Protein AF-A0A2S8NV97-F1 (afdb_monomer)

Sequence (499 aa):
MKPSKNKCFIYYLISIIFILFLIIIFLWLIYRINNMPIIWQPQILEDGSLVEFKEVNNQIIKTICSADGQQIKEYDLDTNQLIKIIDFQDEITEYVKNNGQLNCILTSFLKTYQENLIIQEIWPNKKIIYSYDNQEPLITNLLGNIILRYEPKNNPSQTLLTISIQNNTHIEYDYTTGNISRIFWPNGIISQYHPQNSLLTQEILPNQTKREYHYDAQKIDNLRNRQKVISSPFLTEITPDGITKKYQLYLNQELLPNGIIRTYHSNFFTDISPIDNILKEYDINTKKLMQVVFPNGLIKKYSLFNGHLKQEIFPNRMIKEYNPFQDTLLEEIMPDGTKKKYDEETHILSQIIQSNGVKTEIKKENDVVNSHIVKIFLPDKTIIEFDQEKKVIQKEITPQGIVKNTIFEYEPKTQKLVRIRLPNDHIKEFHPSTGKLIKEIFADGLIKEYDENTTLLIKEILPNGMYICYEYLPKTDLLLRSVYSDGFTIEHDLNEVNN

Foldseek 3Di:
DPPPPVVVVVVVVVVVVVVVVVVVVVVVVVVVVVPDPDQDDWDQDPQRWIWDWDADPNWIWIWIQGNQNQWIWIAGPVVRDTPDIDGDPDGFDDWDDDPSDTDTADDDDDDDDDDDDFPFDDGSPDTDTDDPDPDWDFDDDDPVWWTQGFDPDPDPPDQWGWTATPLRKIWIARVVQRETAWIQHNQRKIWGADSNPRHTAWIQHPQRKIKGWADDPVVVVCCVPPDPPPQRTWIWIAGPQGWIFTDRPHTAWIQHNQRWIWGDDPFWIWTARPPFRWIWIAGPPQRATAWIAGPQRWIWGADPVANATAWIQHPQRWIWGADRVPRATAWIQHSQRKIFGADRPLSHTQWIQGNVRDIDGWDFDADPPPRHTQWTQDPQRKIFGADPVVRHTQWIQGPVRDIQGWDWDADPPQRATAWIQYSQRWIWGADNPQRATAWIAGPLGWIWGADNPPRHTQKIQHSVRKMKGWDADPPPRHTQWIAIPVRDIDGDDPVPPPD

Nearest PDB structures (foldseek):
  8qjd-assembly2_B  TM=2.204E-01  e=2.297E-14  Salmonella bongori N268-08
  8qjc-assembly1_A  TM=2.204E-01  e=1.429E-13  Salmonella bongori N268-08
  8qjd-assembly1_A  TM=2.163E-01  e=8.944E-14  Salmonella bongori N268-08
  6rte-assembly2_B  TM=1.607E-01  e=2.065E-04  Pseudomonas aeruginosa
  6zvj-assembly1_I  TM=1.619E-01  e=2.579E-02  Homo sapiens

Solvent-accessible surface area (backbone atoms only — not comparable to full-atom values): 28063 Å² total; per-residue (Å²): 132,82,80,63,73,68,60,59,52,53,55,52,52,53,51,52,55,53,53,53,52,52,51,53,53,51,54,52,49,52,54,49,63,76,65,54,78,86,80,64,77,69,46,74,46,97,78,54,24,41,37,41,62,48,77,56,95,93,38,52,33,38,36,40,31,42,58,66,41,32,37,38,39,32,23,37,60,91,78,67,43,80,74,46,79,48,80,48,98,59,64,49,79,45,78,49,79,56,95,93,41,86,39,67,45,69,84,85,80,90,82,92,75,88,84,78,94,69,73,71,62,73,54,87,86,50,86,54,83,75,76,96,60,102,60,83,68,78,52,77,79,89,53,94,65,52,50,46,47,77,68,84,65,99,47,98,85,64,59,62,46,50,38,40,38,64,75,67,28,38,35,34,30,26,71,84,68,72,26,50,37,36,37,37,42,66,82,50,34,36,41,30,28,38,60,89,76,57,44,70,35,34,37,34,40,70,80,57,31,34,36,38,42,46,73,64,70,81,59,54,66,48,55,78,63,87,50,89,72,78,72,65,46,37,35,36,37,37,40,76,79,54,34,37,34,34,29,54,92,53,76,40,35,38,35,42,72,88,56,34,39,35,39,49,55,97,66,29,34,35,42,33,38,77,86,65,57,36,38,34,34,24,34,62,86,79,64,42,56,38,35,39,38,41,73,80,50,36,32,44,31,30,32,79,88,76,62,27,57,30,35,40,36,39,66,79,54,32,34,40,34,32,39,52,89,71,71,38,60,38,36,37,35,41,67,80,51,32,33,39,32,30,34,82,89,77,64,41,76,44,34,41,31,41,62,91,65,55,71,44,74,45,49,70,42,54,40,91,87,77,66,45,69,36,33,37,43,44,95,78,55,32,35,40,32,34,34,81,87,76,76,38,69,38,35,32,31,41,69,87,67,52,73,35,58,41,45,78,42,56,40,88,88,77,67,29,55,30,36,39,38,38,60,74,58,35,32,42,33,27,39,68,86,79,59,35,55,32,35,39,37,41,69,78,50,37,34,40,32,28,36,78,85,77,59,45,70,35,33,40,32,43,64,87,71,52,36,37,37,44,41,57,41,89,93,73,73,44,68,40,32,40,35,35,75,87,69,50,71,47,75,47,84,71,81,72,81,83,118

pLDDT: mean 78.65, std 18.9, range [26.44, 97.19]

Structure (mmCIF, N/CA/C/O backbone):
data_AF-A0A2S8NV97-F1
#
_entry.id   AF-A0A2S8NV97-F1
#
loop_
_atom_site.group_PDB
_atom_site.id
_atom_site.type_symbol
_atom_site.label_atom_id
_atom_site.label_alt_id
_atom_site.label_comp_id
_atom_site.label_asym_id
_atom_site.label_entity_id
_atom_site.label_seq_id
_atom_site.pdbx_PDB_ins_code
_atom_site.Cartn_x
_atom_site.Cartn_y
_atom_site.Cartn_z
_atom_site.occupancy
_atom_site.B_iso_or_equiv
_atom_site.auth_seq_id
_atom_site.auth_comp_id
_atom_site.auth_asym_id
_atom_site.auth_atom_id
_atom_site.pdbx_PDB_model_num
ATOM 1 N N . MET A 1 1 ? 56.167 25.832 21.464 1.00 50.59 1 MET A N 1
ATOM 2 C CA . MET A 1 1 ? 56.527 24.580 20.759 1.00 50.59 1 MET A CA 1
ATOM 3 C C . MET A 1 1 ? 57.323 24.932 19.509 1.00 50.59 1 MET A C 1
ATOM 5 O O . MET A 1 1 ? 56.785 25.611 18.646 1.00 50.59 1 MET A O 1
ATOM 9 N N . LYS A 1 2 ? 58.605 24.547 19.426 1.00 47.75 2 LYS A N 1
ATOM 10 C CA . LYS A 1 2 ? 59.396 24.719 18.195 1.00 47.75 2 LYS A CA 1
ATOM 11 C C . LYS A 1 2 ? 58.840 23.757 17.131 1.00 47.75 2 LYS A C 1
ATOM 13 O O . LYS A 1 2 ? 58.712 22.574 17.449 1.00 47.75 2 LYS A O 1
ATOM 18 N N . PRO A 1 3 ? 58.480 24.216 15.919 1.00 53.47 3 PRO A N 1
ATOM 19 C CA . PRO A 1 3 ? 58.016 23.317 14.869 1.00 53.47 3 PRO A CA 1
ATOM 20 C C . PRO A 1 3 ? 59.120 22.304 14.555 1.00 53.47 3 PRO A C 1
ATOM 22 O O . PRO A 1 3 ? 60.289 22.667 14.401 1.00 53.47 3 PRO A O 1
ATOM 25 N N . SER A 1 4 ? 58.763 21.017 14.538 1.00 56.09 4 SER A N 1
ATOM 26 C CA . SER A 1 4 ? 59.718 19.944 14.283 1.00 56.09 4 SER A CA 1
ATOM 27 C C . SER A 1 4 ? 60.313 20.114 12.884 1.00 56.09 4 SER A C 1
ATOM 29 O O . SER A 1 4 ? 59.591 20.307 11.903 1.00 56.09 4 SER A O 1
ATOM 31 N N . LYS A 1 5 ? 61.649 20.045 12.792 1.00 65.31 5 LYS A N 1
ATOM 32 C CA . LYS A 1 5 ? 62.421 20.210 11.545 1.00 65.31 5 LYS A CA 1
ATOM 33 C C . LYS A 1 5 ? 61.918 19.322 10.393 1.00 65.31 5 LYS A C 1
ATOM 35 O O . LYS A 1 5 ? 62.098 19.670 9.232 1.00 65.31 5 LYS A O 1
ATOM 40 N N . ASN A 1 6 ? 61.213 18.236 10.709 1.00 66.94 6 ASN A N 1
ATOM 41 C CA . ASN A 1 6 ? 60.666 17.296 9.736 1.00 66.94 6 ASN A CA 1
ATOM 42 C C . ASN A 1 6 ? 59.532 17.883 8.882 1.00 66.94 6 ASN A C 1
ATOM 44 O O . ASN A 1 6 ? 59.385 17.480 7.732 1.00 66.94 6 ASN A O 1
ATOM 48 N N . LYS A 1 7 ? 58.760 18.864 9.378 1.00 68.81 7 LYS A N 1
ATOM 49 C CA . LYS A 1 7 ? 57.694 19.477 8.565 1.00 68.81 7 LYS A CA 1
ATOM 50 C C . LYS A 1 7 ? 58.256 20.357 7.444 1.00 68.81 7 LYS A C 1
ATOM 52 O O . LYS A 1 7 ? 57.740 20.299 6.336 1.00 68.81 7 LYS A O 1
ATOM 57 N N . CYS A 1 8 ? 59.346 21.093 7.682 1.00 73.44 8 CYS A N 1
ATOM 58 C CA . CYS A 1 8 ? 59.982 21.904 6.633 1.00 73.44 8 CYS A CA 1
ATOM 59 C C . CYS A 1 8 ? 60.548 21.056 5.488 1.00 73.44 8 CYS A C 1
ATOM 61 O O . CYS A 1 8 ? 60.468 21.467 4.335 1.00 73.44 8 CYS A O 1
ATOM 63 N N . PHE A 1 9 ? 61.085 19.870 5.788 1.00 81.31 9 PHE A N 1
ATOM 64 C CA . PHE A 1 9 ? 61.660 19.000 4.762 1.00 81.31 9 PHE A CA 1
ATOM 65 C C . PHE A 1 9 ? 60.597 18.463 3.792 1.00 81.31 9 PHE A C 1
ATOM 67 O O . PHE A 1 9 ? 60.815 18.449 2.584 1.00 81.31 9 PHE A O 1
ATOM 74 N N . ILE A 1 10 ? 59.416 18.101 4.304 1.00 83.81 10 ILE A N 1
ATOM 75 C CA . ILE A 1 10 ? 58.308 17.599 3.477 1.00 83.81 10 ILE A CA 1
ATOM 76 C C . ILE A 1 10 ? 57.791 18.689 2.529 1.00 83.81 10 ILE A C 1
ATOM 78 O O . ILE A 1 10 ? 57.611 18.426 1.343 1.00 83.81 10 ILE A O 1
ATOM 82 N N . TYR A 1 11 ? 57.618 19.925 3.008 1.00 84.00 11 TYR A N 1
ATOM 83 C CA . TYR A 1 11 ? 57.198 21.034 2.140 1.00 84.00 11 TYR A CA 1
ATOM 84 C C . TYR A 1 11 ? 58.232 21.359 1.059 1.00 84.00 11 TYR A C 1
ATOM 86 O O . TYR A 1 11 ? 57.862 21.653 -0.077 1.00 84.00 11 TYR A O 1
ATOM 94 N N . TYR A 1 12 ? 59.522 21.260 1.386 1.00 89.19 12 TYR A N 1
ATOM 95 C CA . TYR A 1 12 ? 60.590 21.470 0.414 1.00 89.19 12 TYR A CA 1
ATOM 96 C C . TYR A 1 12 ? 60.586 20.390 -0.679 1.00 89.19 12 TYR A C 1
ATOM 98 O O . TYR A 1 12 ? 60.684 20.709 -1.864 1.00 89.19 12 TYR A O 1
ATOM 106 N N . LEU A 1 13 ? 60.378 19.126 -0.298 1.00 90.75 13 LEU A N 1
ATOM 107 C CA . LEU A 1 13 ? 60.289 18.009 -1.239 1.00 90.75 13 LEU A CA 1
ATOM 108 C C . LEU A 1 13 ? 59.075 18.137 -2.175 1.00 90.75 13 LEU A C 1
ATOM 110 O O . LEU A 1 13 ? 59.210 17.953 -3.383 1.00 90.75 13 LEU A O 1
ATOM 114 N N . ILE A 1 14 ? 57.908 18.511 -1.637 1.00 89.56 14 ILE A N 1
ATOM 115 C CA . ILE A 1 14 ? 56.686 18.727 -2.431 1.00 89.56 14 ILE A CA 1
ATOM 116 C C . ILE A 1 14 ? 56.884 19.870 -3.438 1.00 89.56 14 ILE A C 1
ATOM 118 O O . ILE A 1 14 ? 56.483 19.745 -4.594 1.00 89.56 14 ILE A O 1
ATOM 122 N N . SER A 1 15 ? 57.551 20.955 -3.031 1.00 91.81 15 SER A N 1
ATOM 123 C CA . SER A 1 15 ? 57.839 22.091 -3.914 1.00 91.81 15 SER A CA 1
ATOM 124 C C . SER A 1 15 ? 58.738 21.698 -5.096 1.00 91.81 15 SER A C 1
ATOM 126 O O . SER A 1 15 ? 58.460 22.063 -6.238 1.00 91.81 15 SER A O 1
ATOM 128 N N . ILE A 1 16 ? 59.768 20.876 -4.860 1.00 93.94 16 ILE A N 1
ATOM 129 C CA . ILE A 1 16 ? 60.662 20.384 -5.924 1.00 93.94 16 ILE A CA 1
ATOM 130 C C . ILE A 1 16 ? 59.910 19.496 -6.923 1.00 93.94 16 ILE A C 1
ATOM 132 O O . ILE A 1 16 ? 60.076 19.657 -8.133 1.00 93.94 16 ILE A O 1
ATOM 136 N N . ILE A 1 17 ? 59.064 18.584 -6.433 1.00 92.88 17 ILE A N 1
ATOM 137 C CA . ILE A 1 17 ? 58.264 17.697 -7.292 1.00 92.88 17 ILE A CA 1
ATOM 138 C C . ILE A 1 17 ? 57.324 18.521 -8.181 1.00 92.88 17 ILE A C 1
ATOM 140 O O . ILE A 1 17 ? 57.200 18.245 -9.375 1.00 92.88 17 ILE A O 1
ATOM 144 N N . PHE A 1 18 ? 56.709 19.567 -7.627 1.00 92.19 18 PHE A N 1
ATOM 145 C CA . PHE A 1 18 ? 55.816 20.443 -8.378 1.00 92.19 18 PHE A CA 1
ATOM 146 C C . PHE A 1 18 ? 56.544 21.226 -9.485 1.00 92.19 18 PHE A C 1
ATOM 148 O O . PHE A 1 18 ? 56.046 21.317 -10.607 1.00 92.19 18 PHE A O 1
ATOM 155 N N . ILE A 1 19 ? 57.753 21.731 -9.214 1.00 93.94 19 ILE A N 1
ATOM 156 C CA . ILE A 1 19 ? 58.568 22.435 -10.219 1.00 93.94 19 ILE A CA 1
ATOM 157 C C . ILE A 1 19 ? 58.983 21.489 -11.356 1.00 93.94 19 ILE A C 1
ATOM 159 O O . ILE A 1 19 ? 58.877 21.855 -12.527 1.00 93.94 19 ILE A O 1
ATOM 163 N N . LEU A 1 20 ? 59.404 20.262 -11.037 1.00 92.81 20 LEU A N 1
ATOM 164 C CA . LEU A 1 20 ? 59.756 19.258 -12.049 1.00 92.81 20 LEU A CA 1
ATOM 165 C C . LEU A 1 20 ? 58.566 18.911 -12.951 1.00 92.81 20 LEU A C 1
ATOM 167 O O . LEU A 1 20 ? 58.724 18.808 -14.167 1.00 92.81 20 LEU A O 1
ATOM 171 N N . PHE A 1 21 ? 57.369 18.793 -12.375 1.00 92.25 21 PHE A N 1
ATOM 172 C CA . PHE A 1 21 ? 56.146 18.546 -13.136 1.00 92.25 21 PHE A CA 1
ATOM 173 C C . PHE A 1 21 ? 55.837 19.679 -14.130 1.00 92.25 21 PHE A C 1
ATOM 175 O O . PHE A 1 21 ? 55.525 19.414 -15.292 1.00 92.25 21 PHE A O 1
ATOM 182 N N . LEU A 1 22 ? 56.002 20.941 -13.717 1.00 91.75 22 LEU A N 1
ATOM 183 C CA . LEU A 1 22 ? 55.811 22.095 -14.604 1.00 91.75 22 LEU A CA 1
ATOM 184 C C . LEU A 1 22 ? 56.829 22.135 -15.754 1.00 91.75 22 LEU A C 1
ATOM 186 O O . LEU A 1 22 ? 56.455 22.450 -16.884 1.00 91.75 22 LEU A O 1
ATOM 190 N N . ILE A 1 23 ? 58.089 21.770 -15.500 1.00 92.75 23 ILE A N 1
ATOM 191 C CA . ILE A 1 23 ? 59.126 21.694 -16.544 1.00 92.75 23 ILE A CA 1
ATOM 192 C C . ILE A 1 23 ? 58.773 20.625 -17.586 1.00 92.75 23 ILE A C 1
ATOM 194 O O . ILE A 1 23 ? 58.909 20.871 -18.784 1.00 92.75 23 ILE A O 1
ATOM 198 N N . ILE A 1 24 ? 58.270 19.463 -17.155 1.00 90.38 24 ILE A N 1
ATOM 199 C CA . ILE A 1 24 ? 57.846 18.387 -18.063 1.00 90.38 24 ILE A CA 1
ATOM 200 C C . ILE A 1 24 ? 56.690 18.850 -18.957 1.00 90.38 24 ILE A C 1
ATOM 202 O O . ILE A 1 24 ? 56.736 18.635 -20.169 1.00 90.38 24 ILE A O 1
ATOM 206 N N . ILE A 1 25 ? 55.687 19.532 -18.391 1.00 87.44 25 ILE A N 1
ATOM 207 C CA . ILE A 1 25 ? 54.576 20.099 -19.173 1.00 87.44 25 ILE A CA 1
ATOM 208 C C . ILE A 1 25 ? 55.096 21.109 -20.197 1.00 87.44 25 ILE A C 1
ATOM 210 O O . ILE A 1 25 ? 54.685 21.073 -21.356 1.00 87.44 25 ILE A O 1
ATOM 214 N N . PHE A 1 26 ? 56.010 21.992 -19.794 1.00 90.00 26 PHE A N 1
ATOM 215 C CA . PHE A 1 26 ? 56.554 23.019 -20.678 1.00 90.00 26 PHE A CA 1
ATOM 216 C C . PHE A 1 26 ? 57.356 22.420 -21.843 1.00 90.00 26 PHE A C 1
ATOM 218 O O . PHE A 1 26 ? 57.158 22.808 -22.995 1.00 90.00 26 PHE A O 1
ATOM 225 N N . LEU A 1 27 ? 58.197 21.418 -21.571 1.00 87.62 27 LEU A N 1
ATOM 226 C CA . LEU A 1 27 ? 58.944 20.692 -22.604 1.00 87.62 27 LEU A CA 1
ATOM 227 C C . LEU A 1 27 ? 58.015 19.928 -23.557 1.00 87.62 27 LEU A C 1
ATOM 229 O O . LEU A 1 27 ? 58.235 19.944 -24.768 1.00 87.62 27 LEU A O 1
ATOM 233 N N . TRP A 1 28 ? 56.949 19.314 -23.036 1.00 88.50 28 TRP A N 1
ATOM 234 C CA . TRP A 1 28 ? 55.927 18.666 -23.860 1.00 88.50 28 TRP A CA 1
ATOM 235 C C . TRP A 1 28 ? 55.206 19.668 -24.774 1.00 88.50 28 TRP A C 1
ATOM 237 O O . TRP A 1 28 ? 54.952 19.371 -25.942 1.00 88.50 28 TRP A O 1
ATOM 247 N N . LEU A 1 29 ? 54.934 20.880 -24.282 1.00 78.38 29 LEU A N 1
ATOM 248 C CA . LEU A 1 29 ? 54.293 21.940 -25.060 1.00 78.38 29 LEU A CA 1
ATOM 249 C C . LEU A 1 29 ? 55.192 22.444 -26.199 1.00 78.38 29 LEU A C 1
ATOM 251 O O . LEU A 1 29 ? 54.718 22.573 -27.326 1.00 78.38 29 LEU A O 1
ATOM 255 N N . ILE A 1 30 ? 56.487 22.659 -25.935 1.00 82.31 30 ILE A N 1
ATOM 256 C CA . ILE A 1 30 ? 57.477 23.020 -26.967 1.00 82.31 30 ILE A CA 1
ATOM 257 C C . ILE A 1 30 ? 57.575 21.919 -28.023 1.00 82.31 30 ILE A C 1
ATOM 259 O O . ILE A 1 30 ? 57.532 22.205 -29.219 1.00 82.31 30 ILE A O 1
ATOM 263 N N . TYR A 1 31 ? 57.656 20.657 -27.594 1.00 82.38 31 TYR A N 1
ATOM 264 C CA . TYR A 1 31 ? 57.675 19.519 -28.509 1.00 82.38 31 TYR A CA 1
ATOM 265 C C . TYR A 1 31 ? 56.422 19.487 -29.393 1.00 82.38 31 TYR A C 1
ATOM 267 O O . TYR A 1 31 ? 56.522 19.240 -30.592 1.00 82.38 31 TYR A O 1
ATOM 275 N N . ARG A 1 32 ? 55.241 19.775 -28.835 1.00 70.56 32 ARG A N 1
ATOM 276 C CA . ARG A 1 32 ? 53.995 19.792 -29.608 1.00 70.56 32 ARG A CA 1
ATOM 277 C C . ARG A 1 32 ? 53.930 20.959 -30.594 1.00 70.56 32 ARG A C 1
ATOM 279 O O . ARG A 1 32 ? 53.465 20.755 -31.707 1.00 70.56 32 ARG A O 1
ATOM 286 N N . ILE A 1 33 ? 54.388 22.150 -30.201 1.00 70.25 33 ILE A N 1
ATOM 287 C CA . ILE A 1 33 ? 54.418 23.339 -31.070 1.00 70.25 33 ILE A CA 1
ATOM 288 C C . ILE A 1 33 ? 55.364 23.113 -32.252 1.00 70.25 33 ILE A C 1
ATOM 290 O O . ILE A 1 33 ? 54.987 23.380 -33.388 1.00 70.25 33 ILE A O 1
ATOM 294 N N . ASN A 1 34 ? 56.548 22.548 -32.005 1.00 68.19 34 ASN A N 1
ATOM 295 C CA . ASN A 1 34 ? 57.531 22.280 -33.057 1.00 68.19 34 ASN A CA 1
ATOM 296 C C . ASN A 1 34 ? 57.119 21.144 -34.010 1.00 68.19 34 ASN A C 1
ATOM 298 O O . ASN A 1 34 ? 57.684 21.038 -35.091 1.00 68.19 34 ASN A O 1
ATOM 302 N N . ASN A 1 35 ? 56.147 20.311 -33.622 1.00 60.00 35 ASN A N 1
ATOM 303 C CA . ASN A 1 35 ? 55.628 19.208 -34.435 1.00 60.00 35 ASN A CA 1
ATOM 304 C C . ASN A 1 35 ? 54.194 19.452 -34.939 1.00 60.00 35 ASN A C 1
ATOM 306 O O . ASN A 1 35 ? 53.530 18.506 -35.370 1.00 60.00 35 ASN A O 1
ATOM 310 N N . MET A 1 36 ? 53.674 20.685 -34.870 1.00 48.41 36 MET A N 1
ATOM 311 C CA . MET A 1 36 ? 52.405 20.990 -35.531 1.00 48.41 36 MET A CA 1
ATOM 312 C C . MET A 1 36 ? 52.617 21.021 -37.052 1.00 48.41 36 MET A C 1
ATOM 314 O O . MET A 1 36 ? 53.498 21.745 -37.516 1.00 48.41 36 MET A O 1
ATOM 318 N N . PRO A 1 37 ? 51.823 20.274 -37.843 1.00 52.81 37 PRO A N 1
ATOM 319 C CA . PRO A 1 37 ? 51.898 20.347 -39.296 1.00 52.81 37 PRO A CA 1
ATOM 320 C C . PRO A 1 37 ? 51.571 21.773 -39.749 1.00 52.81 37 PRO A C 1
ATOM 322 O O . PRO A 1 37 ? 50.597 22.368 -39.282 1.00 52.81 37 PRO A O 1
ATOM 325 N N . ILE A 1 38 ? 52.382 22.329 -40.651 1.00 59.03 38 ILE A N 1
ATOM 326 C CA . ILE A 1 38 ? 52.114 23.635 -41.257 1.00 59.03 38 ILE A CA 1
ATOM 327 C C . ILE A 1 38 ? 50.863 23.481 -42.126 1.00 59.03 38 ILE A C 1
ATOM 329 O O . ILE A 1 38 ? 50.893 22.858 -43.185 1.00 59.03 38 ILE A O 1
ATOM 333 N N . ILE A 1 39 ? 49.735 24.016 -41.658 1.00 53.12 39 ILE A N 1
ATOM 334 C CA . ILE A 1 39 ? 48.484 24.016 -42.417 1.00 53.12 39 ILE A CA 1
ATOM 335 C C . ILE A 1 39 ? 48.532 25.199 -43.383 1.00 53.12 39 ILE A C 1
ATOM 337 O O . ILE A 1 39 ? 48.294 26.342 -42.993 1.00 53.12 39 ILE A O 1
ATOM 341 N N . TRP A 1 40 ? 48.828 24.927 -44.651 1.00 67.50 40 TRP A N 1
ATOM 342 C CA . TRP A 1 40 ? 48.721 25.921 -45.714 1.00 67.50 40 TRP A CA 1
ATOM 343 C C . TRP A 1 40 ? 47.240 26.190 -46.010 1.00 67.50 40 TRP A C 1
ATOM 345 O O . TRP A 1 40 ? 46.467 25.267 -46.281 1.00 67.50 40 TRP A O 1
ATOM 355 N N . GLN A 1 41 ? 46.814 27.452 -45.921 1.00 69.75 41 GLN A N 1
ATOM 356 C CA . GLN A 1 41 ? 45.471 27.829 -46.357 1.00 69.75 41 GLN A CA 1
ATOM 357 C C . GLN A 1 41 ? 45.445 27.969 -47.883 1.00 69.75 41 GLN A C 1
ATOM 359 O O . GLN A 1 41 ? 46.372 28.558 -48.443 1.00 69.75 41 GLN A O 1
ATOM 364 N N . PRO A 1 42 ? 44.413 27.436 -48.562 1.00 77.88 42 PRO A N 1
ATOM 365 C CA . PRO A 1 42 ? 44.288 27.591 -50.002 1.00 77.88 42 PRO A CA 1
ATOM 366 C C . PRO A 1 42 ? 44.104 29.069 -50.369 1.00 77.88 42 PRO A C 1
ATOM 368 O O . PRO A 1 42 ? 43.451 29.821 -49.643 1.00 77.88 42 PRO A O 1
ATOM 371 N N . GLN A 1 43 ? 44.690 29.478 -51.491 1.00 82.00 43 GLN A N 1
ATOM 372 C CA . GLN A 1 43 ? 44.616 30.842 -52.019 1.00 82.00 43 GLN A CA 1
ATOM 373 C C . GLN A 1 43 ? 43.864 30.847 -53.349 1.00 82.00 43 GLN A C 1
ATOM 375 O O . GLN A 1 43 ? 44.042 29.944 -54.161 1.00 82.00 43 GLN A O 1
ATOM 380 N N . ILE A 1 44 ? 43.040 31.869 -53.574 1.00 80.50 44 ILE A N 1
ATOM 381 C CA . ILE A 1 44 ? 42.382 32.114 -54.862 1.00 80.50 44 ILE A CA 1
ATOM 382 C C . ILE A 1 44 ? 43.210 33.173 -55.597 1.00 80.50 44 ILE A C 1
ATOM 384 O O . ILE A 1 44 ? 43.488 34.232 -55.030 1.00 80.50 44 ILE A O 1
ATOM 388 N N . LEU A 1 45 ? 43.648 32.868 -56.818 1.00 86.00 45 LEU A N 1
ATOM 389 C CA . LEU A 1 45 ? 44.386 33.790 -57.684 1.00 86.00 45 LEU A CA 1
ATOM 390 C C . LEU A 1 45 ? 43.434 34.782 -58.371 1.00 86.00 45 LEU A C 1
ATOM 392 O O . LEU A 1 45 ? 42.224 34.576 -58.413 1.00 86.00 45 LEU A O 1
ATOM 396 N N . GLU A 1 46 ? 43.981 35.860 -58.936 1.00 75.69 46 GLU A N 1
ATOM 397 C CA . GLU A 1 46 ? 43.190 36.898 -59.624 1.00 75.69 46 GLU A CA 1
ATOM 398 C C . GLU A 1 46 ? 42.410 36.372 -60.839 1.00 75.69 46 GLU A C 1
ATOM 400 O O . GLU A 1 46 ? 41.378 36.936 -61.195 1.00 75.69 46 GLU A O 1
ATOM 405 N N . ASP A 1 47 ? 42.871 35.281 -61.453 1.00 78.62 47 ASP A N 1
ATOM 406 C CA . ASP A 1 47 ? 42.193 34.616 -62.569 1.00 78.62 47 ASP A CA 1
ATOM 407 C C . ASP A 1 47 ? 41.058 33.675 -62.121 1.00 78.62 47 ASP A C 1
ATOM 409 O O . ASP A 1 47 ? 40.386 33.096 -62.969 1.00 78.62 47 ASP A O 1
ATOM 413 N N . GLY A 1 48 ? 40.830 33.530 -60.809 1.00 79.44 48 GLY A N 1
ATOM 414 C CA . GLY A 1 48 ? 39.837 32.632 -60.217 1.00 79.44 48 GLY A CA 1
ATOM 415 C C . GLY A 1 48 ? 40.347 31.216 -59.933 1.00 79.44 48 GLY A C 1
ATOM 416 O O . GLY A 1 48 ? 39.604 30.412 -59.369 1.00 79.44 48 GLY A O 1
ATOM 417 N N . SER A 1 49 ? 41.599 30.900 -60.273 1.00 85.19 49 SER A N 1
ATOM 418 C CA . SER A 1 49 ? 42.195 29.586 -60.019 1.00 85.19 49 SER A CA 1
ATOM 419 C C . SER A 1 49 ? 42.463 29.368 -58.524 1.00 85.19 49 SER A C 1
ATOM 421 O O . SER A 1 49 ? 42.912 30.275 -57.816 1.00 85.19 49 SER A O 1
ATOM 423 N N . LEU A 1 50 ? 42.242 28.147 -58.034 1.00 84.81 50 LEU A N 1
ATOM 424 C CA . LEU A 1 50 ? 42.511 27.768 -56.643 1.00 84.81 50 LEU A CA 1
ATOM 425 C C . LEU A 1 50 ? 43.897 27.131 -56.515 1.00 84.81 50 LEU A C 1
ATOM 427 O O . LEU A 1 50 ? 44.225 26.196 -57.245 1.00 84.81 50 LEU A O 1
ATOM 431 N N . VAL A 1 51 ? 44.690 27.590 -55.548 1.00 87.56 51 VAL A N 1
ATOM 432 C CA . VAL A 1 51 ? 46.014 27.043 -55.237 1.00 87.56 51 VAL A CA 1
ATOM 433 C C . VAL A 1 51 ? 46.014 26.426 -53.844 1.00 87.56 51 VAL A C 1
ATOM 435 O O . VAL A 1 51 ? 45.713 27.100 -52.859 1.00 87.56 51 VAL A O 1
ATOM 438 N N . GLU A 1 52 ? 46.407 25.157 -53.750 1.00 89.31 52 GLU A N 1
ATOM 439 C CA . GLU A 1 52 ? 46.624 24.450 -52.484 1.00 89.31 52 GLU A CA 1
ATOM 440 C C . GLU A 1 52 ? 48.039 23.863 -52.430 1.00 89.31 52 GLU A C 1
ATOM 442 O O . GLU A 1 52 ? 48.575 23.385 -53.433 1.00 89.31 52 GLU A O 1
ATOM 447 N N . PHE A 1 53 ? 48.644 23.894 -51.243 1.00 85.38 53 PHE A N 1
ATOM 448 C CA . PHE A 1 53 ? 49.953 23.304 -50.982 1.00 85.38 53 PHE A CA 1
ATOM 449 C C . PHE A 1 53 ? 49.787 22.092 -50.076 1.00 85.38 53 PHE A C 1
ATOM 451 O O . PHE A 1 53 ? 49.139 22.174 -49.030 1.00 85.38 53 PHE A O 1
ATOM 458 N N . LYS A 1 54 ? 50.393 20.973 -50.467 1.00 84.12 54 LYS A N 1
ATOM 459 C CA . LYS A 1 54 ? 50.427 19.746 -49.668 1.00 84.12 54 LYS A CA 1
ATOM 460 C C . LYS A 1 54 ? 51.844 19.200 -49.613 1.00 84.12 54 LYS A C 1
ATOM 462 O O . LYS A 1 54 ? 52.570 19.271 -50.598 1.00 84.12 54 LYS A O 1
ATOM 467 N N . GLU A 1 55 ? 52.225 18.637 -48.477 1.00 81.38 55 GLU A N 1
ATOM 468 C CA . GLU A 1 55 ? 53.494 17.929 -48.336 1.00 81.38 55 GLU A CA 1
ATOM 469 C C . GLU A 1 55 ? 53.273 16.437 -48.610 1.00 81.38 55 GLU A C 1
ATOM 471 O O . GLU A 1 55 ? 52.411 15.804 -47.996 1.00 81.38 55 GLU A O 1
ATOM 476 N N . VAL A 1 56 ? 54.024 15.874 -49.555 1.00 78.56 56 VAL A N 1
ATOM 477 C CA . VAL A 1 56 ? 53.991 14.449 -49.908 1.00 78.56 56 VAL A CA 1
ATOM 478 C C . VAL A 1 56 ? 55.429 13.946 -49.934 1.00 78.56 56 VAL A C 1
ATOM 480 O O . VAL A 1 56 ? 56.229 14.416 -50.732 1.00 78.56 56 VAL A O 1
ATOM 483 N N . ASN A 1 57 ? 55.771 12.993 -49.062 1.00 80.12 57 ASN A N 1
ATOM 484 C CA . ASN A 1 57 ? 57.119 12.410 -48.964 1.00 80.12 57 ASN A CA 1
ATOM 485 C C . ASN A 1 57 ? 58.251 13.457 -48.824 1.00 80.12 57 ASN A C 1
ATOM 487 O O . ASN A 1 57 ? 59.271 13.351 -49.501 1.00 80.12 57 ASN A O 1
ATOM 491 N N . ASN A 1 58 ? 58.072 14.458 -47.953 1.00 80.19 58 ASN A N 1
ATOM 492 C CA . ASN A 1 58 ? 58.982 15.599 -47.747 1.00 80.19 58 ASN A CA 1
ATOM 493 C C . ASN A 1 58 ? 59.176 16.518 -48.972 1.00 80.19 58 ASN A C 1
ATOM 495 O O . ASN A 1 58 ? 60.115 17.310 -48.994 1.00 80.19 58 ASN A O 1
ATOM 499 N N . GLN A 1 59 ? 58.308 16.435 -49.983 1.00 79.56 59 GLN A N 1
ATOM 500 C CA . GLN A 1 59 ? 58.251 17.394 -51.088 1.00 79.56 59 GLN A CA 1
ATOM 501 C C . GLN A 1 59 ? 56.978 18.231 -50.982 1.00 79.56 59 GLN A C 1
ATOM 503 O O . GLN A 1 59 ? 55.892 17.699 -50.733 1.00 79.56 59 GLN A O 1
ATOM 508 N N . ILE A 1 60 ? 57.094 19.543 -51.191 1.00 84.88 60 ILE A N 1
ATOM 509 C CA . ILE A 1 60 ? 55.930 20.431 -51.230 1.00 84.88 60 ILE A CA 1
ATOM 510 C C . ILE A 1 60 ? 55.373 20.432 -52.653 1.00 84.88 60 ILE A C 1
ATOM 512 O O . ILE A 1 60 ? 56.033 20.858 -53.598 1.00 84.88 60 ILE A O 1
ATOM 516 N N . ILE A 1 61 ? 54.133 19.975 -52.802 1.00 86.50 61 ILE A N 1
ATOM 517 C CA . ILE A 1 61 ? 53.406 19.964 -54.069 1.00 86.50 61 ILE A CA 1
ATOM 518 C C . ILE A 1 61 ? 52.436 21.142 -54.093 1.00 86.50 61 ILE A C 1
ATOM 520 O O . ILE A 1 61 ? 51.551 21.255 -53.238 1.00 86.50 61 ILE A O 1
ATOM 524 N N . LYS A 1 62 ? 52.570 21.992 -55.112 1.00 91.06 62 LYS A N 1
ATOM 525 C CA . LYS A 1 62 ? 51.625 23.061 -55.440 1.00 91.06 62 LYS A CA 1
ATOM 526 C C . LYS A 1 62 ? 50.583 22.527 -56.416 1.00 91.06 62 LYS A C 1
ATOM 528 O O . LYS A 1 62 ? 50.904 22.211 -57.557 1.00 91.06 62 LYS A O 1
ATOM 533 N N . THR A 1 63 ? 49.333 22.457 -55.981 1.00 87.31 63 THR A N 1
ATOM 534 C CA . THR A 1 63 ? 48.196 22.063 -56.821 1.00 87.31 63 THR A CA 1
ATOM 535 C C . THR A 1 63 ? 47.463 23.318 -57.270 1.00 87.31 63 THR A C 1
ATOM 537 O O . THR A 1 63 ? 47.063 24.117 -56.427 1.00 87.31 63 THR A O 1
ATOM 540 N N . ILE A 1 64 ? 47.305 23.507 -58.578 1.00 87.94 64 ILE A N 1
ATOM 541 C CA . ILE A 1 64 ? 46.550 24.608 -59.180 1.00 87.94 64 ILE A CA 1
ATOM 542 C C . ILE A 1 64 ? 45.337 24.012 -59.882 1.00 87.94 64 ILE A C 1
ATOM 544 O O . ILE A 1 64 ? 45.493 23.188 -60.784 1.00 87.94 64 ILE A O 1
ATOM 548 N N . CYS A 1 65 ? 44.147 24.435 -59.481 1.00 84.44 65 CYS A N 1
ATOM 549 C CA . CYS A 1 65 ? 42.909 24.131 -60.178 1.00 84.44 65 CYS A CA 1
ATOM 550 C C . CYS A 1 65 ? 42.483 25.355 -60.986 1.00 84.44 65 CYS A C 1
ATOM 552 O O . CYS A 1 65 ? 42.417 26.452 -60.428 1.00 84.44 65 CYS A O 1
ATOM 554 N N . SER A 1 66 ? 42.255 25.179 -62.288 1.00 85.56 66 SER A N 1
ATOM 555 C CA . SER A 1 66 ? 41.825 26.263 -63.171 1.00 85.56 66 SER A CA 1
ATOM 556 C C . SER A 1 66 ? 40.465 26.822 -62.749 1.00 85.56 66 SER A C 1
ATOM 558 O O . SER A 1 66 ? 39.640 26.120 -62.167 1.00 85.56 66 SER A O 1
ATOM 560 N N . ALA A 1 67 ? 40.224 28.095 -63.058 1.00 79.06 67 ALA A N 1
ATOM 561 C CA . ALA A 1 67 ? 38.987 28.789 -62.695 1.00 79.06 67 ALA A CA 1
ATOM 562 C C . ALA A 1 67 ? 37.711 28.159 -63.290 1.00 79.06 67 ALA A C 1
ATOM 564 O O . ALA A 1 67 ? 36.644 28.259 -62.693 1.00 79.06 67 ALA A O 1
ATOM 565 N N . ASP A 1 68 ? 37.823 27.489 -64.440 1.00 76.50 68 ASP A N 1
ATOM 566 C CA . ASP A 1 68 ? 36.740 26.729 -65.085 1.00 76.50 68 ASP A CA 1
ATOM 567 C C . ASP A 1 68 ? 36.553 25.312 -64.501 1.00 76.50 68 ASP A C 1
ATOM 569 O O . ASP A 1 68 ? 35.650 24.578 -64.903 1.00 76.50 68 ASP A O 1
ATOM 573 N N . GLY A 1 69 ? 37.416 24.900 -63.567 1.00 75.44 69 GLY A N 1
ATOM 574 C CA . GLY A 1 69 ? 37.420 23.565 -62.976 1.00 75.44 69 GLY A CA 1
ATOM 575 C C . GLY A 1 69 ? 37.776 22.436 -63.947 1.00 75.44 69 GLY A C 1
ATOM 576 O O . GLY A 1 69 ? 37.659 21.271 -63.580 1.00 75.44 69 GLY A O 1
ATOM 577 N N . GLN A 1 70 ? 38.215 22.738 -65.171 1.00 79.00 70 GLN A N 1
ATOM 578 C CA . GLN A 1 70 ? 38.484 21.717 -66.188 1.00 79.00 70 GLN A CA 1
ATOM 579 C C . GLN A 1 70 ? 39.896 21.138 -66.105 1.00 79.00 70 GLN A C 1
ATOM 581 O O . GLN A 1 70 ? 40.144 20.069 -66.660 1.00 79.00 70 GLN A O 1
ATOM 586 N N . GLN A 1 71 ? 40.826 21.792 -65.402 1.00 80.44 71 GLN A N 1
ATOM 587 C CA . GLN A 1 71 ? 42.201 21.318 -65.261 1.00 80.44 71 GLN A CA 1
ATOM 588 C C . GLN A 1 71 ? 42.705 21.391 -63.822 1.00 80.44 71 GLN A C 1
ATOM 590 O O . GLN A 1 71 ? 42.587 22.410 -63.139 1.00 80.44 71 GLN A O 1
ATOM 595 N N . ILE A 1 72 ? 43.376 20.325 -63.387 1.00 86.06 72 ILE A N 1
ATOM 596 C CA . ILE A 1 72 ? 44.210 20.325 -62.181 1.00 86.06 72 ILE A CA 1
ATOM 597 C C . ILE A 1 72 ? 45.656 20.060 -62.586 1.00 86.06 72 ILE A C 1
ATOM 599 O O . ILE A 1 72 ? 45.955 19.056 -63.237 1.00 86.06 72 ILE A O 1
ATOM 603 N N . LYS A 1 73 ? 46.559 20.951 -62.173 1.00 89.31 73 LYS A N 1
ATOM 604 C CA . LYS A 1 73 ? 48.004 20.846 -62.402 1.00 89.31 73 LYS A CA 1
ATOM 605 C C . LYS A 1 73 ? 48.732 20.758 -61.071 1.00 89.31 73 LYS A C 1
ATOM 607 O O . LYS A 1 73 ? 48.547 21.610 -60.207 1.00 89.31 73 LYS A O 1
ATOM 612 N N . GLU A 1 74 ? 49.571 19.746 -60.908 1.00 90.94 74 GLU A N 1
ATOM 613 C CA . GLU A 1 74 ? 50.434 19.595 -59.735 1.00 90.94 74 GLU A CA 1
ATOM 614 C C . GLU A 1 74 ? 51.876 19.915 -60.120 1.00 90.94 74 GLU A C 1
ATOM 616 O O . GLU A 1 74 ? 52.390 19.384 -61.105 1.00 90.94 74 GLU A O 1
ATOM 621 N N . TYR A 1 75 ? 52.524 20.770 -59.336 1.00 90.62 75 TYR A N 1
ATOM 622 C CA . TYR A 1 75 ? 53.912 21.183 -59.506 1.00 90.62 75 TYR A CA 1
ATOM 623 C C . TYR A 1 75 ? 54.719 20.811 -58.269 1.00 90.62 75 TYR A C 1
ATOM 625 O O . TYR A 1 75 ? 54.249 20.983 -57.143 1.00 90.62 75 TYR A O 1
ATOM 633 N N . ASP A 1 76 ? 55.945 20.355 -58.477 1.00 88.12 76 ASP A N 1
ATOM 634 C CA . ASP A 1 76 ? 56.956 20.287 -57.427 1.00 88.12 76 ASP A CA 1
ATOM 635 C C . ASP A 1 76 ? 57.387 21.727 -57.121 1.00 88.12 76 ASP A C 1
ATOM 637 O O . ASP A 1 76 ? 57.803 22.448 -58.030 1.00 88.12 76 ASP A O 1
ATOM 641 N N . LEU A 1 77 ? 57.213 22.192 -55.881 1.00 86.56 77 LEU A N 1
ATOM 642 C CA . LEU A 1 77 ? 57.438 23.599 -55.544 1.00 86.56 77 LEU A CA 1
ATOM 643 C C . LEU A 1 77 ? 58.923 23.985 -55.607 1.00 86.56 77 LEU A C 1
ATOM 645 O O . LEU A 1 77 ? 59.231 25.120 -55.969 1.00 86.56 77 LEU A O 1
ATOM 649 N N . ASP A 1 78 ? 59.824 23.056 -55.286 1.00 82.44 78 ASP A N 1
ATOM 650 C CA . ASP A 1 78 ? 61.264 23.316 -55.198 1.00 82.44 78 ASP A CA 1
ATOM 651 C C . ASP A 1 78 ? 61.898 23.417 -56.589 1.00 82.44 78 ASP A C 1
ATOM 653 O O . ASP A 1 78 ? 62.764 24.257 -56.841 1.00 82.44 78 ASP A O 1
ATOM 657 N N . THR A 1 79 ? 61.447 22.574 -57.517 1.00 87.56 79 THR A N 1
ATOM 658 C CA . THR A 1 79 ? 61.962 22.525 -58.896 1.00 87.56 79 THR A CA 1
ATOM 659 C C . THR A 1 79 ? 61.093 23.286 -59.896 1.00 87.56 79 THR A C 1
ATOM 661 O O . THR A 1 79 ? 61.519 23.525 -61.029 1.00 87.56 79 THR A O 1
ATOM 664 N N . ASN A 1 80 ? 59.875 23.661 -59.493 1.00 85.31 80 ASN A N 1
ATOM 665 C CA . ASN A 1 80 ? 58.819 24.228 -60.332 1.00 85.31 80 ASN A CA 1
ATOM 666 C C . ASN A 1 80 ? 58.485 23.362 -61.567 1.00 85.31 80 ASN A C 1
ATOM 668 O O . ASN A 1 80 ? 58.016 23.871 -62.589 1.00 85.31 80 ASN A O 1
ATOM 672 N N . GLN A 1 81 ? 58.745 22.051 -61.495 1.00 85.56 81 GLN A N 1
ATOM 673 C CA . GLN A 1 81 ? 58.422 21.105 -62.561 1.00 85.56 81 GLN A CA 1
ATOM 674 C C . GLN A 1 81 ? 56.985 20.609 -62.430 1.00 85.56 81 GLN A C 1
ATOM 676 O O . GLN A 1 81 ? 56.505 20.298 -61.341 1.00 85.56 81 GLN A O 1
ATOM 681 N N . LEU A 1 82 ? 56.297 20.519 -63.566 1.00 87.75 82 LEU A N 1
ATOM 682 C CA . LEU A 1 82 ? 54.962 19.944 -63.653 1.00 87.75 82 LEU A CA 1
ATOM 683 C C . LEU A 1 82 ? 55.040 18.427 -63.422 1.00 87.75 82 LEU A C 1
ATOM 685 O O . LEU A 1 82 ? 55.638 17.705 -64.216 1.00 87.75 82 LEU A O 1
ATOM 689 N N . ILE A 1 83 ? 54.399 17.958 -62.356 1.00 87.62 83 ILE A N 1
ATOM 690 C CA . ILE A 1 83 ? 54.329 16.544 -61.978 1.00 87.62 83 ILE A CA 1
ATOM 691 C C . ILE A 1 83 ? 53.171 15.858 -62.708 1.00 87.62 83 ILE A C 1
ATOM 693 O O . ILE A 1 83 ? 53.310 14.733 -63.190 1.00 87.62 83 ILE A O 1
ATOM 697 N N . LYS A 1 84 ? 52.003 16.512 -62.764 1.00 85.00 84 LYS A N 1
ATOM 698 C CA . LYS A 1 84 ? 50.753 15.883 -63.211 1.00 85.00 84 LYS A CA 1
ATOM 699 C C . LYS A 1 84 ? 49.767 16.901 -63.780 1.00 85.00 84 LYS A C 1
ATOM 701 O O . LYS A 1 84 ? 49.634 17.993 -63.233 1.00 85.00 84 LYS A O 1
ATOM 706 N N . ILE A 1 85 ? 49.046 16.508 -64.832 1.00 82.00 85 ILE A N 1
ATOM 707 C CA . ILE A 1 85 ? 47.857 17.203 -65.350 1.00 82.00 85 ILE A CA 1
ATOM 708 C C . ILE A 1 85 ? 46.679 16.229 -65.325 1.00 82.00 85 ILE A C 1
ATOM 710 O O . ILE A 1 85 ? 46.837 15.058 -65.677 1.00 82.00 85 ILE A O 1
ATOM 714 N N . ILE A 1 86 ? 45.517 16.711 -64.896 1.00 79.81 86 ILE A N 1
ATOM 715 C CA . ILE A 1 86 ? 44.234 16.012 -64.989 1.00 79.81 86 ILE A CA 1
ATOM 716 C C . ILE A 1 86 ? 43.264 16.941 -65.715 1.00 79.81 86 ILE A C 1
ATOM 718 O O . ILE A 1 86 ? 43.018 18.042 -65.226 1.00 79.81 86 ILE A O 1
ATOM 722 N N . ASP A 1 87 ? 42.734 16.484 -66.848 1.00 74.81 87 ASP A N 1
ATOM 723 C CA . ASP A 1 87 ? 41.726 17.195 -67.636 1.00 74.81 87 ASP A CA 1
ATOM 724 C C . ASP A 1 87 ? 40.336 16.581 -67.394 1.00 74.81 87 ASP A C 1
ATOM 726 O O . ASP A 1 87 ? 40.180 15.354 -67.414 1.00 74.81 87 ASP A O 1
ATOM 730 N N . PHE A 1 88 ? 39.324 17.424 -67.196 1.00 71.00 88 PHE A N 1
ATOM 731 C CA . PHE A 1 88 ? 37.917 17.042 -67.064 1.00 71.00 88 PHE A CA 1
ATOM 732 C C . PHE A 1 88 ? 37.133 17.507 -68.298 1.00 71.00 88 PHE A C 1
ATOM 734 O O . PHE A 1 88 ? 37.360 18.601 -68.804 1.00 71.00 88 PHE A O 1
ATOM 741 N N . GLN A 1 89 ? 36.220 16.668 -68.802 1.00 58.31 89 GLN A N 1
ATOM 742 C CA . GLN A 1 89 ? 35.390 17.012 -69.969 1.00 58.31 89 GLN A CA 1
ATOM 743 C C . GLN A 1 89 ? 34.158 17.865 -69.622 1.00 58.31 89 GLN A C 1
ATOM 745 O O . GLN A 1 89 ? 33.586 18.465 -70.525 1.00 58.31 89 GLN A O 1
ATOM 750 N N . ASP A 1 90 ? 33.789 17.953 -68.341 1.00 56.16 90 ASP A N 1
ATOM 751 C CA . ASP A 1 90 ? 32.622 18.688 -67.842 1.00 56.16 90 ASP A CA 1
ATOM 752 C C . ASP A 1 90 ? 33.026 19.620 -66.678 1.00 56.16 90 ASP A C 1
ATOM 754 O O . ASP A 1 90 ? 33.989 19.335 -65.962 1.00 56.16 90 ASP A O 1
ATOM 758 N N . GLU A 1 91 ? 32.297 20.729 -66.484 1.00 47.81 91 GLU A N 1
ATOM 759 C CA . GLU A 1 91 ? 32.574 21.735 -65.440 1.00 47.81 91 GLU A CA 1
ATOM 760 C C . GLU A 1 91 ? 32.415 21.175 -64.013 1.00 47.81 91 GLU A C 1
ATOM 762 O O . GLU A 1 91 ? 31.412 20.541 -63.670 1.00 47.81 91 GLU A O 1
ATOM 767 N N . ILE A 1 92 ? 33.387 21.473 -63.142 1.00 54.19 92 ILE A N 1
ATOM 768 C CA . ILE A 1 92 ? 33.296 21.211 -61.700 1.00 54.19 92 ILE A CA 1
ATOM 769 C C . ILE A 1 92 ? 32.551 22.371 -61.039 1.00 54.19 92 ILE A C 1
ATOM 771 O O . ILE A 1 92 ? 33.034 23.500 -61.015 1.00 54.19 92 ILE A O 1
ATOM 775 N N . THR A 1 93 ? 31.383 22.089 -60.463 1.00 43.69 93 THR A N 1
ATOM 776 C CA . THR A 1 93 ? 30.493 23.128 -59.919 1.00 43.69 93 THR A CA 1
ATOM 777 C C . THR A 1 93 ? 30.673 23.407 -58.426 1.00 43.69 93 THR A C 1
ATOM 779 O O . THR A 1 93 ? 30.244 24.460 -57.961 1.00 43.69 93 THR A O 1
ATOM 782 N N . GLU A 1 94 ? 31.294 22.509 -57.649 1.00 43.41 94 GLU A N 1
ATOM 783 C CA . GLU A 1 94 ? 31.496 22.730 -56.209 1.00 43.41 94 GLU A CA 1
ATOM 784 C C . GLU A 1 94 ? 32.738 22.006 -55.659 1.00 43.41 94 GLU A C 1
ATOM 786 O O . GLU A 1 94 ? 33.002 20.844 -55.986 1.00 43.41 94 GLU A O 1
ATOM 791 N N . TYR A 1 95 ? 33.475 22.688 -54.774 1.00 49.50 95 TYR A N 1
ATOM 792 C CA . TYR A 1 95 ? 34.616 22.141 -54.036 1.00 49.50 95 TYR A CA 1
ATOM 793 C C . TYR A 1 95 ? 34.277 22.030 -52.546 1.00 49.50 95 TYR A C 1
ATOM 795 O O . TYR A 1 95 ? 33.955 23.027 -51.900 1.00 49.50 95 TYR A O 1
ATOM 803 N N . VAL A 1 96 ? 34.408 20.833 -51.969 1.00 44.72 96 VAL A N 1
ATOM 804 C CA . VAL A 1 96 ? 34.187 20.582 -50.537 1.00 44.72 96 VAL A CA 1
ATOM 805 C C . VAL A 1 96 ? 35.481 20.092 -49.894 1.00 44.72 96 VAL A C 1
ATOM 807 O O . VAL A 1 96 ? 36.016 19.035 -50.237 1.00 44.72 96 VAL A O 1
ATOM 810 N N . LYS A 1 97 ? 35.988 20.847 -48.915 1.00 36.31 97 LYS A N 1
ATOM 811 C CA . LYS A 1 97 ? 37.167 20.454 -48.135 1.00 36.31 97 LYS A CA 1
ATOM 812 C C . LYS A 1 97 ? 36.762 19.447 -47.061 1.00 36.31 97 LYS A C 1
ATOM 814 O O . LYS A 1 97 ? 35.974 19.777 -46.178 1.00 36.31 97 LYS A O 1
ATOM 819 N N . ASN A 1 98 ? 37.326 18.241 -47.103 1.00 38.03 98 ASN A N 1
ATOM 820 C CA . ASN A 1 98 ? 37.120 17.232 -46.061 1.00 38.03 98 ASN A CA 1
ATOM 821 C C . ASN A 1 98 ? 38.479 16.658 -45.633 1.00 38.03 98 ASN A C 1
ATOM 823 O O . ASN A 1 98 ? 39.248 16.200 -46.473 1.00 38.03 98 ASN A O 1
ATOM 827 N N . ASN A 1 99 ? 38.807 16.738 -44.340 1.00 35.75 99 ASN A N 1
ATOM 828 C CA . ASN A 1 99 ? 40.077 16.267 -43.761 1.00 35.75 99 ASN A CA 1
ATOM 829 C C . ASN A 1 99 ? 41.362 16.770 -44.456 1.00 35.75 99 ASN A C 1
ATOM 831 O O . ASN A 1 99 ? 42.329 16.030 -44.599 1.00 35.75 99 ASN A O 1
ATOM 835 N N . GLY A 1 100 ? 41.388 18.036 -44.887 1.00 40.22 100 GLY A N 1
ATOM 836 C CA . GLY A 1 100 ? 42.580 18.628 -45.508 1.00 40.22 100 GLY A CA 1
ATOM 837 C C . GLY A 1 100 ? 42.810 18.231 -46.970 1.00 40.22 100 GLY A C 1
ATOM 838 O O . GLY A 1 100 ? 43.843 18.590 -47.518 1.00 40.22 100 GLY A O 1
ATOM 839 N N . GLN A 1 101 ? 41.858 17.534 -47.598 1.00 40.59 101 GLN A N 1
ATOM 840 C CA . GLN A 1 101 ? 41.857 17.237 -49.030 1.00 40.59 101 GLN A CA 1
ATOM 841 C C . GLN A 1 101 ? 40.705 17.971 -49.727 1.00 40.59 101 GLN A C 1
ATOM 843 O O . GLN A 1 101 ? 39.581 18.031 -49.208 1.00 40.59 101 GLN A O 1
ATOM 848 N N . LEU A 1 102 ? 40.994 18.538 -50.898 1.00 40.69 102 LEU A N 1
ATOM 849 C CA . LEU A 1 102 ? 40.007 19.142 -51.787 1.00 40.69 102 LEU A CA 1
ATOM 850 C C . LEU A 1 102 ? 39.222 18.036 -52.514 1.00 40.69 102 LEU A C 1
ATOM 852 O O . LEU A 1 102 ? 39.812 17.250 -53.253 1.00 40.69 102 LEU A O 1
ATOM 856 N N . ASN A 1 103 ? 37.902 17.962 -52.316 1.00 45.22 103 ASN A N 1
ATOM 857 C CA . ASN A 1 103 ? 37.029 17.055 -53.066 1.00 45.22 103 ASN A CA 1
ATOM 858 C C . ASN A 1 103 ? 36.156 17.855 -54.037 1.00 45.22 103 ASN A C 1
ATOM 860 O O . ASN A 1 103 ? 35.612 18.890 -53.660 1.00 45.22 103 ASN A O 1
ATOM 864 N N . CYS A 1 104 ? 36.005 17.358 -55.263 1.00 41.53 104 CYS A N 1
ATOM 865 C CA . CYS A 1 104 ? 35.202 17.985 -56.313 1.00 41.53 104 CYS A CA 1
ATOM 866 C C . CYS A 1 104 ? 33.861 17.250 -56.459 1.00 41.53 104 CYS A C 1
ATOM 868 O O . CYS A 1 104 ? 33.836 16.017 -56.421 1.00 41.53 104 CYS A O 1
ATOM 870 N N . ILE A 1 105 ? 32.760 17.982 -56.638 1.00 41.28 105 ILE A N 1
ATOM 871 C CA . ILE A 1 105 ? 31.433 17.419 -56.930 1.00 41.28 105 ILE A CA 1
ATOM 872 C C . ILE A 1 105 ? 31.073 17.753 -58.385 1.00 41.28 105 ILE A C 1
ATOM 874 O O . ILE A 1 105 ? 30.997 18.923 -58.756 1.00 41.28 105 ILE A O 1
ATOM 878 N N . LEU A 1 106 ? 30.860 16.715 -59.202 1.00 36.50 106 LEU A N 1
ATOM 879 C CA . LEU A 1 106 ? 30.350 16.814 -60.575 1.00 36.50 106 LEU A CA 1
ATOM 880 C C . LEU A 1 106 ? 28.822 16.677 -60.585 1.00 36.50 106 LEU A C 1
ATOM 882 O O . LEU A 1 106 ? 28.282 15.779 -59.936 1.00 36.50 106 LEU A O 1
ATOM 886 N N . THR A 1 107 ? 28.141 17.520 -61.366 1.00 36.66 107 THR A N 1
ATOM 887 C CA . THR A 1 107 ? 26.671 17.557 -61.437 1.00 36.66 107 THR A CA 1
ATOM 888 C C . THR A 1 107 ? 26.170 17.358 -62.873 1.00 36.66 107 THR A C 1
ATOM 890 O O . THR A 1 107 ? 25.837 18.326 -63.545 1.00 36.66 107 THR A O 1
ATOM 893 N N . SER A 1 108 ? 26.065 16.115 -63.362 1.00 32.50 108 SER A N 1
ATOM 894 C CA . SER A 1 108 ? 25.188 15.784 -64.508 1.00 32.50 108 SER A CA 1
ATOM 895 C C . SER A 1 108 ? 24.866 14.278 -64.608 1.00 32.50 108 SER A C 1
ATOM 897 O O . SER A 1 108 ? 25.637 13.418 -64.191 1.00 32.50 108 SER A O 1
ATOM 899 N N . PHE A 1 109 ? 23.653 13.978 -65.093 1.00 35.56 109 PHE A N 1
ATOM 900 C CA . PHE A 1 109 ? 22.927 12.701 -64.993 1.00 35.56 109 PHE A CA 1
ATOM 901 C C . PHE A 1 109 ? 22.928 11.885 -66.308 1.00 35.56 109 PHE A C 1
ATOM 903 O O . PHE A 1 109 ? 23.018 12.438 -67.401 1.00 35.56 109 PHE A O 1
ATOM 910 N N . LEU A 1 110 ? 22.740 10.568 -66.141 1.00 29.58 110 LEU A N 1
ATOM 911 C CA . LEU A 1 110 ? 22.381 9.480 -67.073 1.00 29.58 110 LEU A CA 1
ATOM 912 C C . LEU A 1 110 ? 21.914 9.827 -68.505 1.00 29.58 110 LEU A C 1
ATOM 914 O O . LEU A 1 110 ? 20.926 10.532 -68.710 1.00 29.58 110 LEU A O 1
ATOM 918 N N . LYS A 1 111 ? 22.497 9.125 -69.490 1.00 26.69 111 LYS A N 1
ATOM 919 C CA . LYS A 1 111 ? 21.917 8.916 -70.827 1.00 26.69 111 LYS A CA 1
ATOM 920 C C . LYS A 1 111 ? 21.777 7.414 -71.103 1.00 26.69 111 LYS A C 1
ATOM 922 O O . LYS A 1 111 ? 22.761 6.683 -71.109 1.00 26.69 111 LYS A O 1
ATOM 927 N N . THR A 1 112 ? 20.544 6.960 -71.298 1.00 28.86 112 THR A N 1
ATOM 928 C CA . THR A 1 112 ? 20.167 5.567 -71.578 1.00 28.86 112 THR A CA 1
ATOM 929 C C . THR A 1 112 ? 20.577 5.163 -72.999 1.00 28.86 112 THR A C 1
ATOM 931 O O . THR A 1 112 ? 20.244 5.875 -73.944 1.00 28.86 112 THR A O 1
ATOM 934 N N . TYR A 1 113 ? 21.221 4.005 -73.167 1.00 26.44 113 TYR A N 1
ATOM 935 C CA . TYR A 1 113 ? 21.314 3.302 -74.453 1.00 26.44 113 TYR A CA 1
ATOM 936 C C . TYR A 1 113 ? 20.742 1.889 -74.306 1.00 26.44 113 TYR A C 1
ATOM 938 O O . TYR A 1 113 ? 21.066 1.171 -73.361 1.00 26.44 113 TYR A O 1
ATOM 946 N N . GLN A 1 114 ? 19.843 1.528 -75.223 1.00 33.25 114 GLN A N 1
ATOM 947 C CA . GLN A 1 114 ? 19.359 0.164 -75.404 1.00 33.25 114 GLN A CA 1
ATOM 948 C C . GLN A 1 114 ? 20.390 -0.653 -76.193 1.00 33.25 114 GLN A C 1
ATOM 950 O O . GLN A 1 114 ? 21.041 -0.123 -77.087 1.00 33.25 114 GLN A O 1
ATOM 955 N N . GLU A 1 115 ? 20.425 -1.947 -75.859 1.00 31.02 115 GLU A N 1
ATOM 956 C CA . GLU A 1 115 ? 21.217 -3.051 -76.424 1.00 31.02 115 GLU A CA 1
ATOM 957 C C . GLU A 1 115 ? 22.576 -3.289 -75.729 1.00 31.02 115 GLU A C 1
ATOM 959 O O . GLU A 1 115 ? 23.533 -2.539 -75.876 1.00 31.02 115 GLU A O 1
ATOM 964 N N . ASN A 1 116 ? 22.614 -4.389 -74.955 1.00 29.42 116 ASN A N 1
ATOM 965 C CA . ASN A 1 116 ? 23.644 -4.846 -74.005 1.00 29.42 116 ASN A CA 1
ATOM 966 C C . ASN A 1 116 ? 23.756 -4.011 -72.715 1.00 29.42 116 ASN A C 1
ATOM 968 O O . ASN A 1 116 ? 24.444 -2.998 -72.635 1.00 29.42 116 ASN A O 1
ATOM 972 N N . LEU A 1 117 ? 23.060 -4.474 -71.669 1.00 31.39 117 LEU A N 1
ATOM 973 C CA . LEU A 1 117 ? 22.919 -3.775 -70.392 1.00 31.39 117 LEU A CA 1
ATOM 974 C C . LEU A 1 117 ? 24.209 -3.867 -69.549 1.00 31.39 117 LEU A C 1
ATOM 976 O O . LEU A 1 117 ? 24.371 -4.763 -68.726 1.00 31.39 117 LEU A O 1
ATOM 980 N N . ILE A 1 118 ? 25.125 -2.916 -69.736 1.00 29.62 118 ILE A N 1
ATOM 981 C CA . ILE A 1 118 ? 26.155 -2.567 -68.749 1.00 29.62 118 ILE A CA 1
ATOM 982 C C . ILE A 1 118 ? 25.631 -1.339 -68.002 1.00 29.62 118 ILE A C 1
ATOM 984 O O . ILE A 1 118 ? 25.611 -0.238 -68.550 1.00 29.62 118 ILE A O 1
ATOM 988 N N . ILE A 1 119 ? 25.180 -1.507 -66.756 1.00 32.91 119 ILE A N 1
ATOM 989 C CA . ILE A 1 119 ? 24.854 -0.361 -65.897 1.00 32.91 119 ILE A CA 1
ATOM 990 C C . ILE A 1 119 ? 26.176 0.189 -65.365 1.00 32.91 119 ILE A C 1
ATOM 992 O O . ILE A 1 119 ? 26.794 -0.393 -64.476 1.00 32.91 119 ILE A O 1
ATOM 996 N N . GLN A 1 120 ? 26.633 1.294 -65.944 1.00 30.44 120 GLN A N 1
ATOM 997 C CA . GLN A 1 120 ? 27.784 2.037 -65.454 1.00 30.44 120 GLN A CA 1
ATOM 998 C C . GLN A 1 120 ? 27.276 3.203 -64.604 1.00 30.44 120 GLN A C 1
ATOM 1000 O O . GLN A 1 120 ? 26.887 4.242 -65.130 1.00 30.44 120 GLN A O 1
ATOM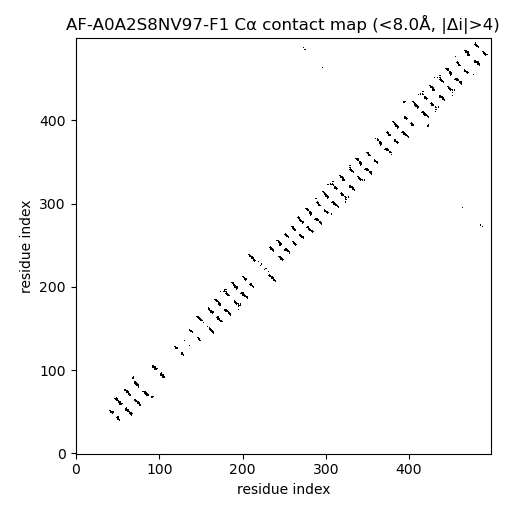 1005 N N . GLU A 1 121 ? 27.260 3.031 -63.285 1.00 33.84 121 GLU A N 1
ATOM 1006 C CA . GLU A 1 121 ? 26.969 4.123 -62.356 1.00 33.84 121 GLU A CA 1
ATOM 1007 C C . GLU A 1 121 ? 28.296 4.772 -61.938 1.00 33.84 121 GLU A C 1
ATOM 1009 O O . GLU A 1 121 ? 29.120 4.166 -61.247 1.00 33.84 121 GLU A O 1
ATOM 1014 N N . ILE A 1 122 ? 28.545 5.987 -62.431 1.00 30.39 122 ILE A N 1
ATOM 1015 C CA . ILE A 1 122 ? 29.737 6.772 -62.099 1.00 30.39 122 ILE A CA 1
ATOM 1016 C C . ILE A 1 122 ? 29.349 7.726 -60.976 1.00 30.39 122 ILE A C 1
ATOM 1018 O O . ILE A 1 122 ? 28.704 8.744 -61.198 1.00 30.39 122 ILE A O 1
ATOM 1022 N N . TRP A 1 123 ? 29.741 7.384 -59.753 1.00 32.47 123 TRP A N 1
ATOM 1023 C CA . TRP A 1 123 ? 29.796 8.352 -58.657 1.00 32.47 123 TRP A CA 1
ATOM 1024 C C . TRP A 1 123 ? 31.096 9.159 -58.790 1.00 32.47 123 TRP A C 1
ATOM 1026 O O . TRP A 1 123 ? 32.037 8.629 -59.391 1.00 32.47 123 TRP A O 1
ATOM 1036 N N . PRO A 1 124 ? 31.227 10.368 -58.204 1.00 29.42 124 PRO A N 1
ATOM 1037 C CA . PRO A 1 124 ? 32.310 11.316 -58.513 1.00 29.42 124 PRO A CA 1
ATOM 1038 C C . PRO A 1 124 ? 33.750 10.877 -58.169 1.00 29.42 124 PRO A C 1
ATOM 1040 O O . PRO A 1 124 ? 34.621 11.728 -58.106 1.00 29.42 124 PRO A O 1
ATOM 1043 N N . ASN A 1 125 ? 34.020 9.585 -57.929 1.00 33.19 125 ASN A N 1
ATOM 1044 C CA . ASN A 1 125 ? 35.352 8.968 -57.852 1.00 33.19 125 ASN A CA 1
ATOM 1045 C C . ASN A 1 125 ? 35.350 7.425 -58.066 1.00 33.19 125 ASN A C 1
ATOM 1047 O O . ASN A 1 125 ? 36.222 6.738 -57.528 1.00 33.19 125 ASN A O 1
ATOM 1051 N N . LYS A 1 126 ? 34.378 6.810 -58.771 1.00 42.34 126 LYS A N 1
ATOM 1052 C CA . LYS A 1 126 ? 34.285 5.326 -58.851 1.00 42.34 126 LYS A CA 1
ATOM 1053 C C . LYS A 1 126 ? 33.800 4.785 -60.201 1.00 42.34 126 LYS A C 1
ATOM 1055 O O . LYS A 1 126 ? 32.930 5.364 -60.838 1.00 42.34 126 LYS A O 1
ATOM 1060 N N . LYS A 1 127 ? 34.325 3.612 -60.583 1.00 31.97 127 LYS A N 1
ATOM 1061 C CA . LYS A 1 127 ? 33.853 2.769 -61.694 1.00 31.97 127 LYS A CA 1
ATOM 1062 C C . LYS A 1 127 ? 33.310 1.463 -61.108 1.00 31.97 127 LYS A C 1
ATOM 1064 O O . LYS A 1 127 ? 34.078 0.707 -60.518 1.00 31.97 127 LYS A O 1
ATOM 1069 N N . ILE A 1 128 ? 32.013 1.205 -61.251 1.00 37.06 128 ILE A N 1
ATOM 1070 C CA . ILE A 1 128 ? 31.395 -0.091 -60.931 1.00 37.06 128 ILE A CA 1
ATOM 1071 C C . ILE A 1 128 ? 31.200 -0.836 -62.254 1.00 37.06 128 ILE A C 1
ATOM 1073 O O . ILE A 1 128 ? 30.701 -0.258 -63.218 1.00 37.06 128 ILE A O 1
ATOM 1077 N N . ILE A 1 129 ? 31.644 -2.092 -62.323 1.00 32.53 129 ILE A N 1
ATOM 1078 C CA . ILE A 1 129 ? 31.453 -2.967 -63.487 1.00 32.53 129 ILE A CA 1
ATOM 1079 C C . ILE A 1 129 ? 30.632 -4.163 -63.012 1.00 32.53 129 ILE A C 1
ATOM 1081 O O . ILE A 1 129 ? 31.085 -4.909 -62.147 1.00 32.53 129 ILE A O 1
ATOM 1085 N N . TYR A 1 130 ? 29.439 -4.346 -63.574 1.00 36.12 130 TYR A N 1
ATOM 1086 C CA . TYR A 1 130 ? 28.663 -5.573 -63.409 1.00 36.12 130 TYR A CA 1
ATOM 1087 C C . TYR A 1 130 ? 29.018 -6.539 -64.542 1.00 36.12 130 TYR A C 1
ATOM 1089 O O . TYR A 1 130 ? 29.005 -6.150 -65.708 1.00 36.12 130 TYR A O 1
ATOM 1097 N N . SER A 1 131 ? 29.319 -7.791 -64.200 1.00 32.38 131 SER A N 1
ATOM 1098 C CA . SER A 1 131 ? 29.442 -8.892 -65.158 1.00 32.38 131 SER A CA 1
ATOM 1099 C C . SER A 1 131 ? 28.301 -9.867 -64.903 1.00 32.38 131 SER A C 1
ATOM 1101 O O . SER A 1 131 ? 28.235 -10.474 -63.836 1.00 32.38 131 SER A O 1
ATOM 1103 N N . TYR A 1 132 ? 27.389 -9.990 -65.864 1.00 32.09 132 TYR A N 1
ATOM 1104 C CA . TYR A 1 132 ? 26.295 -10.957 -65.827 1.00 32.09 132 TYR A CA 1
ATOM 1105 C C . TYR A 1 132 ? 26.790 -12.271 -66.440 1.00 32.09 132 TYR A C 1
ATOM 1107 O O . TYR A 1 132 ? 26.519 -12.559 -67.596 1.00 32.09 132 TYR A O 1
ATOM 1115 N N . ASP A 1 133 ? 27.561 -13.043 -65.676 1.00 30.47 133 ASP A N 1
ATOM 1116 C CA . ASP A 1 133 ? 27.853 -14.434 -66.022 1.00 30.47 133 ASP A CA 1
ATOM 1117 C C . ASP A 1 133 ? 27.975 -15.258 -64.738 1.00 30.47 133 ASP A C 1
ATOM 1119 O O . ASP A 1 133 ? 28.920 -15.086 -63.980 1.00 30.47 133 ASP A O 1
ATOM 1123 N N . ASN A 1 134 ? 26.947 -16.085 -64.507 1.00 34.50 134 ASN A N 1
ATOM 1124 C CA . ASN A 1 134 ? 26.706 -17.231 -63.605 1.00 34.50 134 ASN A CA 1
ATOM 1125 C C . ASN A 1 134 ? 27.758 -17.753 -62.589 1.00 34.50 134 ASN A C 1
ATOM 1127 O O . ASN A 1 134 ? 27.650 -18.904 -62.164 1.00 34.50 134 ASN A O 1
ATOM 1131 N N . GLN A 1 135 ? 28.714 -16.968 -62.109 1.00 37.03 135 GLN A N 1
ATOM 1132 C CA . GLN A 1 135 ? 29.531 -17.280 -60.937 1.00 37.03 135 GLN A CA 1
ATOM 1133 C C . GLN A 1 135 ? 29.658 -16.029 -60.065 1.00 37.03 135 GLN A C 1
ATOM 1135 O O . GLN A 1 135 ? 29.814 -14.923 -60.569 1.00 37.03 135 GLN A O 1
ATOM 1140 N N . GLU A 1 136 ? 29.481 -16.229 -58.759 1.00 35.25 136 GLU A N 1
ATOM 1141 C CA . GLU A 1 136 ? 29.335 -15.224 -57.698 1.00 35.25 136 GLU A CA 1
ATOM 1142 C C . GLU A 1 136 ? 30.026 -13.868 -57.965 1.00 35.25 136 GLU A C 1
ATOM 1144 O O . GLU A 1 136 ? 31.244 -13.826 -58.165 1.00 35.25 136 GLU A O 1
ATOM 1149 N N . PRO A 1 137 ? 29.307 -12.730 -57.892 1.00 37.38 137 PRO A N 1
ATOM 1150 C CA . PRO A 1 137 ? 29.945 -11.426 -57.975 1.00 37.38 137 PRO A CA 1
ATOM 1151 C C . PRO A 1 137 ? 30.725 -11.147 -56.685 1.00 37.38 137 PRO A C 1
ATOM 1153 O O . PRO A 1 137 ? 30.177 -10.715 -55.669 1.00 37.38 137 PRO A O 1
ATOM 1156 N N . LEU A 1 138 ? 32.037 -11.365 -56.737 1.00 35.88 138 LEU A N 1
ATOM 1157 C CA . LEU A 1 138 ? 32.986 -10.841 -55.762 1.00 35.88 138 LEU A CA 1
ATOM 1158 C C . LEU A 1 138 ? 33.334 -9.401 -56.160 1.00 35.88 138 LEU A C 1
ATOM 1160 O O . LEU A 1 138 ? 34.215 -9.148 -56.980 1.00 35.88 138 LEU A O 1
ATOM 1164 N N . ILE A 1 139 ? 32.619 -8.435 -55.581 1.00 38.72 139 ILE A N 1
ATOM 1165 C CA . ILE A 1 139 ? 32.978 -7.020 -55.699 1.00 38.72 139 ILE A CA 1
ATOM 1166 C C . ILE A 1 139 ? 34.082 -6.742 -54.676 1.00 38.72 139 ILE A C 1
ATOM 1168 O O . ILE A 1 139 ? 33.829 -6.449 -53.507 1.00 38.72 139 ILE A O 1
ATOM 1172 N N . THR A 1 140 ? 35.330 -6.831 -55.119 1.00 35.38 140 THR A N 1
ATOM 1173 C CA . THR A 1 140 ? 36.487 -6.316 -54.379 1.00 35.38 140 THR A CA 1
ATOM 1174 C C . THR A 1 140 ? 37.002 -5.061 -55.063 1.00 35.38 140 THR A C 1
ATOM 1176 O O . THR A 1 140 ? 37.589 -5.178 -56.136 1.00 35.38 140 THR A O 1
ATOM 1179 N N . ASN A 1 141 ? 36.842 -3.880 -54.441 1.00 36.09 141 ASN A N 1
ATOM 1180 C CA . ASN A 1 141 ? 37.935 -2.898 -54.413 1.00 36.09 141 ASN A CA 1
ATOM 1181 C C . ASN A 1 141 ? 37.745 -1.665 -53.504 1.00 36.09 141 ASN A C 1
ATOM 1183 O O . ASN A 1 141 ? 36.693 -1.031 -53.475 1.00 36.09 141 ASN A O 1
ATOM 1187 N N . LEU A 1 142 ? 38.870 -1.278 -52.886 1.00 33.12 142 LEU A N 1
ATOM 1188 C CA . LEU A 1 142 ? 39.339 0.099 -52.631 1.00 33.12 142 LEU A CA 1
ATOM 1189 C C . LEU A 1 142 ? 38.518 1.045 -51.735 1.00 33.12 142 LEU A C 1
ATOM 1191 O O . LEU A 1 142 ? 38.737 2.252 -51.734 1.00 33.12 142 LEU A O 1
ATOM 1195 N N . LEU A 1 143 ? 37.679 0.514 -50.860 1.00 35.78 143 LEU A N 1
ATOM 1196 C CA . LEU A 1 143 ? 37.668 0.992 -49.479 1.00 35.78 143 LEU A CA 1
ATOM 1197 C C . LEU A 1 143 ? 38.282 -0.163 -48.722 1.00 35.78 143 LEU A C 1
ATOM 1199 O O . LEU A 1 143 ? 37.633 -1.204 -48.631 1.00 35.78 143 LEU A O 1
ATOM 1203 N N . GLY A 1 144 ? 39.555 -0.054 -48.329 1.00 34.84 144 GLY A N 1
ATOM 1204 C CA . GLY A 1 144 ? 40.208 -1.115 -47.571 1.00 34.84 144 GLY A CA 1
ATOM 1205 C C . GLY A 1 144 ? 39.249 -1.515 -46.464 1.00 34.84 144 GLY A C 1
ATOM 1206 O O . GLY A 1 144 ? 39.002 -0.675 -45.605 1.00 34.84 144 GLY A O 1
ATOM 1207 N N . ASN A 1 145 ? 38.671 -2.725 -46.580 1.00 49.31 145 ASN A N 1
ATOM 1208 C CA . ASN A 1 145 ? 37.793 -3.390 -45.615 1.00 49.31 145 ASN A CA 1
ATOM 1209 C C . ASN A 1 145 ? 36.255 -3.469 -45.841 1.00 49.31 145 ASN A C 1
ATOM 1211 O O . ASN A 1 145 ? 35.526 -3.667 -44.870 1.00 49.31 145 ASN A O 1
ATOM 1215 N N . ILE A 1 146 ? 35.715 -3.425 -47.069 1.00 47.38 146 ILE A N 1
ATOM 1216 C CA . ILE A 1 146 ? 34.280 -3.737 -47.321 1.00 47.38 146 ILE A CA 1
ATOM 1217 C C . ILE A 1 146 ? 34.130 -4.833 -48.390 1.00 47.38 146 ILE A C 1
ATOM 1219 O O . ILE A 1 146 ? 34.646 -4.677 -49.494 1.00 47.38 146 ILE A O 1
ATOM 1223 N N . ILE A 1 147 ? 33.429 -5.932 -48.073 1.00 56.12 147 ILE A N 1
ATOM 1224 C CA . ILE A 1 147 ? 33.144 -7.043 -49.003 1.00 56.12 147 ILE A CA 1
ATOM 1225 C C . IL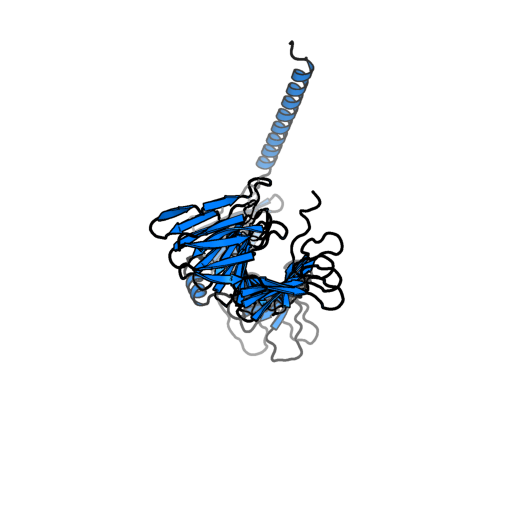E A 1 147 ? 31.655 -7.005 -49.358 1.00 56.12 147 ILE A C 1
ATOM 1227 O O . ILE A 1 147 ? 30.804 -7.499 -48.619 1.00 56.12 147 ILE A O 1
ATOM 1231 N N . LEU A 1 148 ? 31.323 -6.439 -50.515 1.00 52.31 148 LEU A N 1
ATOM 1232 C CA . LEU A 1 148 ? 29.952 -6.452 -51.022 1.00 52.31 148 LEU A CA 1
ATOM 1233 C C . LEU A 1 148 ? 29.642 -7.853 -51.569 1.00 52.31 148 LEU A C 1
ATOM 1235 O O . LEU A 1 148 ? 30.103 -8.215 -52.649 1.00 52.31 148 LEU A O 1
ATOM 1239 N N . ARG A 1 149 ? 28.882 -8.653 -50.813 1.00 57.59 149 ARG A N 1
ATOM 1240 C CA . ARG A 1 149 ? 28.311 -9.922 -51.286 1.00 57.59 149 ARG A CA 1
ATOM 1241 C C . ARG A 1 149 ? 26.860 -9.707 -51.678 1.00 57.59 149 ARG A C 1
ATOM 1243 O O . ARG A 1 149 ? 26.037 -9.440 -50.814 1.00 57.59 149 ARG A O 1
ATOM 1250 N N . TYR A 1 150 ? 26.552 -9.849 -52.962 1.00 58.19 150 TYR A N 1
ATOM 1251 C CA . TYR A 1 150 ? 25.173 -9.928 -53.427 1.00 58.19 150 TYR A CA 1
ATOM 1252 C C . TYR A 1 150 ? 24.684 -11.368 -53.278 1.00 58.19 150 TYR A C 1
ATOM 1254 O O . TYR A 1 150 ? 25.137 -12.248 -54.003 1.00 58.19 150 TYR A O 1
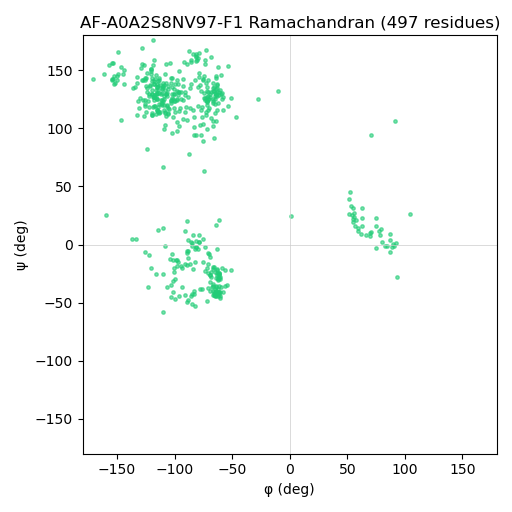ATOM 1262 N N . GLU A 1 151 ? 23.768 -11.609 -52.343 1.00 58.53 151 GLU A N 1
ATOM 1263 C CA . GLU A 1 151 ? 23.037 -12.873 -52.262 1.00 58.53 151 GLU A CA 1
ATOM 1264 C C . GLU A 1 151 ? 21.635 -12.663 -52.849 1.00 58.53 151 GLU A C 1
ATOM 1266 O O . GLU A 1 151 ? 20.748 -12.171 -52.143 1.00 58.53 151 GLU A O 1
ATOM 1271 N N . PRO A 1 152 ? 21.403 -12.993 -54.135 1.00 55.38 152 PRO A N 1
ATOM 1272 C CA . PRO A 1 152 ? 20.057 -13.007 -54.677 1.00 55.38 152 PRO A CA 1
ATOM 1273 C C . PRO A 1 152 ? 19.278 -14.093 -53.940 1.00 55.38 152 PRO A C 1
ATOM 1275 O O . PRO A 1 152 ? 19.480 -15.289 -54.145 1.00 55.38 152 PRO A O 1
ATOM 1278 N N . LYS A 1 153 ? 18.382 -13.688 -53.041 1.00 56.78 153 LYS A N 1
ATOM 1279 C CA . LYS A 1 153 ? 17.414 -14.622 -52.474 1.00 56.78 153 LYS A CA 1
ATOM 1280 C C . LYS A 1 153 ? 16.524 -15.115 -53.621 1.00 56.78 153 LYS A C 1
ATOM 1282 O O . LYS A 1 153 ? 16.108 -14.324 -54.461 1.00 56.78 153 LYS A O 1
ATOM 1287 N N . ASN A 1 154 ? 16.222 -16.415 -53.646 1.00 56.81 154 ASN A N 1
ATOM 1288 C CA . ASN A 1 154 ? 15.528 -17.149 -54.724 1.00 56.81 154 ASN A CA 1
ATOM 1289 C C . ASN A 1 154 ? 14.079 -16.693 -55.043 1.00 56.81 154 ASN A C 1
ATOM 1291 O O . ASN A 1 154 ? 13.292 -17.466 -55.586 1.00 56.81 154 ASN A O 1
ATOM 1295 N N . ASN A 1 155 ? 13.682 -15.470 -54.687 1.00 58.84 155 ASN A N 1
ATOM 1296 C CA . ASN A 1 155 ? 12.366 -14.914 -54.946 1.00 58.84 155 ASN A CA 1
ATOM 1297 C C . ASN A 1 155 ? 12.506 -13.558 -55.671 1.00 58.84 155 ASN A C 1
ATOM 1299 O O . ASN A 1 155 ? 12.917 -12.587 -55.034 1.00 58.84 155 ASN A O 1
ATOM 1303 N N . PRO A 1 156 ? 12.126 -13.453 -56.961 1.00 58.66 156 PRO A N 1
ATOM 1304 C CA . PRO A 1 156 ? 12.245 -12.222 -57.759 1.00 58.66 156 PRO A CA 1
ATOM 1305 C C . PRO A 1 156 ? 11.397 -11.046 -57.237 1.00 58.66 156 PRO A C 1
ATOM 1307 O O . PRO A 1 156 ? 11.475 -9.943 -57.763 1.00 58.66 156 PRO A O 1
ATOM 1310 N N . SER A 1 157 ? 10.603 -11.272 -56.188 1.00 59.16 157 SER A N 1
ATOM 1311 C CA . SER A 1 157 ? 9.806 -10.254 -55.496 1.00 59.16 157 SER A CA 1
ATOM 1312 C C . SER A 1 157 ? 10.565 -9.540 -54.366 1.00 59.16 157 SER A C 1
ATOM 1314 O O . SER A 1 157 ? 10.002 -8.651 -53.732 1.00 59.16 157 SER A O 1
ATOM 1316 N N . GLN A 1 158 ? 11.793 -9.956 -54.033 1.00 63.62 158 GLN A N 1
ATOM 1317 C CA . GLN A 1 158 ? 12.535 -9.385 -52.906 1.00 63.62 158 GLN A CA 1
ATOM 1318 C C . GLN A 1 158 ? 13.396 -8.194 -53.325 1.00 63.62 158 GLN A C 1
ATOM 1320 O O . GLN A 1 158 ? 14.339 -8.323 -54.096 1.00 63.62 158 GLN A O 1
ATOM 1325 N N . THR A 1 159 ? 13.085 -7.037 -52.741 1.00 77.94 159 THR A N 1
ATOM 1326 C CA . THR A 1 159 ? 13.702 -5.733 -53.017 1.00 77.94 159 THR A CA 1
ATOM 1327 C C . THR A 1 159 ? 14.911 -5.414 -52.126 1.00 77.94 159 THR A C 1
ATOM 1329 O O . THR A 1 159 ? 15.375 -4.277 -52.086 1.00 77.94 159 THR A O 1
ATOM 1332 N N . LEU A 1 160 ? 15.427 -6.401 -51.383 1.00 83.56 160 LEU A N 1
ATOM 1333 C CA . LEU A 1 160 ? 16.452 -6.203 -50.355 1.00 83.56 160 LEU A CA 1
ATOM 1334 C C . LEU A 1 160 ? 17.823 -6.735 -50.789 1.00 83.56 160 LEU A C 1
ATOM 1336 O O . LEU A 1 160 ? 17.961 -7.896 -51.170 1.00 83.56 160 LEU A O 1
ATOM 1340 N N . LEU A 1 161 ? 18.837 -5.887 -50.650 1.00 84.75 161 LEU A N 1
ATOM 1341 C CA . LEU A 1 161 ? 20.256 -6.159 -50.845 1.00 84.75 161 LEU A CA 1
ATOM 1342 C C . LEU A 1 161 ? 20.948 -6.298 -49.481 1.00 84.75 161 LEU A C 1
ATOM 1344 O O . LEU A 1 161 ? 20.923 -5.357 -48.693 1.00 84.75 161 LEU A O 1
ATOM 1348 N N . THR A 1 162 ? 21.614 -7.422 -49.208 1.00 85.69 162 THR A N 1
ATOM 1349 C CA . THR A 1 162 ? 22.460 -7.569 -48.009 1.00 85.69 162 THR A CA 1
ATOM 1350 C C . THR A 1 162 ? 23.897 -7.148 -48.320 1.00 85.69 162 THR A C 1
ATOM 1352 O O . THR A 1 162 ? 24.494 -7.630 -49.272 1.00 85.69 162 THR A O 1
ATOM 1355 N N . ILE A 1 163 ? 24.483 -6.272 -47.510 1.00 86.44 163 ILE A N 1
ATOM 1356 C CA . ILE A 1 163 ? 25.854 -5.765 -47.617 1.00 86.44 163 ILE A CA 1
ATOM 1357 C C . ILE A 1 163 ? 26.612 -6.183 -46.360 1.00 86.44 163 ILE A C 1
ATOM 1359 O O . ILE A 1 163 ? 26.195 -5.855 -45.254 1.00 86.44 163 ILE A O 1
ATOM 1363 N N . SER A 1 164 ? 27.736 -6.883 -46.510 1.00 84.06 164 SER A N 1
ATOM 1364 C CA . SER A 1 164 ? 28.579 -7.273 -45.374 1.00 84.06 164 SER A CA 1
ATOM 1365 C C . SER A 1 164 ? 29.799 -6.355 -45.267 1.00 84.06 164 SER A C 1
ATOM 1367 O O . SER A 1 164 ? 30.566 -6.182 -46.211 1.00 84.06 164 SER A O 1
ATOM 1369 N N . ILE A 1 165 ? 29.992 -5.745 -44.107 1.00 83.94 165 ILE A N 1
ATOM 1370 C CA . ILE A 1 165 ? 31.123 -4.862 -43.805 1.00 83.94 165 ILE A CA 1
ATOM 1371 C C . ILE A 1 165 ? 32.060 -5.604 -42.846 1.00 83.94 165 ILE A C 1
ATOM 1373 O O . ILE A 1 165 ? 31.634 -6.511 -42.123 1.00 83.94 165 ILE A O 1
ATOM 1377 N N . GLN A 1 166 ? 33.348 -5.250 -42.827 1.00 73.88 166 GLN A N 1
ATOM 1378 C CA . GLN A 1 166 ? 34.259 -5.798 -41.824 1.00 73.88 166 GLN A CA 1
ATOM 1379 C C . GLN A 1 166 ? 33.750 -5.606 -40.391 1.00 73.88 166 GLN A C 1
ATOM 1381 O O . GLN A 1 166 ? 32.997 -4.681 -40.089 1.00 73.88 166 GLN A O 1
ATOM 1386 N N . ASN A 1 167 ? 34.191 -6.514 -39.517 1.00 79.38 167 ASN A N 1
ATOM 1387 C CA . ASN A 1 167 ? 33.728 -6.701 -38.141 1.00 79.38 167 ASN A CA 1
ATOM 1388 C C . ASN A 1 167 ? 32.356 -7.379 -38.003 1.00 79.38 167 ASN A C 1
ATOM 1390 O O . ASN A 1 167 ? 31.748 -7.232 -36.958 1.00 79.38 167 ASN A O 1
ATOM 1394 N N . ASN A 1 168 ? 31.873 -8.145 -38.989 1.00 85.88 168 ASN A N 1
ATOM 1395 C CA . ASN A 1 168 ? 30.573 -8.845 -38.934 1.00 85.88 168 ASN A CA 1
ATOM 1396 C C . ASN A 1 168 ? 29.362 -7.900 -38.833 1.00 85.88 168 ASN A C 1
ATOM 1398 O O . ASN A 1 168 ? 28.356 -8.237 -38.211 1.00 85.88 168 ASN A O 1
ATOM 1402 N N . THR A 1 169 ? 29.454 -6.705 -39.427 1.00 89.44 169 THR A N 1
ATOM 1403 C CA . THR A 1 169 ? 28.274 -5.845 -39.588 1.00 89.44 169 THR A CA 1
ATOM 1404 C C . THR A 1 169 ? 27.586 -6.196 -40.900 1.00 89.44 169 THR A C 1
ATOM 1406 O O . THR A 1 169 ? 28.233 -6.176 -41.947 1.00 89.44 169 THR A O 1
ATOM 1409 N N . HIS A 1 170 ? 26.287 -6.479 -40.870 1.00 91.75 170 HIS A N 1
ATOM 1410 C CA . HIS A 1 170 ? 25.494 -6.716 -42.079 1.00 91.75 170 HIS A CA 1
ATOM 1411 C C . HIS A 1 170 ? 24.443 -5.618 -42.228 1.00 91.75 170 HIS A C 1
ATOM 1413 O O . HIS A 1 170 ? 23.790 -5.257 -41.258 1.00 91.75 170 HIS A O 1
ATOM 1419 N N . ILE A 1 171 ? 24.265 -5.073 -43.424 1.00 91.50 171 ILE A N 1
ATOM 1420 C CA . ILE A 1 171 ? 23.274 -4.037 -43.724 1.00 91.50 171 ILE A CA 1
ATOM 1421 C C . ILE A 1 171 ? 22.310 -4.603 -44.755 1.00 91.50 171 ILE A C 1
ATOM 1423 O O . ILE A 1 171 ? 22.743 -5.057 -45.804 1.00 91.50 171 ILE A O 1
ATOM 1427 N N . GLU A 1 172 ? 21.014 -4.559 -44.487 1.00 92.38 172 GLU A N 1
ATOM 1428 C CA . GLU A 1 172 ? 19.994 -4.768 -45.509 1.00 92.38 172 GLU A CA 1
ATOM 1429 C C . GLU A 1 172 ? 19.543 -3.415 -46.062 1.00 92.38 172 GLU A C 1
ATOM 1431 O O . GLU A 1 172 ? 19.135 -2.521 -45.318 1.00 92.38 172 GLU A O 1
ATOM 1436 N N . TYR A 1 173 ? 19.626 -3.270 -47.378 1.00 88.44 173 TYR A N 1
ATOM 1437 C CA . TYR A 1 173 ? 19.318 -2.063 -48.132 1.00 88.44 173 TYR A CA 1
ATOM 1438 C C . TYR A 1 173 ? 18.178 -2.341 -49.111 1.00 88.44 173 TYR A C 1
ATOM 1440 O O . TYR A 1 173 ? 18.250 -3.287 -49.891 1.00 88.44 173 TYR A O 1
ATOM 1448 N N . ASP A 1 174 ? 17.127 -1.532 -49.079 1.00 87.06 174 ASP A N 1
ATOM 1449 C CA . ASP A 1 174 ? 16.026 -1.610 -50.035 1.00 87.06 174 ASP A CA 1
ATOM 1450 C C . ASP A 1 174 ? 16.336 -0.730 -51.246 1.00 87.06 174 ASP A C 1
ATOM 1452 O O . ASP A 1 174 ? 16.284 0.499 -51.176 1.00 87.06 174 ASP A O 1
ATOM 1456 N N . TYR A 1 175 ? 16.650 -1.360 -52.376 1.00 82.81 175 TYR A N 1
ATOM 1457 C CA . TYR A 1 175 ? 17.037 -0.630 -53.583 1.00 82.81 175 TYR A CA 1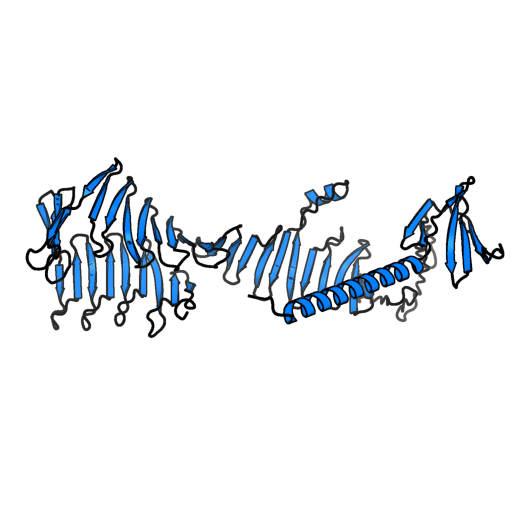
ATOM 1458 C C . TYR A 1 175 ? 15.853 0.034 -54.294 1.00 82.81 175 TYR A C 1
ATOM 1460 O O . TYR A 1 175 ? 16.071 0.891 -55.147 1.00 82.81 175 TYR A O 1
ATOM 1468 N N . THR A 1 176 ? 14.606 -0.334 -53.970 1.00 83.38 176 THR A N 1
ATOM 1469 C CA . THR A 1 176 ? 13.428 0.324 -54.561 1.00 83.38 176 THR A CA 1
ATOM 1470 C C . THR A 1 176 ? 13.140 1.666 -53.911 1.00 83.38 176 THR A C 1
ATOM 1472 O O . THR A 1 176 ? 12.779 2.621 -54.594 1.00 83.38 176 THR A O 1
ATOM 1475 N N . THR A 1 177 ? 13.333 1.750 -52.596 1.00 85.81 177 THR A N 1
ATOM 1476 C CA . THR A 1 177 ? 13.174 2.995 -51.835 1.00 85.81 177 THR A CA 1
ATOM 1477 C C . THR A 1 177 ? 14.473 3.785 -51.718 1.00 85.81 177 THR A C 1
ATOM 1479 O O . THR A 1 177 ? 14.440 4.973 -51.404 1.00 85.81 177 THR A O 1
ATOM 1482 N N . GLY A 1 178 ? 15.613 3.145 -51.981 1.00 86.62 178 GLY A N 1
ATOM 1483 C CA . GLY A 1 178 ? 16.936 3.740 -51.857 1.00 86.62 178 GLY A CA 1
ATOM 1484 C C . GLY A 1 178 ? 17.411 3.886 -50.406 1.00 86.62 178 GLY A C 1
ATOM 1485 O O . GLY A 1 178 ? 18.353 4.640 -50.152 1.00 86.62 178 GLY A O 1
ATOM 1486 N N . ASN A 1 179 ? 16.774 3.196 -49.455 1.00 89.69 179 ASN A N 1
ATOM 1487 C CA . ASN A 1 179 ? 16.975 3.378 -48.017 1.00 89.69 179 ASN A CA 1
ATOM 1488 C C . ASN A 1 179 ? 17.488 2.104 -47.331 1.00 89.69 179 ASN A C 1
ATOM 1490 O O . ASN A 1 179 ? 17.246 0.981 -47.769 1.00 89.69 179 ASN A O 1
ATOM 1494 N N . ILE A 1 180 ? 18.180 2.276 -46.203 1.00 90.19 180 ILE A N 1
ATOM 1495 C CA . ILE A 1 180 ? 18.564 1.157 -45.333 1.00 90.19 180 ILE A CA 1
ATOM 1496 C C . ILE A 1 180 ? 17.300 0.628 -44.651 1.00 90.19 180 ILE A C 1
ATOM 1498 O O . ILE A 1 180 ? 16.538 1.414 -44.094 1.00 90.19 180 ILE A O 1
ATOM 1502 N N . SER A 1 181 ? 17.089 -0.690 -44.667 1.00 92.56 181 SER A N 1
ATOM 1503 C CA . SER A 1 181 ? 15.992 -1.328 -43.935 1.00 92.56 181 SER A CA 1
ATOM 1504 C C . SER A 1 181 ? 16.455 -1.855 -42.580 1.00 92.56 181 SER A C 1
ATOM 1506 O O . SER A 1 181 ? 15.767 -1.646 -41.580 1.00 92.56 181 SER A O 1
ATOM 1508 N N . ARG A 1 182 ? 17.618 -2.521 -42.507 1.00 95.62 182 ARG A N 1
ATOM 1509 C CA . ARG A 1 182 ? 18.145 -3.115 -41.267 1.00 95.62 182 ARG A CA 1
ATOM 1510 C C . ARG A 1 182 ? 19.668 -3.066 -41.193 1.00 95.62 182 ARG A C 1
ATOM 1512 O O . ARG A 1 182 ? 20.348 -3.106 -42.210 1.00 95.62 182 ARG A O 1
ATOM 1519 N N . ILE A 1 183 ? 20.201 -3.032 -39.976 1.00 94.31 183 ILE A N 1
ATOM 1520 C CA . ILE A 1 183 ? 21.626 -3.187 -39.671 1.00 94.31 183 ILE A CA 1
ATOM 1521 C C . ILE A 1 183 ? 21.772 -4.229 -38.561 1.00 94.31 183 ILE A C 1
ATOM 1523 O O . ILE A 1 183 ? 21.163 -4.106 -37.502 1.00 94.31 183 ILE A O 1
ATOM 1527 N N . PHE A 1 184 ? 22.591 -5.244 -38.800 1.00 95.06 184 PHE A N 1
ATOM 1528 C CA . PHE A 1 184 ? 23.006 -6.259 -37.841 1.00 95.06 184 PHE A CA 1
ATOM 1529 C C . PHE A 1 184 ? 24.402 -5.894 -37.358 1.00 95.06 184 PHE A C 1
ATOM 1531 O O . PHE A 1 184 ? 25.365 -5.959 -38.122 1.00 95.06 184 PHE A O 1
ATOM 1538 N N . TRP A 1 185 ? 24.505 -5.474 -36.106 1.00 94.19 185 TRP A N 1
ATOM 1539 C CA . TRP A 1 185 ? 25.749 -5.023 -35.507 1.00 94.19 185 TRP A CA 1
ATOM 1540 C C . TRP A 1 185 ? 26.572 -6.194 -34.948 1.00 94.19 185 TRP A C 1
ATOM 1542 O O . TRP A 1 185 ? 26.011 -7.217 -34.547 1.00 94.19 185 TRP A O 1
ATOM 1552 N N . PRO A 1 186 ? 27.900 -6.029 -34.805 1.00 91.25 186 PRO A N 1
ATOM 1553 C CA . PRO A 1 186 ? 28.797 -7.092 -34.335 1.00 91.25 186 PRO A CA 1
ATOM 1554 C C . PRO A 1 186 ? 28.511 -7.552 -32.904 1.00 91.25 186 PRO A C 1
ATOM 1556 O O . PRO A 1 186 ? 28.816 -8.677 -32.522 1.00 91.25 186 PRO A O 1
ATOM 1559 N N . ASN A 1 187 ? 27.939 -6.660 -32.099 1.00 91.94 187 ASN A N 1
ATOM 1560 C CA . ASN A 1 187 ? 27.561 -6.924 -30.717 1.00 91.94 187 ASN A CA 1
ATOM 1561 C C . ASN A 1 187 ? 26.216 -7.662 -30.592 1.00 91.94 187 ASN A C 1
ATOM 1563 O O . ASN A 1 187 ? 25.765 -7.865 -29.470 1.00 91.94 187 ASN A O 1
ATOM 1567 N N . GLY A 1 188 ? 25.578 -8.042 -31.705 1.00 92.62 188 GLY A N 1
ATOM 1568 C CA . GLY A 1 188 ? 24.292 -8.740 -31.734 1.00 92.62 188 GLY A CA 1
ATOM 1569 C C . GLY A 1 188 ? 23.065 -7.825 -31.709 1.00 92.62 188 GLY A C 1
ATOM 1570 O O . GLY A 1 188 ? 21.949 -8.337 -31.660 1.00 92.62 188 GLY A O 1
ATOM 1571 N N . ILE A 1 189 ? 23.239 -6.497 -31.739 1.00 95.12 189 ILE A N 1
ATOM 1572 C CA . ILE A 1 189 ? 22.116 -5.560 -31.889 1.00 95.12 189 ILE A CA 1
ATOM 1573 C C . ILE A 1 1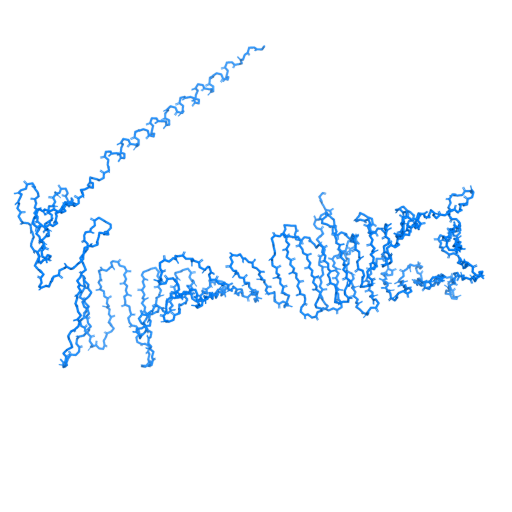89 ? 21.599 -5.618 -33.331 1.00 95.12 189 ILE A C 1
ATOM 1575 O O . ILE A 1 189 ? 22.384 -5.631 -34.277 1.00 95.12 189 ILE A O 1
ATOM 1579 N N . ILE A 1 190 ? 20.281 -5.596 -33.510 1.00 96.50 190 ILE A N 1
ATOM 1580 C CA . ILE A 1 190 ? 19.634 -5.464 -34.819 1.00 96.50 190 ILE A CA 1
ATOM 1581 C C . ILE A 1 190 ? 18.853 -4.154 -34.837 1.00 96.50 190 ILE A C 1
ATOM 1583 O O . ILE A 1 190 ? 17.852 -4.044 -34.138 1.00 96.50 190 ILE A O 1
ATOM 1587 N N . SER A 1 191 ? 19.275 -3.183 -35.640 1.00 95.94 191 SER A N 1
ATOM 1588 C CA . SER A 1 191 ? 18.576 -1.907 -35.836 1.00 95.94 191 SER A CA 1
ATOM 1589 C C . SER A 1 191 ? 17.720 -1.972 -37.102 1.00 95.94 191 SER A C 1
ATOM 1591 O O . SER A 1 191 ? 18.207 -2.387 -38.149 1.00 95.94 191 SER A O 1
ATOM 1593 N N . GLN A 1 192 ? 16.456 -1.567 -37.034 1.00 94.88 192 GLN A N 1
ATOM 1594 C CA . GLN A 1 192 ? 15.522 -1.525 -38.161 1.00 94.88 192 GLN A CA 1
ATOM 1595 C C . GLN A 1 192 ? 15.072 -0.095 -38.431 1.00 94.88 192 GLN A C 1
ATOM 1597 O O . GLN A 1 192 ? 14.800 0.669 -37.505 1.00 94.88 192 GLN A O 1
ATOM 1602 N N . TYR A 1 193 ? 14.941 0.260 -39.700 1.00 92.12 193 TYR A N 1
ATOM 1603 C CA . TYR A 1 193 ? 14.693 1.619 -40.158 1.00 92.12 193 TYR A CA 1
ATOM 1604 C C . TYR A 1 193 ? 13.435 1.681 -41.024 1.00 92.12 193 TYR A C 1
ATOM 1606 O O . TYR A 1 193 ? 13.090 0.738 -41.734 1.00 92.12 193 TYR A O 1
ATOM 1614 N N . HIS A 1 194 ? 12.736 2.810 -40.956 1.00 89.56 194 HIS A N 1
ATOM 1615 C CA . HIS A 1 194 ? 11.537 3.041 -41.744 1.00 89.56 194 HIS A CA 1
ATOM 1616 C C . HIS A 1 194 ? 11.895 3.177 -43.237 1.00 89.56 194 HIS A C 1
ATOM 1618 O O . HIS A 1 194 ? 12.755 3.994 -43.587 1.00 89.56 194 HIS A O 1
ATOM 1624 N N . PRO A 1 195 ? 11.194 2.471 -44.143 1.00 83.06 195 PRO A N 1
ATOM 1625 C CA . PRO A 1 195 ? 11.607 2.325 -45.541 1.00 83.06 195 PRO A CA 1
ATOM 1626 C C . PRO A 1 195 ? 11.567 3.624 -46.354 1.00 83.06 195 PRO A C 1
ATOM 1628 O O . PRO A 1 195 ? 12.200 3.710 -47.395 1.00 83.06 195 PRO A O 1
ATOM 1631 N N . GLN A 1 196 ? 10.825 4.645 -45.915 1.00 83.69 196 GLN A N 1
ATOM 1632 C CA . GLN A 1 196 ? 10.651 5.885 -46.689 1.00 83.69 196 GLN A CA 1
ATOM 1633 C C . GLN A 1 196 ? 11.533 7.049 -46.224 1.00 83.69 196 GLN A C 1
ATOM 1635 O O . GLN A 1 196 ? 11.756 7.985 -46.985 1.00 83.69 196 GLN A O 1
ATOM 1640 N N . ASN A 1 197 ? 11.984 7.046 -44.968 1.00 83.94 197 ASN A N 1
ATOM 1641 C CA . ASN A 1 197 ? 12.656 8.207 -44.370 1.00 83.94 197 ASN A CA 1
ATOM 1642 C C . ASN A 1 197 ? 13.901 7.841 -43.550 1.00 83.94 197 ASN A C 1
ATOM 1644 O O . ASN A 1 197 ? 14.499 8.732 -42.950 1.00 83.94 197 ASN A O 1
ATOM 1648 N N . SER A 1 198 ? 14.301 6.563 -43.538 1.00 84.44 198 SER A N 1
ATOM 1649 C CA . SER A 1 198 ? 15.506 6.071 -42.860 1.00 84.44 198 SER A CA 1
ATOM 1650 C C . SER A 1 198 ? 15.574 6.403 -41.361 1.00 84.44 198 SER A C 1
ATOM 1652 O O . SER A 1 198 ? 16.656 6.450 -40.777 1.00 84.44 198 SER A O 1
ATOM 1654 N N . LEU A 1 199 ? 14.430 6.639 -40.708 1.00 88.44 199 LEU A N 1
ATOM 1655 C CA . LEU A 1 199 ? 14.370 6.815 -39.257 1.00 88.44 199 LEU A CA 1
ATOM 1656 C C . LEU A 1 199 ? 14.447 5.455 -38.560 1.00 88.44 199 LEU A C 1
ATOM 1658 O O . LEU A 1 199 ? 13.799 4.507 -38.995 1.00 88.44 199 LEU A O 1
ATOM 1662 N N . LEU A 1 200 ? 15.223 5.354 -37.479 1.00 90.75 200 LEU A N 1
ATOM 1663 C CA . LEU A 1 200 ? 15.346 4.133 -36.678 1.00 90.75 200 LEU A CA 1
ATOM 1664 C C . LEU A 1 200 ? 14.001 3.818 -36.022 1.00 90.75 200 LEU A C 1
ATOM 1666 O O . LEU A 1 200 ? 13.575 4.559 -35.157 1.00 90.75 200 LEU A O 1
ATOM 1670 N N . THR A 1 201 ? 13.341 2.733 -36.403 1.00 92.06 201 THR A N 1
ATOM 1671 C CA . THR A 1 201 ? 12.012 2.357 -35.881 1.00 92.06 201 THR A CA 1
ATOM 1672 C C . THR A 1 201 ? 12.074 1.299 -34.800 1.00 92.06 201 THR A C 1
ATOM 1674 O O . THR A 1 201 ? 11.218 1.286 -33.919 1.00 92.06 201 THR A O 1
ATOM 1677 N N . GLN A 1 202 ? 13.079 0.425 -34.841 1.00 95.19 202 GLN A N 1
ATOM 1678 C CA . GLN A 1 202 ? 13.208 -0.651 -33.872 1.00 95.19 202 GLN A CA 1
ATOM 1679 C C . GLN A 1 202 ? 14.673 -1.004 -33.619 1.00 95.19 202 GLN A C 1
ATOM 1681 O O . GLN A 1 202 ? 15.485 -0.972 -34.537 1.00 95.19 202 GLN A O 1
ATOM 1686 N N . GLU A 1 203 ? 15.007 -1.409 -32.399 1.00 95.50 203 GLU A N 1
ATOM 1687 C CA . GLU A 1 203 ? 16.228 -2.148 -32.090 1.00 95.50 203 GLU A CA 1
ATOM 1688 C C . GLU A 1 203 ? 15.893 -3.443 -31.356 1.00 95.50 203 GLU A C 1
ATOM 1690 O O . GLU A 1 203 ? 15.011 -3.477 -30.503 1.00 95.50 203 GLU A O 1
ATOM 1695 N N . ILE A 1 204 ? 16.611 -4.516 -31.663 1.00 94.94 204 ILE A N 1
ATOM 1696 C CA . ILE A 1 204 ? 16.569 -5.769 -30.912 1.00 94.94 204 ILE A CA 1
ATOM 1697 C C . ILE A 1 204 ? 17.950 -5.953 -30.299 1.00 94.94 204 ILE A C 1
ATOM 1699 O O . ILE A 1 204 ? 18.939 -6.066 -31.021 1.00 94.94 204 ILE A O 1
ATOM 1703 N N . LEU A 1 205 ? 18.022 -5.933 -28.974 1.00 94.06 205 LEU A N 1
ATOM 1704 C CA . LEU A 1 205 ? 19.259 -6.099 -28.221 1.00 94.06 205 LEU A CA 1
ATOM 1705 C C . LEU A 1 205 ? 19.636 -7.590 -28.091 1.00 94.06 205 LEU A C 1
ATOM 1707 O O . LEU A 1 205 ? 18.776 -8.459 -28.256 1.00 94.06 205 LEU A O 1
ATOM 1711 N N . PRO A 1 206 ? 20.890 -7.918 -27.722 1.00 92.12 206 PRO A N 1
ATOM 1712 C CA . PRO A 1 206 ? 21.350 -9.308 -27.614 1.00 92.12 206 PRO A CA 1
ATOM 1713 C C . PRO A 1 206 ? 20.590 -10.131 -26.572 1.00 92.12 206 PRO A C 1
ATOM 1715 O O . PRO A 1 206 ? 20.430 -11.339 -26.714 1.00 92.12 206 PRO A O 1
ATOM 1718 N N . ASN A 1 207 ? 20.087 -9.471 -25.529 1.00 90.25 207 ASN A N 1
ATOM 1719 C CA . ASN A 1 207 ? 19.241 -10.085 -24.511 1.00 90.25 207 ASN A CA 1
ATOM 1720 C C . ASN A 1 207 ? 17.781 -10.260 -24.967 1.00 90.25 207 ASN A C 1
ATOM 1722 O O . ASN A 1 207 ? 16.957 -10.614 -24.140 1.00 90.25 207 ASN A O 1
ATOM 1726 N N . GLN A 1 208 ? 17.457 -10.012 -26.241 1.00 93.12 208 GLN A N 1
ATOM 1727 C CA . GLN A 1 208 ? 16.110 -10.026 -26.828 1.00 93.12 208 GLN A CA 1
ATOM 1728 C C . GLN A 1 208 ? 15.178 -8.888 -26.387 1.00 93.12 208 GLN A C 1
ATOM 1730 O O . GLN A 1 208 ? 14.012 -8.875 -26.786 1.00 93.12 208 GLN A O 1
ATOM 1735 N N . THR A 1 209 ? 15.672 -7.898 -25.634 1.00 91.56 209 THR A N 1
ATOM 1736 C CA . THR A 1 209 ? 14.921 -6.662 -25.394 1.00 91.56 209 THR A CA 1
ATOM 1737 C C . THR A 1 209 ? 14.672 -5.952 -26.724 1.00 91.56 209 THR A C 1
ATOM 1739 O O . THR A 1 209 ? 15.607 -5.705 -27.489 1.00 91.56 209 THR A O 1
ATOM 1742 N N . LYS A 1 210 ? 13.417 -5.596 -26.992 1.00 94.31 210 LYS A N 1
ATOM 1743 C CA . LYS A 1 210 ? 13.012 -4.832 -28.175 1.00 94.31 210 LYS A CA 1
ATOM 1744 C C . LYS A 1 210 ? 12.802 -3.377 -27.793 1.00 94.31 210 LYS A C 1
ATOM 1746 O O . LYS A 1 210 ? 12.140 -3.099 -26.806 1.00 94.31 210 LYS A O 1
ATOM 1751 N N . ARG A 1 211 ? 13.330 -2.450 -28.575 1.00 93.19 211 ARG A N 1
ATOM 1752 C CA . ARG A 1 211 ? 13.109 -1.009 -28.452 1.00 93.19 211 ARG A CA 1
ATOM 1753 C C . ARG A 1 211 ? 12.380 -0.534 -29.688 1.00 93.19 211 ARG A C 1
ATOM 1755 O O . ARG A 1 211 ? 12.866 -0.777 -30.778 1.00 93.19 211 ARG A O 1
ATOM 1762 N N . GLU A 1 212 ? 11.248 0.123 -29.539 1.00 92.94 212 GLU A N 1
ATOM 1763 C CA . GLU A 1 212 ? 10.448 0.678 -30.626 1.00 92.94 212 GLU A CA 1
ATOM 1764 C C . GLU A 1 212 ? 10.432 2.196 -30.507 1.00 92.94 212 GLU A C 1
ATOM 1766 O O . GLU A 1 212 ? 10.190 2.750 -29.436 1.00 92.94 212 GLU A O 1
ATOM 1771 N N . TYR A 1 213 ? 10.714 2.871 -31.612 1.00 89.81 213 TYR A N 1
ATOM 1772 C CA . TYR A 1 213 ? 10.845 4.317 -31.679 1.00 89.81 213 TYR A CA 1
ATOM 1773 C C . TYR A 1 213 ? 9.679 4.876 -32.484 1.00 89.81 213 TYR A C 1
ATOM 1775 O O . TYR A 1 213 ? 9.508 4.572 -33.667 1.00 89.81 213 TYR A O 1
ATOM 1783 N N . HIS A 1 214 ? 8.885 5.727 -31.846 1.00 87.75 214 HIS A N 1
ATOM 1784 C CA . HIS A 1 214 ? 7.742 6.378 -32.465 1.00 87.75 214 HIS A CA 1
ATOM 1785 C C . HIS A 1 214 ? 8.035 7.866 -32.651 1.00 87.75 214 HIS A C 1
ATOM 1787 O O . HIS A 1 214 ? 8.332 8.597 -31.700 1.00 87.75 214 HIS A O 1
ATOM 1793 N N . TYR A 1 215 ? 7.926 8.313 -33.900 1.00 82.44 215 TYR A N 1
ATOM 1794 C CA . TYR A 1 215 ? 8.132 9.701 -34.294 1.00 82.44 215 TYR A CA 1
ATOM 1795 C C . TYR A 1 215 ? 6.789 10.360 -34.604 1.00 82.44 215 TYR A C 1
ATOM 1797 O O . TYR A 1 215 ? 5.938 9.779 -35.274 1.00 82.44 215 TYR A O 1
ATOM 1805 N N . ASP A 1 216 ? 6.609 11.589 -34.129 1.00 76.25 216 ASP A N 1
ATOM 1806 C CA . ASP A 1 216 ? 5.432 12.401 -34.427 1.00 76.25 216 ASP A CA 1
ATOM 1807 C C . ASP A 1 216 ? 5.532 12.961 -35.854 1.00 76.25 216 ASP A C 1
ATOM 1809 O O . ASP A 1 216 ? 6.364 13.831 -36.128 1.00 76.25 216 ASP A O 1
ATOM 1813 N N . ALA A 1 217 ? 4.684 12.462 -36.759 1.00 67.62 217 ALA A N 1
ATOM 1814 C CA . ALA A 1 217 ? 4.688 12.823 -38.175 1.00 67.62 217 ALA A CA 1
ATOM 1815 C C . ALA A 1 217 ? 4.582 14.341 -38.414 1.00 67.62 217 ALA A C 1
ATOM 1817 O O . ALA A 1 217 ? 5.241 14.857 -39.315 1.00 67.62 217 ALA A O 1
ATOM 1818 N N . GLN A 1 218 ? 3.843 15.076 -37.573 1.00 62.59 218 GLN A N 1
ATOM 1819 C CA . GLN A 1 218 ? 3.668 16.527 -37.733 1.00 62.59 218 GLN A CA 1
ATOM 1820 C C . GLN A 1 218 ? 4.942 17.323 -37.408 1.00 62.59 218 GLN A C 1
ATOM 1822 O O . GLN A 1 218 ? 5.139 18.426 -37.919 1.00 62.59 218 GLN A O 1
ATOM 1827 N N . LYS A 1 219 ? 5.842 16.776 -36.579 1.00 58.34 219 LYS A N 1
ATOM 1828 C CA . LYS A 1 219 ? 7.136 17.411 -36.269 1.00 58.34 219 LYS A CA 1
ATOM 1829 C C . LYS A 1 219 ? 8.213 17.103 -37.305 1.00 58.34 219 LYS A C 1
ATOM 1831 O O . LYS A 1 219 ? 9.169 17.870 -37.417 1.00 58.34 219 LYS A O 1
ATOM 1836 N N . ILE A 1 220 ? 8.052 16.029 -38.079 1.00 58.22 220 ILE A N 1
ATOM 1837 C CA . ILE A 1 220 ? 9.013 15.626 -39.114 1.00 58.22 220 ILE A CA 1
ATOM 1838 C C . ILE A 1 220 ? 9.048 16.645 -40.264 1.00 58.22 220 ILE A C 1
ATOM 1840 O O . ILE A 1 220 ? 10.133 16.972 -40.747 1.00 58.22 220 ILE A O 1
ATOM 1844 N N . ASP A 1 221 ? 7.907 17.229 -40.640 1.00 55.12 221 ASP A N 1
ATOM 1845 C CA . ASP A 1 221 ? 7.847 18.225 -41.723 1.00 55.12 221 ASP A CA 1
ATOM 1846 C C . ASP A 1 221 ? 8.581 19.532 -41.376 1.00 55.12 221 ASP A C 1
ATOM 1848 O O . ASP A 1 221 ? 9.250 20.123 -42.227 1.00 55.12 221 ASP A O 1
ATOM 1852 N N . ASN A 1 222 ? 8.562 19.946 -40.104 1.00 51.97 222 ASN A N 1
ATOM 1853 C CA . ASN A 1 222 ? 9.277 21.143 -39.647 1.00 51.97 222 ASN A CA 1
ATOM 1854 C C . ASN A 1 222 ? 10.804 20.949 -39.570 1.00 51.97 222 ASN A C 1
ATOM 1856 O O . ASN A 1 222 ? 11.547 21.925 -39.678 1.00 51.97 222 ASN A O 1
ATOM 1860 N N . LEU A 1 223 ? 11.302 19.710 -39.458 1.00 52.56 223 LEU A N 1
ATOM 1861 C CA . LEU A 1 223 ? 12.745 19.422 -39.443 1.00 52.56 223 LEU A CA 1
ATOM 1862 C C . LEU A 1 223 ? 13.420 19.672 -40.800 1.00 52.56 223 LEU A C 1
ATOM 1864 O O . LEU A 1 223 ? 14.609 19.995 -40.831 1.00 52.56 223 LEU A O 1
ATOM 1868 N N . ARG A 1 224 ? 12.678 19.587 -41.915 1.00 54.38 224 ARG A N 1
ATOM 1869 C CA . ARG A 1 224 ? 13.192 19.966 -43.245 1.00 54.38 224 ARG A CA 1
ATOM 1870 C C . ARG A 1 224 ? 13.434 21.479 -43.365 1.00 54.38 224 ARG A C 1
ATOM 1872 O O . ARG A 1 224 ? 14.308 21.895 -44.121 1.00 54.38 224 ARG A O 1
ATOM 1879 N N . ASN A 1 225 ? 12.748 22.292 -42.556 1.00 52.00 225 ASN A N 1
ATOM 1880 C CA . ASN A 1 225 ? 12.775 23.755 -42.604 1.00 52.00 225 ASN A CA 1
ATOM 1881 C C . ASN A 1 225 ? 13.500 24.368 -41.380 1.00 52.00 225 ASN A C 1
ATOM 1883 O O . ASN A 1 225 ? 12.913 25.059 -40.559 1.00 52.00 225 ASN A O 1
ATOM 1887 N N . ARG A 1 226 ? 14.815 24.137 -41.265 1.00 44.91 226 ARG A N 1
ATOM 1888 C CA . ARG A 1 226 ? 15.802 24.975 -40.529 1.00 44.91 226 ARG A CA 1
ATOM 1889 C C . ARG A 1 226 ? 15.543 25.384 -39.058 1.00 44.91 226 ARG A C 1
ATOM 1891 O O . ARG A 1 226 ? 16.174 26.334 -38.597 1.00 44.91 226 ARG A O 1
ATOM 1898 N N . GLN A 1 227 ? 14.782 24.643 -38.254 1.00 47.00 227 GLN A N 1
ATOM 1899 C CA . GLN A 1 227 ? 14.950 24.678 -36.789 1.00 47.00 227 GLN A CA 1
ATOM 1900 C C . GLN A 1 227 ? 14.996 23.260 -36.222 1.00 47.00 227 GLN A C 1
ATOM 1902 O O . GLN A 1 227 ? 14.023 22.514 -36.239 1.00 47.00 227 GLN A O 1
ATOM 1907 N N . LYS A 1 228 ? 16.180 22.886 -35.731 1.00 45.62 228 LYS A N 1
ATOM 1908 C CA . LYS A 1 228 ? 16.529 21.563 -35.206 1.00 45.62 228 LYS A CA 1
ATOM 1909 C C . LYS A 1 228 ? 15.905 21.358 -33.818 1.00 45.62 228 LYS A C 1
ATOM 1911 O O . LYS A 1 228 ? 16.615 21.237 -32.826 1.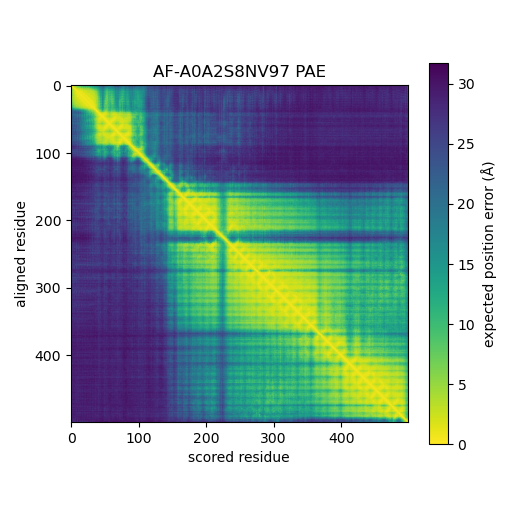00 45.62 228 LYS A O 1
ATOM 1916 N N . VAL A 1 229 ? 14.576 21.362 -33.728 1.00 46.72 229 VAL A N 1
ATOM 1917 C CA . VAL A 1 229 ? 13.871 20.902 -32.528 1.00 46.72 229 VAL A CA 1
ATOM 1918 C C . VAL A 1 229 ? 13.909 19.381 -32.577 1.00 46.72 229 VAL A C 1
ATOM 1920 O O . VAL A 1 229 ? 13.103 18.751 -33.253 1.00 46.72 229 VAL A O 1
ATOM 1923 N N . ILE A 1 230 ? 14.900 18.790 -31.912 1.00 50.38 230 ILE A N 1
ATOM 1924 C CA . ILE A 1 230 ? 14.977 17.341 -31.723 1.00 50.38 230 ILE A CA 1
ATOM 1925 C C . ILE A 1 230 ? 13.793 16.968 -30.830 1.00 50.38 230 ILE A C 1
ATOM 1927 O O . ILE A 1 230 ? 13.872 17.044 -29.606 1.00 50.38 230 ILE A O 1
ATOM 1931 N N . SER A 1 231 ? 12.656 16.623 -31.432 1.00 55.91 231 SER A N 1
ATOM 1932 C CA . SER A 1 231 ? 11.622 15.896 -30.713 1.00 55.91 231 SER A CA 1
ATOM 1933 C C . SER A 1 231 ? 12.201 14.524 -30.416 1.00 55.91 231 SER A C 1
ATOM 1935 O O . SER A 1 231 ? 12.307 13.699 -31.325 1.00 55.91 231 SER A O 1
ATOM 1937 N N . SER A 1 232 ? 12.640 14.305 -29.178 1.00 61.91 232 SER A N 1
ATOM 1938 C CA . SER A 1 232 ? 13.037 12.973 -28.734 1.00 61.91 232 SER A CA 1
ATOM 1939 C C . SER A 1 232 ? 11.904 11.998 -29.070 1.00 61.91 232 SER A C 1
ATOM 1941 O O . SER A 1 232 ? 10.750 12.297 -28.738 1.00 61.91 232 SER A O 1
ATOM 1943 N N . PRO A 1 233 ? 12.189 10.904 -29.796 1.00 69.50 233 PRO A N 1
ATOM 1944 C CA . PRO A 1 233 ? 11.169 9.925 -30.134 1.00 69.50 233 PRO A CA 1
ATOM 1945 C C . PRO A 1 233 ? 10.578 9.343 -28.854 1.00 69.50 233 PRO A C 1
ATOM 1947 O O . PRO A 1 233 ? 11.288 9.161 -27.862 1.00 69.50 233 PRO A O 1
ATOM 1950 N N . PHE A 1 234 ? 9.286 9.024 -28.889 1.00 79.00 234 PHE A N 1
ATOM 1951 C CA . PHE A 1 234 ? 8.717 8.169 -27.857 1.00 79.00 234 PHE A CA 1
ATOM 1952 C C . PHE A 1 234 ? 9.348 6.792 -28.024 1.00 79.00 234 PHE A C 1
ATOM 1954 O O . PHE A 1 234 ? 9.299 6.219 -29.111 1.00 79.00 234 PHE A O 1
ATOM 1961 N N . LEU A 1 235 ? 9.969 6.289 -26.967 1.00 88.00 235 LEU A N 1
ATOM 1962 C CA . LEU A 1 235 ? 10.620 4.989 -26.969 1.00 88.00 235 LEU A CA 1
ATOM 1963 C C . LEU A 1 235 ? 9.769 4.024 -26.147 1.00 88.00 235 LEU A C 1
ATOM 1965 O O . LEU A 1 235 ? 9.415 4.322 -25.008 1.00 88.00 235 LEU A O 1
ATOM 1969 N N . THR A 1 236 ? 9.470 2.865 -26.715 1.00 91.88 236 THR A N 1
ATOM 1970 C CA . THR A 1 236 ? 8.866 1.734 -26.012 1.00 91.88 236 THR A CA 1
ATOM 1971 C C . THR A 1 236 ? 9.910 0.627 -25.916 1.00 91.88 236 THR A C 1
ATOM 1973 O O . THR A 1 236 ? 10.416 0.182 -26.935 1.00 91.88 236 THR A O 1
ATOM 1976 N N . GLU A 1 237 ? 10.264 0.175 -24.719 1.00 92.38 237 GLU A N 1
ATOM 1977 C CA . GLU A 1 237 ? 11.174 -0.954 -24.505 1.00 92.38 237 GLU A CA 1
ATOM 1978 C C . GLU A 1 237 ? 10.384 -2.155 -23.980 1.00 92.38 237 GLU A C 1
ATOM 1980 O O . GLU A 1 237 ? 9.690 -2.041 -22.979 1.00 92.38 237 GLU A O 1
ATOM 1985 N N . ILE A 1 238 ? 10.480 -3.304 -24.639 1.00 92.81 238 ILE A N 1
ATOM 1986 C CA . ILE A 1 238 ? 9.830 -4.555 -24.250 1.00 92.81 238 ILE A CA 1
ATOM 1987 C C . ILE A 1 238 ? 10.928 -5.546 -23.882 1.00 92.81 238 ILE A C 1
ATOM 1989 O O . ILE A 1 238 ? 11.729 -5.944 -24.732 1.00 92.81 238 ILE A O 1
ATOM 1993 N N . THR A 1 239 ? 10.990 -5.929 -22.615 1.00 90.50 239 THR A N 1
ATOM 1994 C CA . THR A 1 239 ? 11.980 -6.876 -22.099 1.00 90.50 239 THR A CA 1
ATOM 1995 C C . THR A 1 239 ? 11.533 -8.334 -22.318 1.00 90.50 239 THR A C 1
ATOM 1997 O O . THR A 1 239 ? 10.354 -8.588 -22.579 1.00 90.50 239 THR A O 1
ATOM 2000 N N . PRO A 1 240 ? 12.440 -9.326 -22.213 1.00 83.88 240 PRO A N 1
ATOM 2001 C CA . PRO A 1 240 ? 12.101 -10.742 -22.422 1.00 83.88 240 PRO A CA 1
ATOM 2002 C C . PRO A 1 240 ? 11.083 -11.307 -21.426 1.00 83.88 240 PRO A C 1
ATOM 2004 O O . PRO A 1 240 ? 10.334 -12.219 -21.758 1.00 83.88 240 PRO A O 1
ATOM 2007 N N . ASP A 1 241 ? 11.050 -10.764 -20.212 1.00 86.50 241 ASP A N 1
ATOM 2008 C CA . ASP A 1 241 ? 10.082 -11.079 -19.158 1.00 86.50 241 ASP A CA 1
ATOM 2009 C C . ASP A 1 241 ? 8.724 -10.381 -19.358 1.00 86.50 241 ASP A C 1
ATOM 2011 O O . ASP A 1 241 ? 7.814 -10.558 -18.552 1.00 86.50 241 ASP A O 1
ATOM 2015 N N . GLY A 1 242 ? 8.558 -9.624 -20.448 1.00 87.81 242 GLY A N 1
ATOM 2016 C CA . GLY A 1 242 ? 7.291 -9.004 -20.831 1.00 87.81 242 GLY A CA 1
ATOM 2017 C C . GLY A 1 242 ? 7.032 -7.635 -20.201 1.00 87.81 242 GLY A C 1
ATOM 2018 O O . GLY A 1 242 ? 5.934 -7.103 -20.368 1.00 87.81 242 GLY A O 1
ATOM 2019 N N . ILE A 1 243 ? 8.012 -7.032 -19.515 1.00 92.00 243 ILE A N 1
ATOM 2020 C CA . ILE A 1 243 ? 7.882 -5.655 -19.026 1.00 92.00 243 ILE A CA 1
ATOM 2021 C C . ILE A 1 243 ? 7.912 -4.712 -20.226 1.00 92.00 243 ILE A C 1
ATOM 2023 O O . ILE A 1 243 ? 8.864 -4.708 -21.005 1.00 92.00 243 ILE A O 1
ATOM 2027 N N . THR A 1 244 ? 6.885 -3.875 -20.354 1.00 94.06 244 THR A N 1
ATOM 2028 C CA . THR A 1 244 ? 6.844 -2.820 -21.374 1.00 94.06 244 THR A CA 1
ATOM 2029 C C . THR A 1 244 ? 7.091 -1.469 -20.727 1.00 94.06 244 THR A C 1
ATOM 2031 O O . THR A 1 244 ? 6.256 -0.971 -19.981 1.00 94.06 244 THR A O 1
ATOM 2034 N N . LYS A 1 245 ? 8.220 -0.845 -21.028 1.00 94.12 245 LYS A N 1
ATOM 2035 C CA . LYS A 1 245 ? 8.604 0.482 -20.553 1.00 94.12 245 LYS A CA 1
ATOM 2036 C C . LYS A 1 245 ? 8.317 1.511 -21.628 1.00 94.12 245 LYS A C 1
ATOM 2038 O O . LYS A 1 245 ? 8.605 1.275 -22.796 1.00 94.12 245 LYS A O 1
ATOM 2043 N N . LYS A 1 246 ? 7.787 2.664 -21.252 1.00 92.25 246 LYS A N 1
ATOM 2044 C CA . LYS A 1 246 ? 7.603 3.801 -22.151 1.00 92.25 246 LYS A CA 1
ATOM 2045 C C . LYS A 1 246 ? 8.444 4.969 -21.669 1.00 92.25 246 LYS A C 1
ATOM 2047 O O . LYS A 1 246 ? 8.598 5.212 -20.471 1.00 92.25 246 LYS A O 1
ATOM 2052 N N . TYR A 1 247 ? 8.996 5.681 -22.634 1.00 89.50 247 TYR A N 1
ATOM 2053 C CA . TYR A 1 247 ? 9.860 6.826 -22.438 1.00 89.50 247 TYR A CA 1
ATOM 2054 C C . TYR A 1 247 ? 9.394 7.944 -23.362 1.00 89.50 247 TYR A C 1
ATOM 2056 O O . TYR A 1 247 ? 9.090 7.719 -24.534 1.00 89.50 247 TYR A O 1
ATOM 2064 N N . GLN A 1 248 ? 9.388 9.167 -22.843 1.00 81.19 248 GLN A N 1
ATOM 2065 C CA . GLN A 1 248 ? 9.249 10.371 -23.666 1.00 81.19 248 GLN A CA 1
ATOM 2066 C C . GLN A 1 248 ? 10.571 11.144 -23.693 1.00 81.19 248 GLN A C 1
ATOM 2068 O O . GLN A 1 248 ? 11.166 11.355 -24.743 1.00 81.19 248 GLN A O 1
ATOM 2073 N N . LEU A 1 249 ? 11.056 11.525 -22.511 1.00 77.75 249 LEU A N 1
ATOM 2074 C CA . LEU A 1 249 ? 12.420 12.024 -22.281 1.00 77.75 249 LEU A CA 1
ATOM 2075 C C . LEU A 1 249 ? 13.133 11.180 -21.224 1.00 77.75 249 LEU A C 1
ATOM 2077 O O . LEU A 1 249 ? 14.320 10.897 -21.322 1.00 77.75 249 LEU A O 1
ATOM 2081 N N . TYR A 1 250 ? 12.365 10.760 -20.230 1.00 84.81 250 TYR A N 1
ATOM 2082 C CA . TYR A 1 250 ? 12.717 9.832 -19.172 1.00 84.81 250 TYR A CA 1
ATOM 2083 C C . TYR A 1 250 ? 11.646 8.738 -19.123 1.00 84.81 250 TYR A C 1
ATOM 2085 O O . TYR A 1 250 ? 10.605 8.852 -19.782 1.00 84.81 250 TYR A O 1
ATOM 2093 N N . LEU A 1 251 ? 11.921 7.680 -18.360 1.00 89.12 251 LEU A N 1
ATOM 2094 C CA . LEU A 1 251 ? 10.961 6.615 -18.086 1.00 89.12 251 LEU A CA 1
ATOM 2095 C C . LEU A 1 251 ? 9.715 7.230 -17.444 1.00 89.12 251 LEU A C 1
ATOM 2097 O O . LEU A 1 251 ? 9.812 7.797 -16.358 1.00 89.12 251 LEU A O 1
ATOM 2101 N N . ASN A 1 252 ? 8.573 7.150 -18.122 1.00 91.62 252 ASN A N 1
ATOM 2102 C CA . ASN A 1 252 ? 7.315 7.708 -17.624 1.00 91.62 252 ASN A CA 1
ATOM 2103 C C . ASN A 1 252 ? 6.312 6.619 -17.236 1.00 91.62 252 ASN A C 1
ATOM 2105 O O . ASN A 1 252 ? 5.472 6.861 -16.372 1.00 91.62 252 ASN A O 1
ATOM 2109 N N . GLN A 1 253 ? 6.411 5.426 -17.823 1.00 95.50 253 GLN A N 1
ATOM 2110 C CA . GLN A 1 253 ? 5.477 4.338 -17.561 1.00 95.50 253 GLN A CA 1
ATOM 2111 C C . GLN A 1 253 ? 6.146 2.967 -17.715 1.00 95.50 253 GLN A C 1
ATOM 2113 O O . GLN A 1 253 ? 6.975 2.778 -18.601 1.00 95.50 253 GLN A O 1
ATOM 2118 N N . GLU A 1 254 ? 5.748 1.995 -16.901 1.00 95.12 254 GLU A N 1
ATOM 2119 C CA . GLU A 1 254 ? 6.023 0.570 -17.087 1.00 95.12 254 GLU A CA 1
ATOM 2120 C C . GLU A 1 254 ? 4.705 -0.219 -17.012 1.00 95.12 254 GLU A C 1
ATOM 2122 O O . GLU A 1 254 ? 3.823 0.095 -16.218 1.00 95.12 254 GLU A O 1
ATOM 2127 N N . LEU A 1 255 ? 4.560 -1.245 -17.841 1.00 94.06 255 LEU A N 1
ATOM 2128 C CA . LEU A 1 255 ? 3.541 -2.282 -17.724 1.00 94.06 255 LEU A CA 1
ATOM 2129 C C . LEU A 1 255 ? 4.256 -3.558 -17.290 1.00 94.06 255 LEU A C 1
ATOM 2131 O O . LEU A 1 255 ? 5.091 -4.078 -18.032 1.00 94.06 255 LEU A O 1
ATOM 2135 N N . LEU A 1 256 ? 3.961 -4.017 -16.079 1.00 91.44 256 LEU A N 1
ATOM 2136 C CA . LEU A 1 256 ? 4.570 -5.200 -15.477 1.00 91.44 256 LEU A CA 1
ATOM 2137 C C . LEU A 1 256 ? 3.889 -6.490 -15.976 1.00 91.44 256 LEU A C 1
ATOM 2139 O O . LEU A 1 256 ? 2.754 -6.433 -16.458 1.00 91.44 256 LEU A O 1
ATOM 2143 N N . PRO A 1 257 ? 4.520 -7.674 -15.828 1.00 83.06 257 PRO A N 1
ATOM 2144 C CA . PRO A 1 257 ? 3.996 -8.924 -16.389 1.00 83.06 257 PRO A CA 1
ATOM 2145 C C . PRO A 1 257 ? 2.661 -9.357 -15.768 1.00 83.06 257 PRO A C 1
ATOM 2147 O O . PRO A 1 257 ? 1.877 -10.063 -16.392 1.00 83.06 257 PRO A O 1
ATOM 2150 N N . ASN A 1 258 ? 2.375 -8.900 -14.547 1.00 81.50 258 ASN A N 1
ATOM 2151 C CA . ASN A 1 258 ? 1.102 -9.108 -13.855 1.00 81.50 258 ASN A CA 1
ATOM 2152 C C . ASN A 1 258 ? 0.013 -8.085 -14.245 1.00 81.50 258 ASN A C 1
ATOM 2154 O O . ASN A 1 258 ? -1.040 -8.044 -13.614 1.00 81.50 258 ASN A O 1
ATOM 2158 N N . GLY A 1 259 ? 0.261 -7.242 -15.252 1.00 88.88 259 GLY A N 1
ATOM 2159 C CA . GLY A 1 259 ? -0.680 -6.237 -15.744 1.00 88.88 259 GLY A CA 1
ATOM 2160 C C . GLY A 1 259 ? -0.705 -4.931 -14.946 1.00 88.88 259 GLY A C 1
ATOM 2161 O O . GLY A 1 259 ? -1.442 -4.021 -15.323 1.00 88.88 259 GLY A O 1
ATOM 2162 N N . ILE A 1 260 ? 0.090 -4.804 -13.876 1.00 90.62 260 ILE A N 1
ATOM 2163 C CA . ILE A 1 260 ? 0.206 -3.544 -13.132 1.00 90.62 260 ILE A CA 1
ATOM 2164 C C . ILE A 1 260 ? 0.784 -2.466 -14.043 1.00 90.62 260 ILE A C 1
ATOM 2166 O O . ILE A 1 260 ? 1.825 -2.655 -14.680 1.00 90.62 260 ILE A O 1
ATOM 2170 N N . ILE A 1 261 ? 0.129 -1.309 -14.046 1.00 93.75 261 ILE A N 1
ATOM 2171 C CA . ILE A 1 261 ? 0.624 -0.110 -14.713 1.00 93.75 261 ILE A CA 1
ATOM 2172 C C . ILE A 1 261 ? 1.339 0.749 -13.678 1.00 93.75 261 ILE A C 1
ATOM 2174 O O . ILE A 1 261 ? 0.702 1.281 -12.768 1.00 93.75 261 ILE A O 1
ATOM 2178 N N . ARG A 1 262 ? 2.647 0.920 -13.849 1.00 96.00 262 ARG A N 1
ATOM 2179 C CA . ARG A 1 262 ? 3.478 1.817 -13.054 1.00 96.00 262 ARG A CA 1
ATOM 2180 C C . ARG A 1 262 ? 3.686 3.136 -13.785 1.00 96.00 262 ARG A C 1
ATOM 2182 O O . ARG A 1 262 ? 4.180 3.131 -14.906 1.00 96.00 262 ARG A O 1
ATOM 2189 N N . THR A 1 263 ? 3.360 4.265 -13.168 1.00 96.00 263 THR A N 1
ATOM 2190 C CA . THR A 1 263 ? 3.569 5.608 -13.735 1.00 96.00 263 THR A CA 1
ATOM 2191 C C . THR A 1 263 ? 4.553 6.389 -12.879 1.00 96.00 263 THR A C 1
ATOM 2193 O O . THR A 1 263 ? 4.398 6.468 -11.664 1.00 96.00 263 THR A O 1
ATOM 2196 N N . TYR A 1 264 ? 5.570 6.976 -13.503 1.00 93.50 264 TYR A N 1
ATOM 2197 C CA . TYR A 1 264 ? 6.635 7.698 -12.813 1.00 93.50 264 TYR A CA 1
ATOM 2198 C C . TYR A 1 264 ? 6.379 9.202 -12.813 1.00 93.50 264 TYR A C 1
ATOM 2200 O O . TYR A 1 264 ? 6.118 9.813 -13.851 1.00 93.50 264 TYR A O 1
ATOM 2208 N N . HIS A 1 265 ? 6.523 9.801 -11.637 1.00 93.44 265 HIS A N 1
ATOM 2209 C CA . HIS A 1 265 ? 6.498 11.239 -11.407 1.00 93.44 265 HIS A CA 1
ATOM 2210 C C . HIS A 1 265 ? 7.846 11.684 -10.823 1.00 93.44 265 HIS A C 1
ATOM 2212 O O . HIS A 1 265 ? 8.727 10.867 -10.557 1.00 93.44 265 HIS A O 1
ATOM 2218 N N . SER A 1 266 ? 8.033 12.990 -10.620 1.00 89.94 266 SER A N 1
ATOM 2219 C CA . SER A 1 266 ? 9.328 13.530 -10.182 1.00 89.94 266 SER A CA 1
ATOM 2220 C C . SER A 1 266 ? 9.784 13.006 -8.814 1.00 89.94 266 SER A C 1
ATOM 2222 O O . SER A 1 266 ? 10.976 12.802 -8.620 1.00 89.94 266 SER A O 1
ATOM 2224 N N . ASN A 1 267 ? 8.849 12.783 -7.883 1.00 92.44 267 ASN A N 1
ATOM 2225 C CA . ASN A 1 267 ? 9.155 12.426 -6.489 1.00 92.44 267 ASN A CA 1
ATOM 2226 C C . ASN A 1 267 ? 8.532 11.094 -6.045 1.00 92.44 267 ASN A C 1
ATOM 2228 O O . ASN A 1 267 ? 8.840 10.595 -4.968 1.00 92.44 267 ASN A O 1
ATOM 2232 N N . PHE A 1 268 ? 7.656 10.515 -6.859 1.00 95.25 268 PHE A N 1
ATOM 2233 C CA . PHE A 1 268 ? 6.942 9.287 -6.538 1.00 95.25 268 PHE A CA 1
ATOM 2234 C C . PHE A 1 268 ? 6.651 8.504 -7.814 1.00 95.25 268 PHE A C 1
ATOM 2236 O O . PHE A 1 268 ? 6.749 9.034 -8.922 1.00 95.25 268 PHE A O 1
ATOM 2243 N N . PHE A 1 269 ? 6.271 7.245 -7.669 1.00 96.06 269 PHE A N 1
ATOM 2244 C CA . PHE A 1 269 ? 5.630 6.498 -8.743 1.00 96.06 269 PHE A CA 1
ATOM 2245 C C . PHE A 1 269 ? 4.323 5.902 -8.238 1.00 96.06 269 PHE A C 1
ATOM 2247 O O . PHE A 1 269 ? 4.152 5.692 -7.035 1.00 96.06 269 PHE A O 1
ATOM 2254 N N . THR A 1 270 ? 3.396 5.668 -9.158 1.00 96.69 270 THR A N 1
ATOM 2255 C CA . THR A 1 270 ? 2.110 5.053 -8.856 1.00 96.69 270 THR A CA 1
ATOM 2256 C C . THR A 1 270 ? 1.986 3.699 -9.518 1.00 96.69 270 THR A C 1
ATOM 2258 O O . THR A 1 270 ? 2.313 3.582 -10.691 1.00 96.69 270 THR A O 1
ATOM 2261 N N . ASP A 1 271 ? 1.482 2.707 -8.791 1.00 94.75 271 ASP A N 1
ATOM 2262 C CA . ASP A 1 271 ? 1.109 1.400 -9.331 1.00 94.75 271 ASP A CA 1
ATOM 2263 C C . ASP A 1 271 ? -0.414 1.281 -9.329 1.00 94.75 271 ASP A C 1
ATOM 2265 O O . ASP A 1 271 ? -1.054 1.495 -8.297 1.00 94.75 271 ASP A O 1
ATOM 2269 N N . ILE A 1 272 ? -0.994 0.935 -10.475 1.00 92.81 272 ILE A N 1
ATOM 2270 C CA . ILE A 1 272 ? -2.434 0.719 -10.632 1.00 92.81 272 ILE A CA 1
ATOM 2271 C C . ILE A 1 272 ? -2.672 -0.756 -10.957 1.00 92.81 272 ILE A C 1
ATOM 2273 O O . ILE A 1 272 ? -2.193 -1.255 -11.981 1.00 92.81 272 ILE A O 1
ATOM 2277 N N . SER A 1 273 ? -3.412 -1.446 -10.082 1.00 87.12 273 SER A N 1
ATOM 2278 C CA . SER A 1 273 ? -3.879 -2.819 -10.325 1.00 87.12 273 SER A CA 1
ATOM 2279 C C . SER A 1 273 ? -5.020 -2.804 -11.351 1.00 87.12 273 SER A C 1
ATOM 2281 O O . SER A 1 273 ? -6.008 -2.101 -11.125 1.00 87.12 273 SER A O 1
ATOM 2283 N N . PRO A 1 274 ? -4.939 -3.568 -12.457 1.00 80.06 274 PRO A N 1
ATOM 2284 C CA . PRO A 1 274 ? -5.985 -3.586 -13.481 1.00 80.06 274 PRO A CA 1
ATOM 2285 C C . PRO A 1 274 ? -7.267 -4.309 -13.039 1.00 80.06 274 PRO A C 1
ATOM 2287 O O . PRO A 1 274 ? -8.310 -4.104 -13.653 1.00 80.06 274 PRO A O 1
ATOM 2290 N N . ILE A 1 275 ? -7.195 -5.169 -12.016 1.00 76.75 275 ILE A N 1
ATOM 2291 C CA . ILE A 1 275 ? -8.336 -5.970 -11.544 1.00 76.75 275 ILE A CA 1
ATOM 2292 C C . ILE A 1 275 ? -9.202 -5.129 -10.610 1.00 76.75 275 ILE A C 1
ATOM 2294 O O . ILE A 1 275 ? -10.396 -4.962 -10.846 1.00 76.75 275 ILE A O 1
ATOM 2298 N N . ASP A 1 276 ? -8.569 -4.538 -9.599 1.00 73.06 276 ASP A N 1
ATOM 2299 C CA . ASP A 1 276 ? -9.294 -3.843 -8.546 1.00 73.06 276 ASP A CA 1
ATOM 2300 C C . ASP A 1 276 ? -9.279 -2.329 -8.691 1.00 73.06 276 ASP A C 1
ATOM 2302 O O . ASP A 1 276 ? -9.986 -1.682 -7.946 1.00 73.06 276 ASP A O 1
ATOM 2306 N N . ASN A 1 277 ? -8.520 -1.713 -9.604 1.00 83.75 277 ASN A N 1
ATOM 2307 C CA . ASN A 1 277 ? -8.333 -0.251 -9.645 1.00 83.75 277 ASN A CA 1
ATOM 2308 C C . ASN A 1 277 ? -7.798 0.340 -8.323 1.00 83.75 277 ASN A C 1
ATOM 2310 O O . ASN A 1 277 ? -8.040 1.507 -8.007 1.00 83.75 277 ASN A O 1
ATOM 2314 N N . ILE A 1 278 ? -7.056 -0.453 -7.542 1.00 87.88 278 ILE A N 1
ATOM 2315 C CA . ILE A 1 278 ? -6.300 0.053 -6.392 1.00 87.88 278 ILE A CA 1
ATOM 2316 C C . ILE A 1 278 ? -5.093 0.825 -6.925 1.00 87.88 278 ILE A C 1
ATOM 2318 O O . ILE A 1 278 ? -4.278 0.266 -7.665 1.00 87.88 278 ILE A O 1
ATOM 2322 N N . LEU A 1 279 ? -4.970 2.089 -6.518 1.00 93.69 279 LEU A N 1
ATOM 2323 C CA . LEU A 1 279 ? -3.817 2.936 -6.813 1.00 93.69 279 LEU A CA 1
ATOM 2324 C C . LEU A 1 279 ? -2.904 2.983 -5.594 1.00 93.69 279 LEU A C 1
ATOM 2326 O O . LEU A 1 279 ? -3.343 3.277 -4.483 1.00 93.69 279 LEU A O 1
ATOM 2330 N N . LYS A 1 280 ? -1.621 2.719 -5.803 1.00 92.25 280 LYS A N 1
ATOM 2331 C CA . LYS A 1 280 ? -0.587 2.798 -4.770 1.00 92.25 280 LYS A CA 1
ATOM 2332 C C . LYS A 1 280 ? 0.411 3.851 -5.161 1.00 92.25 280 LYS A C 1
ATOM 2334 O O . LYS A 1 280 ? 0.788 3.913 -6.320 1.00 92.25 280 LYS A O 1
ATOM 2339 N N . GLU A 1 281 ? 0.848 4.646 -4.208 1.00 96.00 281 GLU A N 1
ATOM 2340 C CA . GLU A 1 281 ? 1.899 5.631 -4.409 1.00 96.00 281 GLU A CA 1
ATOM 2341 C C . GLU A 1 281 ? 3.102 5.255 -3.564 1.00 96.00 281 GLU A C 1
ATOM 2343 O O . GLU A 1 281 ? 2.957 4.922 -2.385 1.00 96.00 281 GLU A O 1
ATOM 2348 N N . TYR A 1 282 ? 4.280 5.343 -4.160 1.00 94.88 282 TYR A N 1
ATOM 2349 C CA . TYR A 1 282 ? 5.543 5.008 -3.529 1.00 94.88 282 TYR A CA 1
ATOM 2350 C C . TYR A 1 282 ? 6.523 6.156 -3.690 1.00 94.88 282 TYR A C 1
ATOM 2352 O O . TYR A 1 282 ? 6.623 6.748 -4.767 1.00 94.88 282 TYR A O 1
ATOM 2360 N N . ASP A 1 283 ? 7.309 6.412 -2.653 1.00 94.00 283 ASP A N 1
ATOM 2361 C CA . ASP A 1 283 ? 8.404 7.368 -2.743 1.00 94.00 283 ASP A CA 1
ATOM 2362 C C . ASP A 1 283 ? 9.475 6.841 -3.707 1.00 94.00 283 ASP A C 1
ATOM 2364 O O . ASP A 1 283 ? 9.892 5.678 -3.651 1.00 94.00 283 ASP A O 1
ATOM 2368 N N . ILE A 1 284 ? 9.923 7.688 -4.635 1.00 91.19 284 ILE A N 1
ATOM 2369 C CA . ILE A 1 284 ? 10.808 7.233 -5.712 1.00 91.19 284 ILE A CA 1
ATOM 2370 C C . ILE A 1 284 ? 12.206 6.856 -5.207 1.00 91.19 284 ILE A C 1
ATOM 2372 O O . ILE A 1 284 ? 12.858 6.020 -5.839 1.00 91.19 284 ILE A O 1
ATOM 2376 N N . ASN A 1 285 ? 12.651 7.429 -4.086 1.00 89.25 285 ASN A N 1
ATOM 2377 C CA . ASN A 1 285 ? 14.005 7.260 -3.561 1.00 89.25 285 ASN A CA 1
ATOM 2378 C C . ASN A 1 285 ? 14.096 6.051 -2.629 1.00 89.25 285 ASN A C 1
ATOM 2380 O O . ASN A 1 285 ? 14.972 5.207 -2.784 1.00 89.25 285 ASN A O 1
ATOM 2384 N N . THR A 1 286 ? 13.167 5.963 -1.683 1.00 89.50 286 THR A N 1
ATOM 2385 C CA . THR A 1 286 ? 13.119 4.924 -0.648 1.00 89.50 286 THR A CA 1
ATOM 2386 C C . THR A 1 286 ? 12.340 3.691 -1.084 1.00 89.50 286 THR A C 1
ATOM 2388 O O . THR A 1 286 ? 12.468 2.649 -0.453 1.00 89.50 286 THR A O 1
ATOM 2391 N N . LYS A 1 287 ? 11.513 3.801 -2.135 1.00 88.25 287 LYS A N 1
ATOM 2392 C CA . LYS A 1 287 ? 10.556 2.767 -2.570 1.00 88.25 287 LYS A CA 1
ATOM 2393 C C . LYS A 1 287 ? 9.522 2.392 -1.501 1.00 88.25 287 LYS A C 1
ATOM 2395 O O . LYS A 1 287 ? 8.786 1.426 -1.686 1.00 88.25 287 LYS A O 1
ATOM 2400 N N . LYS A 1 288 ? 9.422 3.166 -0.413 1.00 88.00 288 LYS A N 1
ATOM 2401 C CA . LYS A 1 288 ? 8.440 2.948 0.652 1.00 88.00 288 LYS A CA 1
ATOM 2402 C C . LYS A 1 288 ? 7.052 3.400 0.197 1.00 88.00 288 LYS A C 1
ATOM 2404 O O . LYS A 1 288 ? 6.904 4.403 -0.505 1.00 88.00 288 LYS A O 1
ATOM 2409 N N . LEU A 1 289 ? 6.033 2.642 0.602 1.00 90.69 289 LEU A N 1
ATOM 2410 C CA . LEU A 1 289 ? 4.629 2.939 0.326 1.00 90.69 289 LEU A CA 1
ATOM 2411 C C . LEU A 1 289 ? 4.222 4.238 1.035 1.00 90.69 289 LEU A C 1
ATOM 2413 O O . LEU A 1 289 ? 4.414 4.380 2.239 1.00 90.69 289 LEU A O 1
ATOM 2417 N N . MET A 1 290 ? 3.647 5.175 0.288 1.00 93.94 290 MET A N 1
ATOM 2418 C CA . MET A 1 290 ? 3.157 6.461 0.793 1.00 93.94 290 MET A CA 1
ATOM 2419 C C . MET A 1 290 ? 1.653 6.436 1.020 1.00 93.94 290 MET A C 1
ATOM 2421 O O . MET A 1 290 ? 1.167 6.877 2.063 1.00 93.94 290 MET A O 1
ATOM 2425 N N . GLN A 1 291 ? 0.906 5.929 0.040 1.00 96.00 291 GLN A N 1
ATOM 2426 C CA . GLN A 1 291 ? -0.545 5.837 0.127 1.00 96.00 291 GLN A CA 1
ATOM 2427 C C . GLN A 1 291 ? -1.120 4.710 -0.726 1.00 96.00 291 GLN A C 1
ATOM 2429 O O . GLN A 1 291 ? -0.531 4.293 -1.721 1.00 96.00 291 GLN A O 1
ATOM 2434 N N . VAL A 1 292 ? -2.307 4.257 -0.335 1.00 93.81 292 VAL A N 1
ATOM 2435 C CA . VAL A 1 292 ? -3.153 3.326 -1.081 1.00 93.81 292 VAL A CA 1
ATOM 2436 C C . VAL A 1 292 ? -4.539 3.944 -1.198 1.00 93.81 292 VAL A C 1
ATOM 2438 O O . VAL A 1 292 ? -5.150 4.280 -0.184 1.00 93.81 292 VAL A O 1
ATOM 2441 N N . VAL A 1 293 ? -5.030 4.079 -2.425 1.00 93.88 293 VAL A N 1
ATOM 2442 C CA . VAL A 1 293 ? -6.380 4.539 -2.754 1.00 93.88 293 VAL A CA 1
ATOM 2443 C C . VAL A 1 293 ? -7.186 3.338 -3.226 1.00 93.88 293 VAL A C 1
ATOM 2445 O O . VAL A 1 293 ? -6.839 2.689 -4.215 1.00 93.88 293 VAL A O 1
ATOM 2448 N N . PHE A 1 294 ? -8.258 3.043 -2.502 1.00 88.50 294 PHE A N 1
ATOM 2449 C CA . PHE A 1 294 ? -9.169 1.945 -2.789 1.00 88.50 294 PHE A CA 1
ATOM 2450 C C . PHE A 1 294 ? -10.335 2.410 -3.677 1.00 88.50 294 PHE A C 1
ATOM 2452 O O . PHE A 1 294 ? -10.715 3.583 -3.636 1.00 88.50 294 PHE A O 1
ATOM 2459 N N . PRO A 1 295 ? -10.985 1.497 -4.418 1.00 84.25 295 PRO A N 1
ATOM 2460 C CA . PRO A 1 295 ? -12.079 1.834 -5.343 1.00 84.25 295 PRO A CA 1
ATOM 2461 C C . PRO A 1 295 ? -13.307 2.411 -4.657 1.00 84.25 295 PRO A C 1
ATOM 2463 O O . PRO A 1 295 ? -14.044 3.204 -5.234 1.00 84.25 295 PRO A O 1
ATOM 2466 N N . ASN A 1 296 ? -13.527 2.015 -3.403 1.00 83.00 296 ASN A N 1
ATOM 2467 C CA . ASN A 1 296 ? -14.601 2.556 -2.581 1.00 83.00 296 ASN A CA 1
ATOM 2468 C C . ASN A 1 296 ? -14.343 4.012 -2.153 1.00 83.00 296 ASN A C 1
ATOM 2470 O O . ASN A 1 296 ? -15.243 4.619 -1.583 1.00 83.00 296 ASN A O 1
ATOM 2474 N N . GLY A 1 297 ? -13.155 4.569 -2.418 1.00 89.12 297 GLY A N 1
ATOM 2475 C CA . GLY A 1 297 ? -12.734 5.911 -2.022 1.00 89.12 297 GLY A CA 1
ATOM 2476 C C . GLY A 1 297 ? -11.993 5.974 -0.683 1.00 89.12 297 GLY A C 1
ATOM 2477 O O . GLY A 1 297 ? -11.628 7.068 -0.259 1.00 89.12 297 GLY A O 1
ATOM 2478 N N . LEU A 1 298 ? -11.771 4.839 -0.005 1.00 90.06 298 LEU A N 1
ATOM 2479 C CA . LEU A 1 298 ? -10.916 4.775 1.182 1.00 90.06 298 LEU A CA 1
ATOM 2480 C C . LEU A 1 298 ? -9.471 5.079 0.774 1.00 90.06 298 LEU A C 1
ATOM 2482 O O . LEU A 1 298 ? -8.973 4.542 -0.213 1.00 90.06 298 LEU A O 1
ATOM 2486 N N . ILE A 1 299 ? -8.781 5.908 1.548 1.00 95.62 299 ILE A N 1
ATOM 2487 C CA . ILE A 1 299 ? -7.362 6.210 1.352 1.00 95.62 299 ILE A CA 1
ATOM 2488 C C . ILE A 1 299 ? -6.623 5.867 2.637 1.00 95.62 299 ILE A C 1
ATOM 2490 O O . ILE A 1 299 ? -6.952 6.409 3.690 1.00 95.62 299 ILE A O 1
ATOM 2494 N N . LYS A 1 300 ? -5.608 5.007 2.560 1.00 95.19 300 LYS A N 1
ATOM 2495 C CA . LYS A 1 300 ? -4.681 4.741 3.668 1.00 95.19 300 LYS A CA 1
ATOM 2496 C C . LYS A 1 300 ? -3.343 5.402 3.359 1.00 95.19 300 LYS A C 1
ATOM 2498 O O . LYS A 1 300 ? -2.807 5.196 2.274 1.00 95.19 300 LYS A O 1
ATOM 2503 N N . LYS A 1 301 ? -2.809 6.200 4.282 1.00 96.19 301 LYS A N 1
ATOM 2504 C CA . LYS A 1 301 ? -1.492 6.841 4.164 1.00 96.19 301 LYS A CA 1
ATOM 2505 C C . LYS A 1 301 ? -0.536 6.289 5.200 1.00 96.19 301 LYS A C 1
ATOM 2507 O O . LYS A 1 301 ? -0.918 6.081 6.353 1.00 96.19 301 LYS A O 1
ATOM 2512 N N . TYR A 1 302 ? 0.715 6.150 4.799 1.00 93.50 302 TYR A N 1
ATOM 2513 C CA . TYR A 1 302 ? 1.750 5.490 5.572 1.00 93.50 302 TYR A CA 1
ATOM 2514 C C . TYR A 1 302 ? 2.909 6.444 5.854 1.00 93.50 302 TYR A C 1
ATOM 2516 O O . TYR A 1 302 ? 3.167 7.407 5.127 1.00 93.50 302 TYR A O 1
ATOM 2524 N N . SER A 1 303 ? 3.579 6.207 6.972 1.00 90.12 303 SER A N 1
ATOM 2525 C CA . SER A 1 303 ? 4.778 6.930 7.364 1.00 90.12 303 SER A CA 1
ATOM 2526 C C . SER A 1 303 ? 5.968 6.472 6.523 1.00 90.12 303 SER A C 1
ATOM 2528 O O . SER A 1 303 ? 6.310 5.295 6.510 1.00 90.12 303 SER A O 1
ATOM 2530 N N . LEU A 1 304 ? 6.660 7.409 5.874 1.00 87.38 304 LEU A N 1
ATOM 2531 C CA . LEU A 1 304 ? 7.901 7.112 5.148 1.00 87.38 304 LEU A CA 1
ATOM 2532 C C . LEU A 1 304 ? 9.049 6.682 6.068 1.00 87.38 304 LEU A C 1
ATOM 2534 O O . LEU A 1 304 ? 10.005 6.065 5.609 1.00 87.38 304 LEU A O 1
ATOM 2538 N N . PHE A 1 305 ? 8.978 7.020 7.357 1.00 84.75 305 PHE A N 1
ATOM 2539 C CA . PHE A 1 305 ? 10.040 6.682 8.296 1.00 84.75 305 PHE A CA 1
ATOM 2540 C C . PHE A 1 305 ? 10.049 5.181 8.597 1.00 84.75 305 PHE A C 1
ATOM 2542 O O . PHE A 1 305 ? 11.087 4.543 8.473 1.00 84.75 305 PHE A O 1
ATOM 2549 N N . ASN A 1 306 ? 8.886 4.612 8.913 1.00 82.12 306 ASN A N 1
ATOM 2550 C CA . ASN A 1 306 ? 8.763 3.259 9.458 1.00 82.12 306 ASN A CA 1
ATOM 2551 C C . ASN A 1 306 ? 7.677 2.396 8.787 1.00 82.12 306 ASN A C 1
ATOM 2553 O O . ASN A 1 306 ? 7.428 1.286 9.229 1.00 82.12 306 ASN A O 1
ATOM 2557 N N . GLY A 1 307 ? 7.008 2.879 7.736 1.00 81.94 307 GLY A N 1
ATOM 2558 C CA . GLY A 1 307 ? 6.012 2.109 6.977 1.00 81.94 307 GLY A CA 1
ATOM 2559 C C . GLY A 1 307 ? 4.659 1.920 7.673 1.00 81.94 307 GLY A C 1
ATOM 2560 O O . GLY A 1 307 ? 3.741 1.373 7.070 1.00 81.94 307 GLY A O 1
ATOM 2561 N N . HIS A 1 308 ? 4.504 2.403 8.906 1.00 85.88 308 HIS A N 1
ATOM 2562 C CA . HIS A 1 308 ? 3.277 2.252 9.686 1.00 85.88 308 HIS A CA 1
ATOM 2563 C C . HIS A 1 308 ? 2.140 3.146 9.188 1.00 85.88 308 HIS A C 1
ATOM 2565 O O . HIS A 1 308 ? 2.359 4.198 8.570 1.00 85.88 308 HIS A O 1
ATOM 2571 N N . LEU A 1 309 ? 0.905 2.725 9.474 1.00 89.62 309 LEU A N 1
ATOM 2572 C CA . LEU A 1 309 ? -0.298 3.463 9.112 1.00 89.62 309 LEU A CA 1
ATOM 2573 C C . LEU A 1 309 ? -0.327 4.789 9.877 1.00 89.62 309 LEU A C 1
ATOM 2575 O O . LEU A 1 309 ? -0.250 4.830 11.098 1.00 89.62 309 LEU A O 1
ATOM 2579 N N . LYS A 1 310 ? -0.451 5.890 9.141 1.00 95.31 310 LYS A N 1
ATOM 2580 C CA . LYS A 1 310 ? -0.511 7.241 9.705 1.00 95.31 310 LYS A CA 1
ATOM 2581 C C . LYS A 1 310 ? -1.917 7.819 9.643 1.00 95.31 310 LYS A C 1
ATOM 2583 O O . LYS A 1 310 ? -2.311 8.582 10.521 1.00 95.31 310 LYS A O 1
ATOM 2588 N N . GLN A 1 311 ? -2.657 7.520 8.578 1.00 96.94 311 GLN A N 1
ATOM 2589 C CA . GLN A 1 311 ? -3.962 8.128 8.353 1.00 96.94 311 GLN A CA 1
ATOM 2590 C C . GLN A 1 311 ? -4.864 7.227 7.512 1.00 96.94 311 GLN A C 1
ATOM 2592 O O . GLN A 1 311 ? -4.411 6.635 6.535 1.00 96.94 311 GLN A O 1
ATOM 2597 N N . GLU A 1 312 ? -6.150 7.200 7.840 1.00 96.06 312 GLU A N 1
ATOM 2598 C CA . GLU A 1 312 ? -7.210 6.652 6.993 1.00 96.06 312 GLU A CA 1
ATOM 2599 C C . GLU A 1 312 ? -8.213 7.755 6.660 1.00 96.06 312 GLU A C 1
ATOM 2601 O O . GLU A 1 312 ? -8.647 8.486 7.546 1.00 96.06 312 GLU A O 1
ATOM 2606 N N . ILE A 1 313 ? -8.588 7.885 5.391 1.00 95.81 313 ILE A N 1
ATOM 2607 C CA . ILE A 1 313 ? -9.593 8.835 4.908 1.00 95.81 313 ILE A CA 1
ATOM 2608 C C . ILE A 1 313 ? -10.708 8.024 4.272 1.00 95.81 313 ILE A C 1
ATOM 2610 O O . ILE A 1 313 ? -10.508 7.375 3.249 1.00 95.81 313 ILE A O 1
ATOM 2614 N N . PHE A 1 314 ? -11.879 8.056 4.884 1.00 92.25 314 PHE A N 1
ATOM 2615 C CA . PHE A 1 314 ? -13.032 7.283 4.462 1.00 92.25 314 PHE A CA 1
ATOM 2616 C C . PHE A 1 314 ? -13.827 8.018 3.370 1.00 92.25 314 PHE A C 1
ATOM 2618 O O . PHE A 1 314 ? -13.784 9.249 3.287 1.00 92.25 314 PHE A O 1
ATOM 2625 N N . PRO A 1 315 ? -14.637 7.296 2.575 1.00 86.50 315 PRO A N 1
ATOM 2626 C CA . PRO A 1 315 ? -15.440 7.892 1.499 1.00 86.50 315 PRO A CA 1
ATOM 2627 C C . PRO A 1 315 ? -16.449 8.931 2.003 1.00 86.50 315 PRO A C 1
ATOM 2629 O O . PRO A 1 315 ? -16.760 9.906 1.321 1.00 86.50 315 PRO A O 1
ATOM 2632 N N . ASN A 1 316 ? -16.929 8.757 3.237 1.00 86.62 316 ASN A N 1
ATOM 2633 C CA . ASN A 1 316 ? -17.804 9.708 3.918 1.00 86.62 316 ASN A CA 1
ATOM 2634 C C . ASN A 1 316 ? -17.067 10.965 4.425 1.00 86.62 316 ASN A C 1
ATOM 2636 O O . ASN A 1 316 ? -17.706 11.798 5.058 1.00 86.62 316 ASN A O 1
ATOM 2640 N N . ARG A 1 317 ? -15.765 11.124 4.136 1.00 92.31 317 ARG A N 1
ATOM 2641 C CA . ARG A 1 317 ? -14.861 12.189 4.615 1.00 92.31 317 ARG A CA 1
ATOM 2642 C C . ARG A 1 317 ? -14.490 12.115 6.096 1.00 92.31 317 ARG A C 1
ATOM 2644 O O . ARG A 1 317 ? -13.886 13.056 6.602 1.00 92.31 317 ARG A O 1
ATOM 2651 N N . MET A 1 318 ? -14.810 11.019 6.784 1.00 94.50 318 MET A N 1
ATOM 2652 C CA . MET A 1 318 ? -14.238 10.757 8.102 1.00 94.50 318 MET A CA 1
ATOM 2653 C C . MET A 1 318 ? -12.734 10.498 7.956 1.00 94.50 318 MET A C 1
ATOM 2655 O O . MET A 1 318 ? -12.315 9.812 7.025 1.00 94.50 318 MET A O 1
ATOM 2659 N N . ILE A 1 319 ? -11.922 11.027 8.863 1.00 97.12 319 ILE A N 1
ATOM 2660 C CA . ILE A 1 319 ? -10.472 10.820 8.886 1.00 97.12 319 ILE A CA 1
ATOM 2661 C C . ILE A 1 319 ? -10.093 10.203 10.226 1.00 97.12 319 ILE A C 1
ATOM 2663 O O . ILE A 1 319 ? -10.578 10.655 11.258 1.00 97.12 319 ILE A O 1
ATOM 2667 N N . LYS A 1 320 ? -9.220 9.200 10.218 1.00 96.69 320 LYS A N 1
ATOM 2668 C CA . LYS A 1 320 ? -8.569 8.658 11.414 1.00 96.69 320 LYS A CA 1
ATOM 2669 C C . LYS A 1 320 ? -7.077 8.919 11.325 1.00 96.69 320 LYS A C 1
ATOM 2671 O O . LYS A 1 320 ? -6.476 8.616 10.298 1.00 96.69 320 LYS A O 1
ATOM 2676 N N . GLU A 1 321 ? -6.493 9.484 12.368 1.00 97.19 321 GLU A N 1
ATOM 2677 C CA . GLU A 1 321 ? -5.056 9.735 12.476 1.00 97.19 321 GLU A CA 1
ATOM 2678 C C . GLU A 1 321 ? -4.449 8.832 13.538 1.00 97.19 321 GLU A C 1
ATOM 2680 O O . GLU A 1 321 ? -4.992 8.701 14.635 1.00 97.19 321 GLU A O 1
ATOM 2685 N N . TYR A 1 322 ? -3.314 8.228 13.206 1.00 95.00 322 TYR A N 1
ATOM 2686 C CA . TYR A 1 322 ? -2.649 7.229 14.027 1.00 95.00 322 TYR A CA 1
ATOM 2687 C C . TYR A 1 322 ? -1.242 7.687 14.403 1.00 95.00 322 TYR A C 1
ATOM 2689 O O . TYR A 1 322 ? -0.570 8.384 13.634 1.00 95.00 322 TYR A O 1
ATOM 2697 N N . ASN A 1 323 ? -0.781 7.262 15.576 1.00 90.50 323 ASN A N 1
ATOM 2698 C CA . ASN A 1 323 ? 0.614 7.358 15.960 1.00 90.50 323 ASN A CA 1
ATOM 2699 C C . ASN A 1 323 ? 1.404 6.320 15.149 1.00 90.50 323 ASN A C 1
ATOM 2701 O O . ASN A 1 323 ? 1.227 5.123 15.379 1.00 90.50 323 ASN A O 1
ATOM 2705 N N . PRO A 1 324 ? 2.307 6.735 14.244 1.00 85.12 324 PRO A N 1
ATOM 2706 C CA . PRO A 1 324 ? 3.017 5.793 13.391 1.00 85.12 324 PRO A CA 1
ATOM 2707 C C . PRO A 1 324 ? 4.016 4.922 14.164 1.00 85.12 324 PRO A C 1
ATOM 2709 O O . PRO A 1 324 ? 4.559 4.000 13.582 1.00 85.12 324 PRO A O 1
ATOM 2712 N N . PHE A 1 325 ? 4.326 5.200 15.433 1.00 84.06 325 PHE A N 1
ATOM 2713 C CA . PHE A 1 325 ? 5.263 4.386 16.221 1.00 84.06 325 PHE A CA 1
ATOM 2714 C C . PHE A 1 325 ? 4.582 3.305 17.059 1.00 84.06 325 PHE A C 1
ATOM 2716 O O . PHE A 1 325 ? 5.246 2.370 17.494 1.00 84.06 325 PHE A O 1
ATOM 2723 N N . GLN A 1 326 ? 3.287 3.460 17.329 1.00 83.56 326 GLN A N 1
ATOM 2724 C CA . GLN A 1 326 ? 2.536 2.578 18.224 1.00 83.56 326 GLN A CA 1
ATOM 2725 C C . GLN A 1 326 ? 1.285 1.988 17.561 1.00 83.56 326 GLN A C 1
ATOM 2727 O O . GLN A 1 326 ? 0.618 1.160 18.171 1.00 83.56 326 GLN A O 1
ATOM 2732 N N . ASP A 1 327 ? 0.947 2.425 16.343 1.00 81.94 327 ASP A N 1
ATOM 2733 C CA . ASP A 1 327 ? -0.298 2.095 15.638 1.00 81.94 327 ASP A CA 1
ATOM 2734 C C . ASP A 1 327 ? -1.564 2.425 16.458 1.00 81.94 327 ASP A C 1
ATOM 2736 O O . ASP A 1 327 ? -2.609 1.782 16.342 1.00 81.94 327 ASP A O 1
ATOM 2740 N N . THR A 1 328 ? -1.484 3.462 17.297 1.00 86.06 328 THR A N 1
ATOM 2741 C CA . THR A 1 328 ? -2.565 3.887 18.195 1.00 86.06 328 THR A CA 1
ATOM 2742 C C . THR A 1 328 ? -3.368 5.024 17.576 1.00 86.06 328 THR A C 1
ATOM 2744 O O . THR A 1 328 ? -2.813 5.934 16.965 1.00 86.06 328 THR A O 1
ATOM 2747 N N . LEU A 1 329 ? -4.696 4.982 17.703 1.00 92.31 329 LEU A N 1
ATOM 2748 C CA . LEU A 1 329 ? -5.578 6.037 17.199 1.00 92.31 329 LEU A CA 1
ATOM 2749 C C . LEU A 1 329 ? -5.423 7.301 18.058 1.00 92.31 329 LEU A C 1
ATOM 2751 O O . LEU A 1 329 ? -5.613 7.242 19.270 1.00 92.31 329 LEU A O 1
ATOM 2755 N N . LEU A 1 330 ? -5.115 8.433 17.425 1.00 94.75 330 LEU A N 1
ATOM 2756 C CA . LEU A 1 330 ? -4.899 9.730 18.077 1.00 94.75 330 LEU A CA 1
ATOM 2757 C C . LEU A 1 330 ? -6.095 10.667 17.916 1.00 94.75 330 LEU A C 1
ATOM 2759 O O . LEU A 1 330 ? -6.527 11.319 18.869 1.00 94.75 330 LEU A O 1
ATOM 2763 N N . GLU A 1 331 ? -6.630 10.753 16.700 1.00 96.38 331 GLU A N 1
ATOM 2764 C CA . GLU A 1 331 ? -7.718 11.668 16.363 1.00 96.38 331 GLU A CA 1
ATOM 2765 C C . GLU A 1 331 ? -8.670 11.027 15.347 1.00 96.38 331 GLU A C 1
ATOM 2767 O O . GLU A 1 331 ? -8.239 10.401 14.381 1.00 96.38 331 GLU A O 1
ATOM 2772 N N . GLU A 1 332 ? -9.976 11.216 15.540 1.00 96.50 332 GLU A N 1
ATOM 2773 C CA . GLU A 1 332 ? -10.976 11.033 14.489 1.00 96.50 332 GLU A CA 1
ATOM 2774 C C . GLU A 1 332 ? -11.570 12.390 14.110 1.00 96.50 332 GLU A C 1
ATOM 2776 O O . GLU A 1 332 ? -12.038 13.132 14.975 1.00 96.50 332 GLU A O 1
ATOM 2781 N N . ILE A 1 333 ? -11.607 12.705 12.821 1.00 96.19 333 ILE A N 1
ATOM 2782 C CA . ILE A 1 333 ? -12.239 13.906 12.275 1.00 96.19 333 ILE A CA 1
ATOM 2783 C C . ILE A 1 333 ? -13.493 13.464 11.534 1.00 96.19 333 ILE A C 1
ATOM 2785 O O . ILE A 1 333 ? -13.426 12.725 10.555 1.00 96.19 333 ILE A O 1
ATOM 2789 N N . MET A 1 334 ? -14.645 13.899 12.019 1.00 95.00 334 MET A N 1
ATOM 2790 C CA . MET A 1 334 ? -15.948 13.606 11.441 1.00 95.00 334 MET A CA 1
ATOM 2791 C C . MET A 1 334 ? -16.227 14.512 10.225 1.00 95.00 334 MET A C 1
ATOM 2793 O O . MET A 1 334 ? -15.627 15.583 10.098 1.00 95.00 334 MET A O 1
ATOM 2797 N N . PRO A 1 335 ? -17.171 14.140 9.339 1.00 91.38 335 PRO A N 1
ATOM 2798 C CA . PRO A 1 335 ? -17.469 14.909 8.123 1.00 91.38 335 PRO A CA 1
ATOM 2799 C C . PRO A 1 335 ? -18.005 16.325 8.379 1.00 91.38 335 PRO A C 1
ATOM 2801 O O . PRO A 1 335 ? -17.871 17.203 7.528 1.00 91.38 335 PRO A O 1
ATOM 2804 N N . ASP A 1 336 ? -18.612 16.548 9.545 1.00 91.88 336 ASP A N 1
ATOM 2805 C CA . ASP A 1 336 ? -19.109 17.849 10.005 1.00 91.88 336 ASP A CA 1
ATOM 2806 C C . ASP A 1 336 ? -17.994 18.757 10.565 1.00 91.88 336 ASP A C 1
ATOM 2808 O O . ASP A 1 336 ? -18.263 19.905 10.916 1.00 91.88 336 ASP A O 1
ATOM 2812 N N . GLY A 1 337 ? -16.753 18.257 10.642 1.00 93.38 337 GLY A N 1
ATOM 2813 C CA . GLY A 1 337 ? -15.588 18.933 11.214 1.00 93.38 337 GLY A CA 1
ATOM 2814 C C . GLY A 1 337 ? -15.375 18.676 12.708 1.00 93.38 337 GLY A C 1
ATOM 2815 O O . GLY A 1 337 ? -14.395 19.175 13.265 1.00 93.38 337 GLY A O 1
ATOM 2816 N N . THR A 1 338 ? -16.251 17.910 13.365 1.00 93.81 338 THR A N 1
ATOM 2817 C CA . THR A 1 338 ? -16.080 17.520 14.769 1.00 93.81 338 THR A CA 1
ATOM 2818 C C . THR A 1 338 ? -14.865 16.608 14.915 1.00 93.81 338 THR A C 1
ATOM 2820 O O . THR A 1 338 ? -14.723 15.629 14.189 1.00 93.81 338 THR A O 1
ATOM 2823 N N . LYS A 1 339 ? -13.994 16.894 15.881 1.00 96.19 339 LYS A N 1
ATOM 2824 C CA . LYS A 1 339 ? -12.798 16.102 16.180 1.00 96.19 339 LYS A CA 1
ATOM 2825 C C . LYS A 1 339 ? -12.952 15.369 17.501 1.00 96.19 339 LYS A C 1
ATOM 2827 O O . LYS A 1 339 ? -13.370 15.966 18.492 1.00 96.19 339 LYS A O 1
ATOM 2832 N N . LYS A 1 340 ? -12.567 14.103 17.534 1.00 93.56 340 LYS A N 1
ATOM 2833 C CA . LYS A 1 340 ? -12.445 13.280 18.736 1.00 93.56 340 LYS A CA 1
ATOM 2834 C C . LYS A 1 340 ? -10.973 12.991 18.956 1.00 93.56 340 LYS A C 1
ATOM 2836 O O . LYS A 1 340 ? -10.349 12.409 18.080 1.00 93.56 340 LYS A O 1
ATOM 2841 N N . LYS A 1 341 ? -10.424 13.390 20.096 1.00 94.75 341 LYS A N 1
ATOM 2842 C CA . LYS A 1 341 ? -9.041 13.090 20.470 1.00 94.75 341 LYS A CA 1
ATOM 2843 C C . LYS A 1 341 ? -8.994 11.970 21.483 1.00 94.75 341 LYS A C 1
ATOM 2845 O O . LYS A 1 341 ? -9.840 11.906 22.378 1.00 94.75 341 LYS A O 1
ATOM 2850 N N . TYR A 1 342 ? -7.981 11.138 21.351 1.00 91.44 342 TYR A N 1
ATOM 2851 C CA . TYR A 1 342 ? -7.750 9.977 22.185 1.00 91.44 342 TYR A CA 1
ATOM 2852 C C . TYR A 1 342 ? -6.445 10.169 22.944 1.00 91.44 342 TYR A C 1
ATOM 2854 O O . TYR A 1 342 ? -5.519 10.835 22.488 1.00 91.44 342 TYR A O 1
ATOM 2862 N N . ASP A 1 343 ? -6.427 9.656 24.161 1.00 86.44 343 ASP A N 1
ATOM 2863 C CA . ASP A 1 343 ? -5.236 9.597 24.987 1.00 86.44 343 ASP A CA 1
ATOM 2864 C C . ASP A 1 343 ? -4.300 8.498 24.462 1.00 86.44 343 ASP A C 1
ATOM 2866 O O . ASP A 1 343 ? -4.749 7.379 24.208 1.00 86.44 343 ASP A O 1
ATOM 2870 N N . GLU A 1 344 ? -3.021 8.819 24.263 1.00 83.69 344 GLU A N 1
ATOM 2871 C CA . GLU A 1 344 ? -2.082 7.913 23.587 1.00 83.69 344 GLU A CA 1
ATOM 2872 C C . GLU A 1 344 ? -1.814 6.640 24.393 1.00 83.69 344 GLU A C 1
ATOM 2874 O O . GLU A 1 344 ? -1.684 5.573 23.803 1.00 83.69 344 GLU A O 1
ATOM 2879 N N . GLU A 1 345 ? -1.777 6.735 25.725 1.00 80.12 345 GLU A N 1
ATOM 2880 C CA . GLU A 1 345 ? -1.451 5.612 26.610 1.00 80.12 345 GLU A CA 1
ATOM 2881 C C . GLU A 1 345 ? -2.665 4.722 26.883 1.00 80.12 345 GLU A C 1
ATOM 2883 O O . GLU A 1 345 ? -2.555 3.498 26.937 1.00 80.12 345 GLU A O 1
ATOM 2888 N N . THR A 1 346 ? -3.836 5.332 27.079 1.00 77.12 346 THR A N 1
ATOM 2889 C CA . THR A 1 346 ? -5.055 4.605 27.465 1.00 77.12 346 THR A CA 1
ATOM 2890 C C . THR A 1 346 ? -5.964 4.264 26.288 1.00 77.12 346 THR A C 1
ATOM 2892 O O . THR A 1 346 ? -6.870 3.447 26.443 1.00 77.12 346 THR A O 1
ATOM 2895 N N . HIS A 1 347 ? -5.760 4.893 25.127 1.00 80.00 347 HIS A N 1
ATOM 2896 C CA . HIS A 1 347 ? -6.613 4.802 23.930 1.00 80.00 347 HIS A CA 1
ATOM 2897 C C . HIS A 1 347 ? -8.073 5.209 24.180 1.00 80.00 347 HIS A C 1
ATOM 2899 O O . HIS A 1 347 ? -8.988 4.844 23.439 1.00 80.00 347 HIS A O 1
ATOM 2905 N N . ILE A 1 348 ? -8.307 5.978 25.243 1.00 82.06 348 ILE A N 1
ATOM 2906 C CA . ILE A 1 348 ? -9.628 6.438 25.654 1.00 82.06 348 ILE A CA 1
ATOM 2907 C C . ILE A 1 348 ? -9.853 7.858 25.138 1.00 82.06 348 ILE A C 1
ATOM 2909 O O . ILE A 1 348 ? -8.959 8.702 25.183 1.00 82.06 348 ILE A O 1
ATOM 2913 N N . LEU A 1 349 ? -11.085 8.141 24.708 1.00 84.88 349 LEU A N 1
ATOM 2914 C CA . LEU A 1 349 ? -11.513 9.476 24.302 1.00 84.88 349 LEU A CA 1
ATOM 2915 C C . LEU A 1 349 ? -11.220 10.506 25.412 1.00 84.88 349 LEU A C 1
ATOM 2917 O O . LEU A 1 349 ? -11.728 10.404 26.531 1.00 84.88 349 LEU A O 1
ATOM 2921 N N . SER A 1 350 ? -10.399 11.502 25.097 1.00 89.06 350 SER A N 1
ATOM 2922 C CA . SER A 1 350 ? -9.959 12.551 26.021 1.00 89.06 350 SER A CA 1
ATOM 2923 C C . SER A 1 350 ? -10.686 13.873 25.783 1.00 89.06 350 SER A C 1
ATOM 2925 O O . SER A 1 350 ? -10.998 14.594 26.734 1.00 89.06 350 SER A O 1
ATOM 2927 N N . GLN A 1 351 ? -11.006 14.189 24.527 1.00 91.62 351 GLN A N 1
ATOM 2928 C CA . GLN A 1 351 ? -11.593 15.474 24.159 1.00 91.62 351 G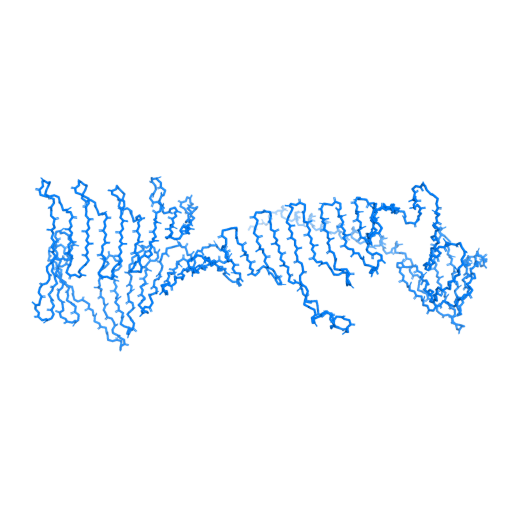LN A CA 1
ATOM 2929 C C . GLN A 1 351 ? -12.455 15.368 22.900 1.00 91.62 351 GLN A C 1
ATOM 2931 O O . GLN A 1 351 ? -12.123 14.646 21.962 1.00 91.62 351 GLN A O 1
ATOM 2936 N N . ILE A 1 352 ? -13.535 16.148 22.858 1.00 92.44 352 ILE A N 1
ATOM 2937 C CA . ILE A 1 352 ? -14.306 16.421 21.642 1.00 92.44 352 ILE A CA 1
ATOM 2938 C C . ILE A 1 352 ? -14.171 17.907 21.306 1.00 92.44 352 ILE A C 1
ATOM 2940 O O . ILE A 1 352 ? -14.322 18.761 22.177 1.00 92.44 352 ILE A O 1
ATOM 2944 N N . ILE A 1 353 ? -13.886 18.229 20.049 1.00 92.88 353 ILE A N 1
ATOM 2945 C CA . ILE A 1 353 ? -13.811 19.597 19.531 1.00 92.88 353 ILE A CA 1
ATOM 2946 C C . ILE A 1 353 ? -14.857 19.721 18.431 1.00 92.88 353 ILE A C 1
ATOM 2948 O O . ILE A 1 353 ? -14.723 19.104 17.380 1.00 92.88 353 ILE A O 1
ATOM 2952 N N . GLN A 1 354 ? -15.906 20.495 18.670 1.00 92.69 354 GLN A N 1
ATOM 2953 C CA . GLN A 1 354 ? -16.940 20.758 17.671 1.00 92.69 354 GLN A CA 1
ATOM 2954 C C . GLN A 1 354 ? -16.386 21.613 16.522 1.00 92.69 354 GLN A C 1
ATOM 2956 O O . GLN A 1 354 ? -15.381 22.311 16.673 1.00 92.69 354 GLN A O 1
ATOM 2961 N N . SER A 1 355 ? -17.072 21.615 15.380 1.00 89.50 355 SER A N 1
ATOM 2962 C CA . SER A 1 355 ? -16.665 22.379 14.190 1.00 89.50 355 SER A CA 1
ATOM 2963 C C . SER A 1 355 ? -16.616 23.899 14.393 1.00 89.50 355 SER A C 1
ATOM 2965 O O . SER A 1 355 ? -15.843 24.590 13.736 1.00 89.50 355 SER A O 1
ATOM 2967 N N . ASN A 1 356 ? -17.376 24.424 15.357 1.00 90.31 356 ASN A N 1
ATOM 2968 C CA . ASN A 1 356 ? -17.314 25.820 15.807 1.00 90.31 356 ASN A CA 1
ATOM 2969 C C . ASN A 1 356 ? -16.124 26.113 16.755 1.00 90.31 356 ASN A C 1
ATOM 2971 O O . ASN A 1 356 ? -16.006 27.226 17.264 1.00 90.31 356 ASN A O 1
ATOM 2975 N N . GLY A 1 357 ? -15.268 25.124 17.028 1.00 90.50 357 GLY A N 1
ATOM 2976 C CA . GLY A 1 357 ? -14.110 25.226 17.915 1.00 90.50 357 GLY A CA 1
ATOM 2977 C C . GLY A 1 357 ? -14.408 25.012 19.401 1.00 90.50 357 GLY A C 1
ATOM 2978 O O . GLY A 1 357 ? -13.471 25.031 20.204 1.00 90.50 357 GLY A O 1
ATOM 2979 N N . VAL A 1 358 ? -15.669 24.786 19.792 1.00 90.56 358 VAL A N 1
ATOM 2980 C CA . VAL A 1 358 ? -16.030 24.496 21.186 1.00 90.56 358 VAL A CA 1
ATOM 2981 C C . VAL A 1 358 ? -15.399 23.174 21.600 1.00 90.56 358 VAL A C 1
ATOM 2983 O O . VAL A 1 358 ? -15.657 22.124 21.013 1.00 90.56 358 VAL A O 1
ATOM 2986 N N . LYS A 1 359 ? -14.564 23.238 22.636 1.00 91.94 359 LYS A N 1
ATOM 2987 C CA . LYS A 1 359 ? -13.890 22.076 23.208 1.00 91.94 359 LYS A CA 1
ATOM 2988 C C . LYS A 1 359 ? -14.682 21.566 24.399 1.00 91.94 359 LYS A C 1
ATOM 2990 O O . LYS A 1 359 ? -15.025 22.332 25.296 1.00 91.94 359 LYS A O 1
ATOM 2995 N N . THR A 1 360 ? -14.926 20.267 24.433 1.00 89.50 360 THR A N 1
ATOM 2996 C CA . THR A 1 360 ? -15.451 19.569 25.599 1.00 89.50 360 THR A CA 1
ATOM 2997 C C . THR A 1 360 ? -14.450 18.513 26.020 1.00 89.50 360 THR A C 1
ATOM 2999 O O . THR A 1 360 ? -14.205 17.540 25.307 1.00 89.50 360 THR A O 1
ATOM 3002 N N . GLU A 1 361 ? -13.841 18.735 27.177 1.00 88.62 361 GLU A N 1
ATOM 3003 C CA . GLU A 1 361 ? -13.030 17.719 27.831 1.00 88.62 361 GLU A CA 1
ATOM 3004 C C . GLU A 1 361 ? -13.940 16.631 28.379 1.00 88.62 361 GLU A C 1
ATOM 3006 O O . GLU A 1 361 ? -14.990 16.903 28.974 1.00 88.62 361 GLU A O 1
ATOM 3011 N N . ILE A 1 362 ? -13.538 15.390 28.150 1.00 87.94 362 ILE A N 1
ATOM 3012 C CA . ILE A 1 362 ? -14.273 14.241 28.639 1.00 87.94 362 ILE A CA 1
ATOM 3013 C C . ILE A 1 362 ? -13.980 14.096 30.127 1.00 87.94 362 ILE A C 1
ATOM 3015 O O . ILE A 1 362 ? -12.842 13.848 30.527 1.00 87.94 362 ILE A O 1
ATOM 3019 N N . LYS A 1 363 ? -15.013 14.256 30.960 1.00 86.75 363 LYS A N 1
ATOM 3020 C CA . LYS A 1 363 ? -14.865 14.037 32.399 1.00 86.75 363 LYS A CA 1
ATOM 3021 C C . LYS A 1 363 ? -14.705 12.546 32.648 1.00 86.75 363 LYS A C 1
ATOM 3023 O O . LYS A 1 363 ? -15.526 11.747 32.196 1.00 86.75 363 LYS A O 1
ATOM 3028 N N . LYS A 1 364 ? -13.656 12.205 33.386 1.00 87.25 364 LYS A N 1
ATOM 3029 C CA . LYS A 1 364 ? -13.333 10.847 33.811 1.00 87.25 364 LYS A CA 1
ATOM 3030 C C . LYS A 1 364 ? -13.538 10.762 35.319 1.00 87.25 364 LYS A C 1
ATOM 3032 O O . LYS A 1 364 ? -13.117 11.655 36.051 1.00 87.25 364 LYS A O 1
ATOM 3037 N N . GLU A 1 365 ? -14.205 9.714 35.769 1.00 86.56 365 GLU A N 1
ATOM 3038 C CA . GLU A 1 365 ? -14.237 9.324 37.175 1.00 86.56 365 GLU A CA 1
ATOM 3039 C C . GLU A 1 365 ? -13.279 8.155 37.336 1.00 86.56 365 GLU A C 1
ATOM 3041 O O . GLU A 1 365 ? -13.356 7.195 36.567 1.00 86.56 365 GLU A O 1
ATOM 3046 N N . ASN A 1 366 ? -12.379 8.252 38.310 1.00 85.12 366 ASN A N 1
ATOM 3047 C CA . ASN A 1 366 ? -11.399 7.217 38.597 1.00 85.12 366 ASN A CA 1
ATOM 3048 C C . ASN A 1 366 ? -11.761 6.507 39.900 1.00 85.12 366 ASN A C 1
ATOM 3050 O O . ASN A 1 366 ? -12.261 7.129 40.838 1.00 85.12 366 ASN A O 1
ATOM 3054 N N . ASP A 1 367 ? -11.462 5.216 39.966 1.00 81.88 367 ASP A N 1
ATOM 3055 C CA . ASP A 1 367 ? -11.461 4.465 41.210 1.00 81.88 367 ASP A CA 1
ATOM 3056 C C . ASP A 1 367 ? -10.473 5.100 42.198 1.00 81.88 367 ASP A C 1
ATOM 3058 O O . ASP A 1 367 ? -9.313 5.353 41.864 1.00 81.88 367 ASP A O 1
ATOM 3062 N N . VAL A 1 368 ? -10.939 5.335 43.425 1.00 76.38 368 VAL A N 1
ATOM 3063 C CA . VAL A 1 368 ? -10.183 5.999 44.497 1.00 76.38 368 VAL A CA 1
ATOM 3064 C C . VAL A 1 368 ? -8.936 5.199 44.873 1.00 76.38 368 VAL A C 1
ATOM 3066 O O . VAL A 1 368 ? -7.935 5.780 45.287 1.00 76.38 368 VAL A O 1
ATOM 3069 N N . VAL A 1 369 ? -8.987 3.873 44.729 1.00 79.31 369 VAL A N 1
ATOM 3070 C CA . VAL A 1 369 ? -7.916 2.977 45.177 1.00 79.31 369 VAL A CA 1
ATOM 3071 C C . VAL A 1 369 ? -6.861 2.782 44.093 1.00 79.31 369 VAL A C 1
ATOM 3073 O O . VAL A 1 369 ? -5.671 2.913 44.366 1.00 79.31 369 VAL A O 1
ATOM 3076 N N . ASN A 1 370 ? -7.282 2.492 42.860 1.00 76.62 370 ASN A N 1
ATOM 3077 C CA . ASN A 1 370 ? -6.361 2.066 41.803 1.00 76.62 370 ASN A CA 1
ATOM 3078 C C . ASN A 1 370 ? -6.133 3.114 40.706 1.00 76.62 370 ASN A C 1
ATOM 3080 O O . ASN A 1 370 ? -5.374 2.860 39.774 1.00 76.62 370 ASN A O 1
ATOM 3084 N N . SER A 1 371 ? -6.793 4.277 40.781 1.00 76.62 371 SER A N 1
ATOM 3085 C CA . SER A 1 371 ? -6.750 5.334 39.755 1.00 76.62 371 SER A CA 1
ATOM 3086 C C . SER A 1 371 ? -7.173 4.881 38.345 1.00 76.62 371 SER A C 1
ATOM 3088 O O . SER A 1 371 ? -6.935 5.590 37.369 1.00 76.62 371 SER A O 1
ATOM 3090 N N . HIS A 1 372 ? -7.831 3.724 38.218 1.00 80.31 372 HIS A N 1
ATOM 3091 C CA . HIS A 1 372 ? -8.412 3.260 36.959 1.00 80.31 372 HIS A CA 1
ATOM 3092 C C . HIS A 1 372 ? -9.690 4.035 36.642 1.00 80.31 372 HIS A C 1
ATOM 3094 O O . HIS A 1 372 ? -10.492 4.294 37.535 1.00 80.31 372 HIS A O 1
ATOM 3100 N N . ILE A 1 373 ? -9.918 4.359 35.371 1.00 79.56 373 ILE A N 1
ATOM 3101 C CA . ILE A 1 373 ? -11.147 5.029 34.932 1.00 79.56 373 ILE A CA 1
ATOM 3102 C C . ILE A 1 373 ? -12.333 4.077 35.129 1.00 79.56 373 ILE A C 1
ATOM 3104 O O . ILE A 1 373 ? -12.358 2.987 34.564 1.00 79.56 373 ILE A O 1
ATOM 3108 N N . VAL A 1 374 ? -13.319 4.506 35.916 1.00 85.19 374 VAL A N 1
ATOM 3109 C CA . VAL A 1 374 ? -14.572 3.781 36.176 1.00 85.19 374 VAL A CA 1
ATOM 3110 C C . VAL A 1 374 ? -15.731 4.333 35.370 1.00 85.19 374 VAL A C 1
ATOM 3112 O O . VAL A 1 374 ? -16.624 3.575 34.999 1.00 85.19 374 VAL A O 1
ATOM 3115 N N . LYS A 1 375 ? -15.732 5.639 35.074 1.00 87.62 375 LYS A N 1
ATOM 3116 C CA . LYS A 1 375 ? -16.775 6.270 34.260 1.00 87.62 375 LYS A CA 1
ATOM 3117 C C . LYS A 1 375 ? -16.227 7.360 33.363 1.00 87.62 375 LYS A C 1
ATOM 3119 O O . LYS A 1 375 ? -15.284 8.067 33.709 1.00 87.62 375 LYS A O 1
ATOM 3124 N N . ILE A 1 376 ? -16.889 7.525 32.231 1.00 87.12 376 ILE A N 1
ATOM 3125 C CA . ILE A 1 376 ? -16.698 8.613 31.286 1.00 87.12 376 ILE A CA 1
ATOM 3126 C C . ILE A 1 376 ? -18.037 9.308 31.075 1.00 87.12 376 ILE A C 1
ATOM 3128 O O . ILE A 1 376 ? -19.044 8.656 30.797 1.00 87.12 376 ILE A O 1
ATOM 3132 N N . PHE A 1 377 ? -18.028 10.635 31.166 1.00 86.06 377 PHE A N 1
ATOM 3133 C CA . PHE A 1 377 ? -19.183 11.472 30.859 1.00 86.06 377 PHE A CA 1
ATOM 3134 C C . PHE A 1 377 ? -18.961 12.169 29.521 1.00 86.06 377 PHE A C 1
ATOM 3136 O O . PHE A 1 377 ? -18.078 13.024 29.386 1.00 86.06 377 PHE A O 1
ATOM 3143 N N . LEU A 1 378 ? -19.774 11.799 28.537 1.00 83.94 378 LEU A N 1
ATOM 3144 C CA . LEU A 1 378 ? -19.768 12.405 27.216 1.00 83.94 378 LEU A CA 1
ATOM 3145 C C . LEU A 1 378 ? -20.568 13.726 27.204 1.00 83.94 378 LEU A C 1
ATOM 3147 O O . LEU A 1 378 ? -21.432 13.944 28.061 1.00 83.94 378 LEU A O 1
ATOM 3151 N N . PRO A 1 379 ? -20.307 14.633 26.241 1.00 76.62 379 PRO A N 1
ATOM 3152 C CA . PRO A 1 379 ? -20.949 15.952 26.183 1.00 76.62 379 PRO A CA 1
ATOM 3153 C C . PRO A 1 379 ? -22.468 15.900 25.997 1.00 76.62 379 PRO A C 1
ATOM 3155 O O . PRO A 1 379 ? -23.187 16.786 26.453 1.00 76.62 379 PRO A O 1
ATOM 3158 N N . ASP A 1 380 ? -22.959 14.856 25.336 1.00 81.25 380 ASP A N 1
ATOM 3159 C CA . ASP A 1 380 ? -24.381 14.598 25.123 1.00 81.25 380 ASP A CA 1
ATOM 3160 C C . ASP A 1 380 ? -25.097 14.111 26.394 1.00 81.25 380 ASP A C 1
ATOM 3162 O O . ASP A 1 380 ? -26.319 14.000 26.377 1.00 81.25 380 ASP A O 1
ATOM 3166 N N . LYS A 1 381 ? -24.365 13.929 27.506 1.00 85.25 381 LYS A N 1
ATOM 3167 C CA . LYS A 1 381 ? -24.783 13.311 28.778 1.00 85.25 381 LYS A CA 1
ATOM 3168 C C . LYS A 1 381 ? -24.834 11.785 28.747 1.00 85.25 381 LYS A C 1
ATOM 3170 O O . LYS A 1 381 ? -25.339 11.192 29.700 1.00 85.25 381 LYS A O 1
ATOM 3175 N N . THR A 1 382 ? -24.294 11.151 27.709 1.00 85.94 382 THR A N 1
ATOM 3176 C CA . THR A 1 382 ? -24.084 9.705 27.717 1.00 85.94 382 THR A CA 1
ATOM 3177 C C . THR A 1 382 ? -23.026 9.353 28.762 1.00 85.94 382 THR A C 1
ATOM 3179 O O . THR A 1 382 ? -21.986 10.010 28.862 1.00 85.94 382 THR A O 1
ATOM 3182 N N . ILE A 1 383 ? -23.295 8.325 29.563 1.00 88.38 383 ILE A N 1
ATOM 3183 C CA 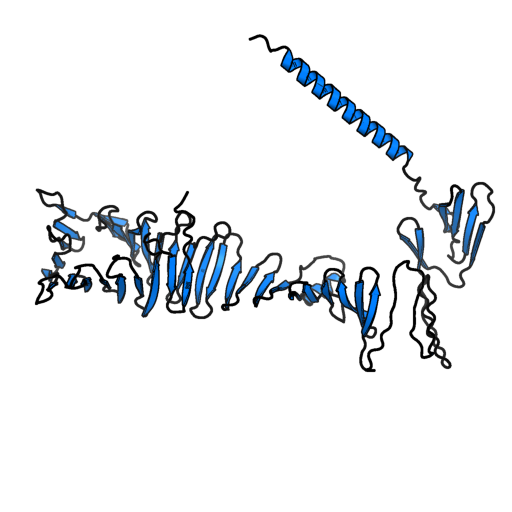. ILE A 1 383 ? -22.369 7.821 30.582 1.00 88.38 383 ILE A CA 1
ATOM 3184 C C . ILE A 1 383 ? -21.875 6.453 30.136 1.00 88.38 383 ILE A C 1
ATOM 3186 O O . ILE A 1 383 ? -22.679 5.549 29.913 1.00 88.38 383 ILE A O 1
ATOM 3190 N N . ILE A 1 384 ? -20.560 6.295 30.038 1.00 86.81 384 ILE A N 1
ATOM 3191 C CA . ILE A 1 384 ? -19.907 5.010 29.785 1.00 86.81 384 ILE A CA 1
ATOM 3192 C C . ILE A 1 384 ? -19.285 4.565 31.101 1.00 86.81 384 ILE A C 1
ATOM 3194 O O . ILE A 1 384 ? -18.405 5.251 31.617 1.00 86.81 384 ILE A O 1
ATOM 3198 N N . GLU A 1 385 ? -19.730 3.442 31.655 1.00 87.69 385 GLU A N 1
ATOM 3199 C CA . GLU A 1 385 ? -19.098 2.851 32.837 1.00 87.69 385 GLU A CA 1
ATOM 3200 C C . GLU A 1 385 ? -18.227 1.665 32.439 1.00 87.69 385 GLU A C 1
ATOM 3202 O O . GLU A 1 385 ? -18.583 0.897 31.542 1.00 87.69 385 GLU A O 1
ATOM 3207 N N . PHE A 1 386 ? -17.098 1.513 33.122 1.00 84.69 386 PHE A N 1
ATOM 3208 C CA . PHE A 1 386 ? -16.114 0.466 32.895 1.00 84.69 386 PHE A CA 1
ATOM 3209 C C . PHE A 1 386 ? -16.161 -0.559 34.023 1.00 84.69 386 PHE A C 1
ATOM 3211 O O . PHE A 1 386 ? -16.258 -0.212 35.200 1.00 84.69 386 PHE A O 1
ATOM 3218 N N . ASP A 1 387 ? -16.046 -1.827 33.649 1.00 82.81 387 ASP A N 1
ATOM 3219 C CA . ASP A 1 387 ? -15.799 -2.913 34.585 1.00 82.81 387 ASP A CA 1
ATOM 3220 C C . ASP A 1 387 ? -14.353 -2.783 35.091 1.00 82.81 387 ASP A C 1
ATOM 3222 O O . ASP A 1 387 ? -13.402 -2.870 34.307 1.00 82.81 387 ASP A O 1
ATOM 3226 N N . GLN A 1 388 ? -14.197 -2.537 36.395 1.00 74.75 388 GLN A N 1
ATOM 3227 C CA . GLN A 1 388 ? -12.902 -2.290 37.038 1.00 74.75 388 GLN A CA 1
ATOM 3228 C C . GLN A 1 388 ? -11.922 -3.454 36.877 1.00 74.75 388 GLN A C 1
ATOM 3230 O O . GLN A 1 388 ? -10.720 -3.232 36.727 1.00 74.75 388 GLN A O 1
ATOM 3235 N N . GLU A 1 389 ? -12.424 -4.687 36.907 1.00 76.25 389 GLU A N 1
ATOM 3236 C CA . GLU A 1 389 ? -11.589 -5.884 36.850 1.00 76.25 389 GLU A CA 1
ATOM 3237 C C . GLU A 1 389 ? -11.262 -6.246 35.404 1.00 76.25 389 GLU A C 1
ATOM 3239 O O . GLU A 1 389 ? -10.120 -6.570 35.071 1.00 76.25 389 GLU A O 1
ATOM 3244 N N . LYS A 1 390 ? -12.261 -6.162 34.522 1.00 74.81 390 LYS A N 1
ATOM 3245 C CA . LYS A 1 390 ? -12.143 -6.615 33.132 1.00 74.81 390 LYS A CA 1
ATOM 3246 C C . LYS A 1 390 ? -11.615 -5.545 32.179 1.00 74.81 390 LYS A C 1
ATOM 3248 O O . LYS A 1 390 ? -11.296 -5.881 31.041 1.00 74.81 390 LYS A O 1
ATOM 3253 N N . LYS A 1 391 ? -11.534 -4.278 32.607 1.00 74.75 391 LYS A N 1
ATOM 3254 C CA . LYS A 1 391 ? -11.104 -3.125 31.788 1.00 74.75 391 LYS A CA 1
ATOM 3255 C C . LYS A 1 391 ? -11.881 -2.994 30.469 1.00 74.75 391 LYS A C 1
ATOM 3257 O O . LYS A 1 391 ? -11.342 -2.562 29.453 1.00 74.75 391 LYS A O 1
ATOM 3262 N N . VAL A 1 392 ? -13.157 -3.373 30.476 1.00 79.19 392 VAL A N 1
ATOM 3263 C CA . VAL A 1 392 ? -14.075 -3.235 29.335 1.00 79.19 392 VAL A CA 1
ATOM 3264 C C . VAL A 1 392 ? -15.224 -2.315 29.709 1.00 79.19 392 VAL A C 1
ATOM 3266 O O . VAL A 1 392 ? -15.532 -2.150 30.887 1.00 79.19 392 VAL A O 1
ATOM 3269 N N . ILE A 1 393 ? -15.895 -1.741 28.711 1.00 82.81 393 ILE A N 1
ATOM 3270 C CA . ILE A 1 393 ? -17.163 -1.046 28.941 1.00 82.81 393 ILE A CA 1
ATOM 3271 C C . ILE A 1 393 ? -18.126 -2.057 29.571 1.00 82.81 393 ILE A C 1
ATOM 3273 O O . ILE A 1 393 ? -18.298 -3.152 29.043 1.00 82.81 393 ILE A O 1
ATOM 3277 N N . GLN A 1 394 ? -18.723 -1.713 30.706 1.00 87.69 394 GLN A N 1
ATOM 3278 C CA . GLN A 1 394 ? -19.742 -2.506 31.388 1.00 87.69 394 GLN A CA 1
ATOM 3279 C C . GLN A 1 394 ? -21.139 -2.115 30.913 1.00 87.69 394 GLN A C 1
ATOM 3281 O O . GLN A 1 394 ? -21.983 -2.983 30.683 1.00 87.69 394 GLN A O 1
ATOM 3286 N N . LYS A 1 395 ? -21.394 -0.810 30.783 1.00 90.06 395 LYS A N 1
ATOM 3287 C CA . LYS A 1 395 ? -22.682 -0.283 30.333 1.00 90.06 395 LYS A CA 1
ATOM 3288 C C . LYS A 1 395 ? -22.555 1.118 29.747 1.00 90.06 395 LYS A C 1
ATOM 3290 O O . LYS A 1 395 ? -21.671 1.887 30.120 1.00 90.06 395 LYS A O 1
ATOM 3295 N N . GLU A 1 396 ? -23.491 1.441 28.870 1.00 89.75 396 GLU A N 1
ATOM 3296 C CA . GLU A 1 396 ? -23.712 2.761 28.292 1.00 89.75 396 GLU A CA 1
ATOM 3297 C C . GLU A 1 396 ? -25.112 3.236 28.693 1.00 89.75 396 GLU A C 1
ATOM 3299 O O . GLU A 1 396 ? -26.092 2.503 28.538 1.00 89.75 396 GLU A O 1
ATOM 3304 N N . ILE A 1 397 ? -25.207 4.445 29.238 1.00 90.12 397 ILE A N 1
ATOM 3305 C CA . ILE A 1 397 ? -26.467 5.079 29.632 1.00 90.12 397 ILE A CA 1
ATOM 3306 C C . ILE A 1 397 ? -26.672 6.286 28.726 1.00 90.12 397 ILE A C 1
ATOM 3308 O O . ILE A 1 397 ? -25.909 7.246 28.818 1.00 90.12 397 ILE A O 1
ATOM 3312 N N . THR A 1 398 ? -27.690 6.252 27.868 1.00 88.38 398 THR A N 1
ATOM 3313 C CA . THR A 1 398 ? -27.988 7.368 26.961 1.00 88.38 398 THR A CA 1
ATOM 3314 C C . THR A 1 398 ? -28.595 8.558 27.717 1.00 88.38 398 THR A C 1
ATOM 3316 O O . THR A 1 398 ? -29.081 8.403 28.843 1.00 88.38 398 THR A O 1
ATOM 3319 N N . PRO A 1 399 ? -28.684 9.750 27.097 1.00 82.00 399 PRO A N 1
ATOM 3320 C CA . PRO A 1 399 ? -29.278 10.930 27.732 1.00 82.00 399 PRO A CA 1
ATOM 3321 C C . PRO A 1 399 ? -30.771 10.756 28.056 1.00 82.00 399 PRO A C 1
ATOM 3323 O O . PRO A 1 399 ? -31.308 11.456 28.911 1.00 82.00 399 PRO A O 1
ATOM 3326 N N . GLN A 1 400 ? -31.443 9.817 27.380 1.00 87.06 400 GLN A N 1
ATOM 3327 C CA . GLN A 1 400 ? -32.834 9.424 27.625 1.00 87.06 400 GLN A CA 1
ATOM 3328 C C . GLN A 1 400 ? -32.966 8.367 28.737 1.00 87.06 400 GLN A C 1
ATOM 3330 O O . GLN A 1 400 ? -34.073 7.913 29.015 1.00 87.06 400 GLN A O 1
ATOM 3335 N N . GLY A 1 401 ? -31.858 7.952 29.357 1.00 86.12 401 GLY A N 1
ATOM 3336 C CA . GLY A 1 401 ? -31.830 6.923 30.396 1.00 86.12 401 GLY A CA 1
ATOM 3337 C C . GLY A 1 401 ? -31.910 5.490 29.866 1.00 86.12 401 GLY A C 1
ATOM 3338 O O . GLY A 1 401 ? -32.135 4.572 30.654 1.00 86.12 401 GLY A O 1
ATOM 3339 N N . ILE A 1 402 ? -31.733 5.270 28.557 1.00 89.06 402 ILE A N 1
ATOM 3340 C CA . ILE A 1 402 ? -31.674 3.915 27.995 1.00 89.06 402 ILE A CA 1
ATOM 3341 C C . ILE A 1 402 ? -30.343 3.300 28.413 1.00 89.06 402 ILE A C 1
ATOM 3343 O O . ILE A 1 402 ? -29.285 3.858 28.132 1.00 89.06 402 ILE A O 1
ATOM 3347 N N . VAL A 1 403 ? -30.399 2.147 29.075 1.00 91.44 403 VAL A N 1
ATOM 3348 C CA . VAL A 1 403 ? -29.208 1.422 29.517 1.00 91.44 403 VAL A CA 1
ATOM 3349 C C . VAL A 1 403 ? -28.934 0.279 28.551 1.00 91.44 403 VAL A C 1
ATOM 3351 O O . VAL A 1 403 ? -29.737 -0.647 28.427 1.00 91.44 403 VAL A O 1
ATOM 3354 N N . LYS A 1 404 ? -27.783 0.329 27.888 1.00 90.62 404 LYS A N 1
ATOM 3355 C CA . LYS A 1 404 ? -27.243 -0.770 27.093 1.00 90.62 404 LYS A CA 1
ATOM 3356 C C . LYS A 1 404 ? -26.106 -1.417 27.874 1.00 90.62 404 LYS A C 1
ATOM 3358 O O . LYS A 1 404 ? -25.106 -0.770 28.169 1.00 90.62 404 LYS A O 1
ATOM 3363 N N . ASN A 1 405 ? -26.267 -2.686 28.232 1.00 90.94 405 ASN A N 1
ATOM 3364 C CA . ASN A 1 405 ? -25.265 -3.423 28.997 1.00 90.94 405 ASN A CA 1
ATOM 3365 C C . ASN A 1 405 ? -24.368 -4.239 28.074 1.00 90.94 405 ASN A C 1
ATOM 3367 O O . ASN A 1 405 ? -24.820 -4.754 27.051 1.00 90.94 405 ASN A O 1
ATOM 3371 N N . THR A 1 406 ? -23.123 -4.419 28.494 1.00 89.62 406 THR A N 1
ATOM 3372 C CA . THR A 1 406 ? -22.236 -5.415 27.908 1.00 89.62 406 THR A CA 1
ATOM 3373 C C . THR A 1 406 ? -22.726 -6.810 28.260 1.00 89.62 406 THR A C 1
ATOM 3375 O O . THR A 1 406 ? -22.981 -7.121 29.425 1.00 89.62 406 THR A O 1
ATOM 3378 N N . ILE A 1 407 ? -22.844 -7.661 27.247 1.00 91.38 407 ILE A N 1
ATOM 3379 C CA . ILE A 1 407 ? -23.256 -9.055 27.403 1.00 91.38 407 ILE A CA 1
ATOM 3380 C C . ILE A 1 407 ? -22.011 -9.931 27.290 1.00 91.38 407 ILE A C 1
ATOM 3382 O O . ILE A 1 407 ? -21.297 -9.869 26.289 1.00 91.38 407 ILE A O 1
ATOM 3386 N N . PHE A 1 408 ? -21.767 -10.746 28.315 1.00 90.75 408 PHE A N 1
ATOM 3387 C CA . PHE A 1 408 ? -20.710 -11.755 28.331 1.00 90.75 408 PHE A CA 1
ATOM 3388 C C . PHE A 1 408 ? -21.337 -13.133 28.112 1.00 90.75 408 PHE A C 1
ATOM 3390 O O . PHE A 1 408 ? -22.190 -13.556 28.893 1.00 90.75 408 PHE A O 1
ATOM 3397 N N . GLU A 1 409 ? -20.913 -13.834 27.067 1.00 92.00 409 GLU A N 1
ATOM 3398 C CA . GLU A 1 409 ? -21.330 -15.207 26.785 1.00 92.00 409 GLU A CA 1
ATOM 3399 C C . GLU A 1 409 ? -20.179 -16.161 27.118 1.00 92.00 409 GLU A C 1
ATOM 3401 O O . GLU A 1 409 ? -19.026 -15.925 26.741 1.00 92.00 409 GLU A O 1
ATOM 3406 N N . TYR A 1 410 ? -20.501 -17.247 27.820 1.00 91.12 410 TYR A N 1
ATOM 3407 C CA . TYR A 1 410 ? -19.541 -18.237 28.300 1.00 91.12 410 TYR A CA 1
ATOM 3408 C C . TYR A 1 410 ? -19.855 -19.617 27.721 1.00 91.12 410 TYR A C 1
ATOM 3410 O O . TYR A 1 410 ? -21.020 -19.998 27.598 1.00 91.12 410 TYR A O 1
ATOM 3418 N N . GLU A 1 411 ? -18.813 -20.383 27.404 1.00 91.50 411 GLU A N 1
ATOM 3419 C CA . GLU A 1 411 ? -18.931 -21.781 26.997 1.00 91.50 411 GLU A CA 1
ATOM 3420 C C . GLU A 1 411 ? -19.533 -22.602 28.155 1.00 91.50 411 GLU A C 1
ATOM 3422 O O . GLU A 1 411 ? -18.931 -22.649 29.235 1.00 91.50 411 GLU A O 1
ATOM 3427 N N . PRO A 1 412 ? -20.675 -23.296 27.972 1.00 86.38 412 PRO A N 1
ATOM 3428 C CA . PRO A 1 412 ? -21.395 -23.936 29.076 1.00 86.38 412 PRO A CA 1
ATOM 3429 C C . PRO A 1 412 ? -20.560 -24.927 29.892 1.00 86.38 412 PRO A C 1
ATOM 3431 O O . PRO A 1 412 ? -20.728 -25.033 31.108 1.00 86.38 412 PRO A O 1
ATOM 3434 N N . LYS A 1 413 ? -19.652 -25.658 29.232 1.00 88.62 413 LYS A N 1
ATOM 3435 C CA . LYS A 1 413 ? -18.857 -26.722 29.863 1.00 88.62 413 LYS A CA 1
ATOM 3436 C C . LYS A 1 413 ? -17.625 -26.203 30.595 1.00 88.62 413 LYS A C 1
ATOM 3438 O O . LYS A 1 413 ? -17.307 -26.699 31.669 1.00 88.62 413 LYS A O 1
ATOM 3443 N N . THR A 1 414 ? -16.905 -25.258 29.998 1.00 87.19 414 THR A N 1
ATOM 3444 C CA . THR A 1 414 ? -15.617 -24.781 30.528 1.00 87.19 414 THR A CA 1
ATOM 3445 C C . THR A 1 414 ? -15.755 -23.495 31.330 1.00 87.19 414 THR A C 1
ATOM 3447 O O . THR A 1 414 ? -14.803 -23.120 32.010 1.00 87.19 414 THR A O 1
ATOM 3450 N N . GLN A 1 415 ? -16.908 -22.818 31.238 1.00 87.81 415 GLN A N 1
ATOM 3451 C CA . GLN A 1 415 ? -17.151 -21.481 31.790 1.00 87.81 415 GLN A CA 1
ATOM 3452 C C . GLN A 1 415 ? -16.126 -20.442 31.306 1.00 87.81 415 GLN A C 1
ATOM 3454 O O . GLN A 1 415 ? -15.912 -19.411 31.941 1.00 87.81 415 GLN A O 1
ATOM 3459 N N . LYS A 1 416 ? -15.475 -20.701 30.165 1.00 88.25 416 LYS A N 1
ATOM 3460 C CA . LYS A 1 416 ? -14.563 -19.753 29.524 1.00 88.25 416 LYS A CA 1
ATOM 3461 C C . LYS A 1 416 ? -15.362 -18.761 28.693 1.00 88.25 416 LYS A C 1
ATOM 3463 O O . LYS A 1 416 ? -16.352 -19.125 28.064 1.00 88.25 416 LYS A O 1
ATOM 3468 N N . LEU A 1 417 ? -14.934 -17.504 28.713 1.00 89.69 417 LEU A N 1
ATOM 3469 C CA . LEU A 1 417 ? -15.540 -16.437 27.927 1.00 89.69 417 LEU A CA 1
ATOM 3470 C C . LEU A 1 417 ? -15.370 -16.740 26.432 1.00 89.69 417 LEU A C 1
ATOM 3472 O O . LEU A 1 417 ? -14.249 -16.980 25.991 1.00 89.69 417 LEU A O 1
ATOM 3476 N N . VAL A 1 418 ? -16.467 -16.715 25.675 1.00 94.88 418 VAL A N 1
ATOM 3477 C CA . VAL A 1 418 ? -16.471 -16.968 24.221 1.00 94.88 418 VAL A CA 1
ATOM 3478 C C . VAL A 1 418 ? -16.917 -15.761 23.414 1.00 94.88 418 VAL A C 1
ATOM 3480 O O . VAL A 1 418 ? -16.512 -15.618 22.263 1.00 94.88 418 VAL A O 1
ATOM 3483 N N . ARG A 1 419 ? -17.713 -14.861 23.997 1.00 94.88 419 ARG A N 1
ATOM 3484 C CA . ARG A 1 419 ? -18.150 -13.646 23.308 1.00 94.88 419 ARG A CA 1
ATOM 3485 C C . ARG A 1 419 ? -18.396 -12.498 24.279 1.00 94.88 419 ARG A C 1
ATOM 3487 O O . ARG A 1 419 ? -18.939 -12.695 25.363 1.00 94.88 419 ARG A O 1
ATOM 3494 N N . ILE A 1 420 ? -18.029 -11.292 23.861 1.00 92.56 420 ILE A N 1
ATOM 3495 C CA . ILE A 1 420 ? -18.451 -10.030 24.472 1.00 92.56 420 ILE A CA 1
ATOM 3496 C C . ILE A 1 420 ? -19.237 -9.254 23.418 1.00 92.56 420 ILE A C 1
ATOM 3498 O O . ILE A 1 420 ? -18.716 -9.010 22.332 1.00 92.56 420 ILE A O 1
ATOM 3502 N N . ARG A 1 421 ? -20.458 -8.823 23.739 1.00 93.06 421 ARG A N 1
ATOM 3503 C CA . ARG A 1 421 ? -21.196 -7.827 22.950 1.00 93.06 421 ARG A CA 1
ATOM 3504 C C . ARG A 1 421 ? -21.240 -6.519 23.726 1.00 93.06 421 ARG A C 1
ATOM 3506 O O . ARG A 1 421 ? -21.852 -6.465 24.791 1.00 93.06 421 ARG A O 1
ATOM 3513 N N . LEU A 1 422 ? -20.570 -5.499 23.203 1.00 88.50 422 LEU A N 1
ATOM 3514 C CA . LEU A 1 422 ? -20.498 -4.170 23.802 1.00 88.50 422 LEU A CA 1
ATOM 3515 C C . LEU A 1 422 ? -21.754 -3.336 23.470 1.00 88.50 422 LEU A C 1
ATOM 3517 O O . LEU A 1 422 ? -22.457 -3.640 22.504 1.00 88.50 422 LEU A O 1
ATOM 3521 N N . PRO A 1 423 ? -22.036 -2.263 24.233 1.00 83.75 423 PRO A N 1
ATOM 3522 C CA . PRO A 1 423 ? -23.221 -1.418 24.044 1.00 83.75 423 PRO A CA 1
ATOM 3523 C C . PRO A 1 423 ? -23.301 -0.712 22.682 1.00 83.75 423 PRO A C 1
ATOM 3525 O O . PRO A 1 423 ? -24.388 -0.380 22.204 1.00 83.75 423 PRO A O 1
ATOM 3528 N N . ASN A 1 424 ? -22.148 -0.512 22.050 1.00 80.56 424 ASN A N 1
ATOM 3529 C CA . ASN A 1 424 ? -21.993 0.097 20.735 1.00 80.56 424 ASN A CA 1
ATOM 3530 C C . ASN A 1 424 ? -22.052 -0.927 19.588 1.00 80.56 424 ASN A C 1
ATOM 3532 O O . ASN A 1 424 ? -21.514 -0.656 18.521 1.00 80.56 424 ASN A O 1
ATOM 3536 N N . ASP A 1 425 ? -22.619 -2.112 19.827 1.00 87.31 425 ASP A N 1
ATOM 3537 C CA . ASP A 1 425 ? -22.723 -3.225 18.874 1.00 87.31 425 ASP A CA 1
ATOM 3538 C C . ASP A 1 425 ? -21.375 -3.803 18.393 1.00 87.31 425 ASP A C 1
ATOM 3540 O O . ASP A 1 425 ? -21.348 -4.674 17.525 1.00 87.31 425 ASP A O 1
ATOM 3544 N N . HIS A 1 426 ? -20.250 -3.401 19.000 1.00 89.81 426 HIS A N 1
ATOM 3545 C CA . HIS A 1 426 ? -18.961 -4.059 18.792 1.00 89.81 426 HIS A CA 1
ATOM 3546 C C . HIS A 1 426 ? -18.963 -5.429 19.487 1.00 89.81 426 HIS A C 1
ATOM 3548 O O . HIS A 1 426 ? -19.183 -5.540 20.697 1.00 89.81 426 HIS A O 1
ATOM 3554 N N . ILE A 1 427 ? -18.706 -6.484 18.719 1.00 94.81 427 ILE A N 1
ATOM 3555 C CA . ILE A 1 427 ? -18.632 -7.862 19.202 1.00 94.81 427 ILE A CA 1
ATOM 3556 C C . ILE A 1 427 ? -17.177 -8.328 19.192 1.00 94.81 427 ILE A C 1
ATOM 3558 O O . ILE A 1 427 ? -16.498 -8.188 18.180 1.00 94.81 427 ILE A O 1
ATOM 3562 N N . LYS A 1 428 ? -16.730 -8.938 20.292 1.00 94.19 428 LYS A N 1
ATOM 3563 C CA . LYS A 1 428 ? -15.459 -9.669 20.385 1.00 94.19 428 LYS A CA 1
ATOM 3564 C C . LYS A 1 428 ? -15.734 -11.151 20.596 1.00 94.19 428 LYS A C 1
ATOM 3566 O O . LYS A 1 428 ? -16.494 -11.490 21.502 1.00 94.19 428 LYS A O 1
ATOM 3571 N N . GLU A 1 429 ? -15.115 -12.025 19.814 1.00 95.56 429 GLU A N 1
ATOM 3572 C CA . GLU A 1 429 ? -15.211 -13.480 19.969 1.00 95.56 429 GLU A CA 1
ATOM 3573 C C . GLU A 1 429 ? -13.867 -14.076 20.382 1.00 95.56 429 GLU A C 1
ATOM 3575 O O . GLU A 1 429 ? -12.807 -13.656 19.911 1.00 95.56 429 GLU A O 1
ATOM 3580 N N . PHE A 1 430 ? -13.922 -15.069 21.265 1.00 94.31 430 PHE A N 1
ATOM 3581 C CA . PHE A 1 430 ? -12.764 -15.672 21.909 1.00 94.31 430 PHE A CA 1
ATOM 3582 C C . PHE A 1 430 ? -12.757 -17.179 21.697 1.00 94.31 430 PHE A C 1
ATOM 3584 O O . PHE A 1 430 ? -13.795 -17.842 21.739 1.00 94.31 430 PHE A O 1
ATOM 3591 N N . HIS A 1 431 ? -11.565 -17.734 21.517 1.00 93.62 431 HIS A N 1
ATOM 3592 C CA . HIS A 1 431 ? -11.396 -19.166 21.369 1.00 93.62 431 HIS A CA 1
ATOM 3593 C C . HIS A 1 431 ? -11.760 -19.894 22.684 1.00 93.62 431 HIS A C 1
ATOM 3595 O O . HIS A 1 431 ? -11.151 -19.605 23.722 1.00 93.62 431 HIS A O 1
ATOM 3601 N N . PRO A 1 432 ? -12.682 -20.881 22.679 1.00 88.06 432 PRO A N 1
ATOM 3602 C CA . PRO A 1 432 ? -13.231 -21.478 23.904 1.00 88.06 432 PRO A CA 1
ATOM 3603 C C . PRO A 1 432 ? -12.202 -22.161 24.807 1.00 88.06 432 PRO A C 1
ATOM 3605 O O . PRO A 1 432 ? -12.406 -22.269 26.016 1.00 88.06 432 PRO A O 1
ATOM 3608 N N . SER A 1 433 ? -11.092 -22.643 24.243 1.00 88.00 433 SER A N 1
ATOM 3609 C CA . SER A 1 433 ? -10.072 -23.376 25.001 1.00 88.00 433 SER A CA 1
ATOM 3610 C C . SER A 1 433 ? -8.946 -22.479 25.499 1.00 88.00 433 SER A C 1
ATOM 3612 O O . SER A 1 433 ? -8.446 -22.690 26.603 1.00 88.00 433 SER A O 1
ATOM 3614 N N . THR A 1 434 ? -8.541 -21.477 24.721 1.00 89.62 434 THR A N 1
ATOM 3615 C CA . THR A 1 434 ? -7.378 -20.630 25.041 1.00 89.62 434 THR A CA 1
ATOM 3616 C C . THR A 1 434 ? -7.783 -19.288 25.642 1.00 89.62 434 THR A C 1
ATOM 3618 O O . THR A 1 434 ? -6.960 -18.662 26.299 1.00 89.62 434 THR A O 1
ATOM 3621 N N . GLY A 1 435 ? -9.034 -18.852 25.448 1.00 87.12 435 GLY A N 1
ATOM 3622 C CA . GLY A 1 435 ? -9.519 -17.532 25.858 1.00 87.12 435 GLY A CA 1
ATOM 3623 C C . GLY A 1 435 ? -8.927 -16.377 25.042 1.00 87.12 435 GLY A C 1
ATOM 3624 O O . GLY A 1 435 ? -9.092 -15.222 25.419 1.00 87.12 435 GLY A O 1
ATOM 3625 N N . LYS A 1 436 ? -8.216 -16.674 23.948 1.00 90.69 436 LYS A N 1
ATOM 3626 C CA . LYS A 1 436 ? -7.598 -15.674 23.068 1.00 90.69 436 LYS A CA 1
ATOM 3627 C C . LYS A 1 436 ? -8.639 -15.058 22.138 1.00 90.69 436 LYS A C 1
ATOM 3629 O O . LYS A 1 436 ? -9.550 -15.757 21.702 1.00 90.69 436 LYS A O 1
ATOM 3634 N N . LEU A 1 437 ? -8.501 -13.764 21.848 1.00 93.50 437 LEU A N 1
ATOM 3635 C CA . LEU A 1 437 ? -9.339 -13.059 20.877 1.00 93.50 437 LEU A CA 1
ATOM 3636 C C . LEU A 1 437 ? -9.098 -13.651 19.485 1.00 93.50 437 LEU A C 1
ATOM 3638 O O . LEU A 1 437 ? -7.951 -13.763 19.067 1.00 93.50 437 LEU A O 1
ATOM 3642 N N . ILE A 1 438 ? -10.174 -14.018 18.793 1.00 96.44 438 ILE A N 1
ATOM 3643 C CA . ILE A 1 438 ? -10.122 -14.584 17.435 1.00 96.44 438 ILE A CA 1
ATOM 3644 C C . ILE A 1 438 ? -10.890 -13.745 16.421 1.00 96.44 438 ILE A C 1
ATOM 3646 O O . ILE A 1 438 ? -10.636 -13.853 15.224 1.00 96.44 438 ILE A O 1
ATOM 3650 N N . LYS A 1 439 ? -11.823 -12.900 16.874 1.00 96.94 439 LYS A N 1
ATOM 3651 C CA . LYS A 1 439 ? -12.632 -12.083 15.973 1.00 96.94 439 LYS A CA 1
ATOM 3652 C C . LYS A 1 439 ? -13.145 -10.815 16.636 1.00 96.94 439 LYS A C 1
ATOM 3654 O O . LYS A 1 439 ? -13.579 -10.849 17.785 1.00 96.94 439 LYS A O 1
ATOM 3659 N N . GLU A 1 440 ? -13.161 -9.723 15.888 1.00 96.50 440 GLU A N 1
ATOM 3660 C CA . GLU A 1 440 ? -13.873 -8.490 16.218 1.00 96.50 440 GLU A CA 1
ATOM 3661 C C . GLU A 1 440 ? -14.813 -8.114 15.073 1.00 96.50 440 GLU A C 1
ATOM 3663 O O . GLU A 1 440 ? -14.444 -8.201 13.902 1.00 96.50 440 GLU A O 1
ATOM 3668 N N . ILE A 1 441 ? -16.034 -7.710 15.413 1.00 94.75 441 ILE A N 1
ATOM 3669 C CA . ILE A 1 441 ? -17.050 -7.235 14.471 1.00 94.75 441 ILE A CA 1
ATOM 3670 C C . ILE A 1 441 ? -17.485 -5.857 14.946 1.00 94.75 441 ILE A C 1
ATOM 3672 O O . ILE A 1 441 ? -18.069 -5.725 16.023 1.00 94.75 441 ILE A O 1
ATOM 3676 N N . PHE A 1 442 ? -17.190 -4.835 14.157 1.00 90.62 442 PHE A N 1
ATOM 3677 C CA . PHE A 1 442 ? -17.530 -3.453 14.460 1.00 90.62 442 PHE A CA 1
ATOM 3678 C C . PHE A 1 442 ? -18.921 -3.108 13.913 1.00 90.62 442 PHE A C 1
ATOM 3680 O O . PHE A 1 442 ? -19.404 -3.709 12.954 1.00 90.62 442 PHE A O 1
ATOM 3687 N N . ALA A 1 443 ? -19.568 -2.109 14.517 1.00 83.44 443 ALA A N 1
ATOM 3688 C CA . ALA A 1 443 ? -20.916 -1.684 14.133 1.00 83.44 443 ALA A CA 1
ATOM 3689 C C . ALA A 1 443 ? -21.012 -1.142 12.695 1.00 83.44 443 ALA A C 1
ATOM 3691 O O . ALA A 1 443 ? -22.089 -1.143 12.105 1.00 83.44 443 ALA A O 1
ATOM 3692 N N . ASP A 1 444 ? -19.895 -0.686 12.126 1.00 80.38 444 ASP A N 1
ATOM 3693 C CA . ASP A 1 444 ? -19.800 -0.232 10.737 1.00 80.38 444 ASP A CA 1
ATOM 3694 C C . ASP A 1 444 ? -19.641 -1.384 9.727 1.00 80.38 444 ASP A C 1
ATOM 3696 O O . ASP A 1 444 ? -19.604 -1.136 8.522 1.00 80.38 444 ASP A O 1
ATOM 3700 N N . GLY A 1 445 ? -19.571 -2.634 10.195 1.00 87.25 445 GLY A N 1
ATOM 3701 C CA . GLY A 1 445 ? -19.398 -3.826 9.368 1.00 87.25 445 GLY A CA 1
ATOM 3702 C C . GLY A 1 445 ? -17.942 -4.218 9.117 1.00 87.25 445 GLY A C 1
ATOM 3703 O O . GLY A 1 445 ? -17.716 -5.222 8.442 1.00 87.25 445 GLY A O 1
ATOM 3704 N N . LEU A 1 446 ? -16.959 -3.483 9.655 1.00 88.75 446 LEU A N 1
ATOM 3705 C CA . LEU A 1 446 ? -15.564 -3.925 9.656 1.00 88.75 446 LEU A CA 1
ATOM 3706 C C . LEU A 1 446 ? -15.440 -5.208 10.488 1.00 88.75 446 LEU A C 1
ATOM 3708 O O . LEU A 1 446 ? -15.970 -5.300 11.597 1.00 88.75 446 LEU A O 1
ATOM 3712 N N . ILE A 1 447 ? -14.718 -6.196 9.970 1.00 95.88 447 ILE A N 1
ATOM 3713 C CA . ILE A 1 447 ? -14.430 -7.446 10.679 1.00 95.88 447 ILE A CA 1
ATOM 3714 C C . ILE A 1 447 ? -12.922 -7.641 10.732 1.00 95.88 447 ILE A C 1
ATOM 3716 O O . ILE A 1 447 ? -12.245 -7.503 9.717 1.00 95.88 447 ILE A O 1
ATOM 3720 N N . LYS A 1 448 ? -12.402 -8.004 11.900 1.00 96.38 448 LYS A N 1
ATOM 3721 C CA . LYS A 1 448 ? -11.005 -8.398 12.099 1.00 96.38 448 LYS A CA 1
ATOM 3722 C C . LYS A 1 448 ? -10.949 -9.825 12.617 1.00 96.38 448 LYS A C 1
ATOM 3724 O O . LYS A 1 448 ? -11.656 -10.146 13.566 1.00 96.38 448 LYS A O 1
ATOM 3729 N N . GLU A 1 449 ? -10.142 -10.677 12.003 1.00 97.12 449 GLU A N 1
ATOM 3730 C CA . GLU A 1 449 ? -9.911 -12.059 12.434 1.00 97.12 449 GLU A CA 1
ATOM 3731 C C . GLU A 1 449 ? -8.452 -12.220 12.850 1.00 97.12 449 GLU A C 1
ATOM 3733 O O . GLU A 1 449 ? -7.545 -11.705 12.191 1.00 97.12 449 GLU A O 1
ATOM 3738 N N . TYR A 1 450 ? -8.240 -12.934 13.948 1.00 96.06 450 TYR A N 1
ATOM 3739 C CA . TYR A 1 450 ? -6.948 -13.072 14.604 1.00 96.06 450 TYR A CA 1
ATOM 3740 C C . TYR A 1 450 ? -6.527 -14.537 14.661 1.00 96.06 450 TYR A C 1
ATOM 3742 O O . TYR A 1 450 ? -7.364 -15.431 14.800 1.00 96.06 450 TYR A O 1
ATOM 3750 N N . ASP A 1 451 ? -5.222 -14.777 14.579 1.00 93.19 451 ASP A N 1
ATOM 3751 C CA . ASP A 1 451 ? -4.655 -16.104 14.778 1.00 93.19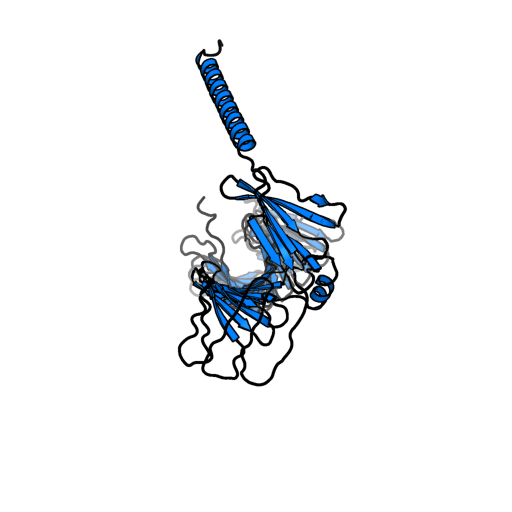 451 ASP A CA 1
ATOM 3752 C C . ASP A 1 451 ? -4.901 -16.578 16.216 1.00 93.19 451 ASP A C 1
ATOM 3754 O O . ASP A 1 451 ? -4.602 -15.886 17.195 1.00 93.19 451 ASP A O 1
ATOM 3758 N N . GLU A 1 452 ? -5.426 -17.792 16.353 1.00 90.75 452 GLU A N 1
ATOM 3759 C CA . GLU A 1 452 ? -5.796 -18.374 17.644 1.00 90.75 452 GLU A CA 1
ATOM 3760 C C . GLU A 1 452 ? -4.597 -18.634 18.574 1.00 90.75 452 GLU A C 1
ATOM 3762 O O . GLU A 1 452 ? -4.769 -18.755 19.794 1.00 90.75 452 GLU A O 1
ATOM 3767 N N . ASN A 1 453 ? -3.382 -18.705 18.024 1.00 87.31 453 ASN A N 1
ATOM 3768 C CA . ASN A 1 453 ? -2.154 -19.014 18.745 1.00 87.31 453 ASN A CA 1
ATOM 3769 C C . ASN A 1 453 ? -1.326 -17.761 19.036 1.00 87.31 453 ASN A C 1
ATOM 3771 O O . ASN A 1 453 ? -0.812 -17.639 20.150 1.00 87.31 453 ASN A O 1
ATOM 3775 N N . THR A 1 454 ? -1.215 -16.823 18.102 1.00 86.25 454 THR A N 1
ATOM 3776 C CA . THR A 1 454 ? -0.349 -15.639 18.237 1.00 86.25 454 THR A CA 1
ATOM 3777 C C . THR A 1 454 ? -1.116 -14.358 18.553 1.00 86.25 454 THR A C 1
ATOM 3779 O O . THR A 1 454 ? -0.500 -13.378 18.958 1.00 86.25 454 THR A O 1
ATOM 3782 N N . THR A 1 455 ? -2.450 -14.348 18.429 1.00 87.00 455 THR A N 1
ATOM 3783 C CA . THR A 1 455 ? -3.308 -13.146 18.537 1.00 87.00 455 THR A CA 1
ATOM 3784 C C . THR A 1 455 ? -2.996 -12.046 17.517 1.00 87.00 455 THR A C 1
ATOM 3786 O O . THR A 1 455 ? -3.467 -10.919 17.655 1.00 87.00 455 THR A O 1
ATOM 3789 N N . LEU A 1 456 ? -2.226 -12.364 16.474 1.00 90.38 456 LEU A N 1
ATOM 3790 C CA . LEU A 1 456 ? -1.943 -11.446 15.374 1.00 90.38 456 LEU A CA 1
ATOM 3791 C C . LEU A 1 456 ? -3.159 -11.316 14.462 1.00 90.38 456 LEU A C 1
ATOM 3793 O O . LEU A 1 456 ? -3.881 -12.286 14.242 1.00 90.38 456 LEU A O 1
ATOM 3797 N N . LEU A 1 457 ? -3.380 -10.121 13.916 1.00 93.00 457 LEU A N 1
ATOM 3798 C CA . LEU A 1 457 ? -4.448 -9.859 12.954 1.00 93.00 457 LEU A CA 1
ATOM 3799 C C . LEU A 1 457 ? -4.137 -10.584 11.645 1.00 93.00 457 LEU A C 1
ATOM 3801 O O . LEU A 1 457 ? -3.259 -10.151 10.920 1.00 93.00 457 LEU A O 1
ATOM 3805 N N . ILE A 1 458 ? -4.862 -11.642 11.303 1.00 95.75 458 ILE A N 1
ATOM 3806 C CA . ILE A 1 458 ? -4.623 -12.416 10.073 1.00 95.75 458 ILE A CA 1
ATOM 3807 C C . ILE A 1 458 ? -5.554 -12.027 8.935 1.00 95.75 458 ILE A C 1
ATOM 3809 O O . ILE A 1 458 ? -5.255 -12.321 7.778 1.00 95.75 458 ILE A O 1
ATOM 3813 N N . LYS A 1 459 ? -6.676 -11.364 9.232 1.00 95.62 459 LYS A N 1
ATOM 3814 C CA . LYS A 1 459 ? -7.614 -10.920 8.204 1.00 95.62 459 LYS A CA 1
ATOM 3815 C C . LYS A 1 459 ? -8.408 -9.692 8.625 1.00 95.62 459 LYS A C 1
ATOM 3817 O O . LYS A 1 459 ? -8.911 -9.627 9.738 1.00 95.62 459 LYS A O 1
ATOM 3822 N N . GLU A 1 460 ? -8.588 -8.754 7.708 1.00 94.56 460 GLU A N 1
ATOM 3823 C CA . GLU A 1 460 ? -9.502 -7.617 7.821 1.00 94.56 460 GLU A CA 1
ATOM 3824 C C . GLU A 1 460 ? -10.524 -7.703 6.682 1.00 94.56 460 GLU A C 1
ATOM 3826 O O . GLU A 1 460 ? -10.135 -7.889 5.534 1.00 94.56 460 GLU A O 1
ATOM 3831 N N . ILE A 1 461 ? -11.821 -7.598 6.974 1.00 92.31 461 ILE A N 1
ATOM 3832 C CA . ILE A 1 461 ? -12.901 -7.522 5.981 1.00 92.31 461 ILE A CA 1
ATOM 3833 C C . ILE A 1 461 ? -13.546 -6.150 6.120 1.00 92.31 461 ILE A C 1
ATOM 3835 O O . ILE A 1 461 ? -14.115 -5.821 7.160 1.00 92.31 461 ILE A O 1
ATOM 3839 N N . LEU A 1 462 ? -13.437 -5.347 5.071 1.00 87.19 462 LEU A N 1
ATOM 3840 C CA . LEU A 1 462 ? -13.984 -4.001 5.005 1.00 87.19 462 LEU A CA 1
ATOM 3841 C C . LEU A 1 462 ? -15.517 -4.039 4.849 1.00 87.19 462 LEU A C 1
ATOM 3843 O O . LEU A 1 462 ? -16.054 -5.018 4.323 1.00 87.19 462 LEU A O 1
ATOM 3847 N N . PRO A 1 463 ? -16.236 -2.951 5.194 1.00 81.25 463 PRO A N 1
ATOM 3848 C CA . PRO A 1 463 ? -17.699 -2.891 5.078 1.00 81.25 463 PRO A CA 1
ATOM 3849 C C . PRO A 1 463 ? -18.262 -3.177 3.674 1.00 81.25 463 PRO A C 1
ATOM 3851 O O . PRO A 1 463 ? -19.424 -3.543 3.530 1.00 81.25 463 PRO A O 1
ATOM 3854 N N . ASN A 1 464 ? -17.452 -3.016 2.622 1.00 78.69 464 ASN A N 1
ATOM 3855 C CA . ASN A 1 464 ? -17.827 -3.320 1.237 1.00 78.69 464 ASN A CA 1
ATOM 3856 C C . ASN A 1 464 ? -17.557 -4.782 0.822 1.00 78.69 464 ASN A C 1
ATOM 3858 O O . ASN A 1 464 ? -17.734 -5.113 -0.348 1.00 78.69 464 ASN A O 1
ATOM 3862 N N . GLY A 1 465 ? -17.094 -5.637 1.738 1.00 86.69 465 GLY A N 1
ATOM 3863 C CA . GLY A 1 465 ? -16.786 -7.047 1.492 1.00 86.69 465 GLY A CA 1
ATOM 3864 C C . GLY A 1 465 ? -15.374 -7.331 0.969 1.00 86.69 465 GLY A C 1
ATOM 3865 O O . GLY A 1 465 ? -14.998 -8.500 0.888 1.00 86.69 465 GLY A O 1
ATOM 3866 N N . MET A 1 466 ? -14.572 -6.307 0.651 1.00 83.88 466 MET A N 1
ATOM 3867 C CA . MET A 1 466 ? -13.149 -6.508 0.345 1.00 83.88 466 MET A CA 1
ATOM 3868 C C . MET A 1 466 ? -12.424 -7.033 1.580 1.00 83.88 466 MET A C 1
ATOM 3870 O O . MET A 1 466 ? -12.741 -6.619 2.695 1.00 83.88 466 MET A O 1
ATOM 3874 N N . TYR A 1 467 ? -11.429 -7.897 1.396 1.00 88.75 467 TYR A N 1
ATOM 3875 C CA . TYR A 1 467 ? -10.629 -8.394 2.511 1.00 88.75 467 TYR A CA 1
ATOM 3876 C C . TYR A 1 467 ? -9.128 -8.249 2.275 1.00 88.75 467 TYR A C 1
ATOM 3878 O O . TYR A 1 467 ? -8.656 -8.192 1.141 1.00 88.75 467 TYR A O 1
ATOM 3886 N N . ILE A 1 468 ? -8.391 -8.189 3.378 1.00 90.50 468 ILE A N 1
ATOM 3887 C CA . ILE A 1 468 ? -6.935 -8.150 3.449 1.00 90.50 468 ILE A CA 1
ATOM 3888 C C . ILE A 1 468 ? -6.526 -9.289 4.372 1.00 90.50 468 ILE A C 1
ATOM 3890 O O . ILE A 1 468 ? -6.935 -9.307 5.526 1.00 90.50 468 ILE A O 1
ATOM 3894 N N . CYS A 1 469 ? -5.754 -10.242 3.880 1.00 94.06 469 CYS A N 1
ATOM 3895 C CA . CYS A 1 469 ? -5.087 -11.256 4.679 1.00 94.06 469 CYS A CA 1
ATOM 3896 C C . CYS A 1 469 ? -3.682 -10.772 5.035 1.00 94.06 469 CYS A C 1
ATOM 3898 O O . CYS A 1 469 ? -3.002 -10.163 4.212 1.00 94.06 469 CYS A O 1
ATOM 3900 N N . TYR A 1 470 ? -3.227 -11.065 6.241 1.00 92.38 470 TYR A N 1
ATOM 3901 C CA . TYR A 1 470 ? -1.899 -10.703 6.713 1.00 92.38 470 TYR A CA 1
ATOM 3902 C C . TYR A 1 470 ? -1.114 -11.973 6.988 1.00 92.38 470 TYR A C 1
ATOM 3904 O O . TYR A 1 470 ? -1.604 -12.902 7.631 1.00 92.38 470 TYR A O 1
ATOM 3912 N N . GLU A 1 471 ? 0.114 -12.005 6.499 1.00 90.69 471 GLU A N 1
ATOM 3913 C CA . GLU A 1 471 ? 1.042 -13.090 6.747 1.00 90.69 471 GLU A CA 1
ATOM 3914 C C . GLU A 1 471 ? 2.256 -12.564 7.488 1.00 90.69 471 GLU A C 1
ATOM 3916 O O . GLU A 1 471 ? 2.798 -11.508 7.158 1.00 90.69 471 GLU A O 1
ATOM 3921 N N . TYR A 1 472 ? 2.692 -13.337 8.471 1.00 90.00 472 TYR A N 1
ATOM 3922 C CA . TYR A 1 472 ? 3.760 -12.979 9.387 1.00 90.00 472 TYR A CA 1
ATOM 3923 C C . TYR A 1 472 ? 4.893 -13.993 9.290 1.00 90.00 472 TYR A C 1
ATOM 3925 O O . TYR A 1 472 ? 4.673 -15.170 8.988 1.00 90.00 472 TYR A O 1
ATOM 3933 N N . LEU A 1 473 ? 6.114 -13.548 9.571 1.00 84.50 473 LEU A N 1
ATOM 3934 C CA . LEU A 1 473 ? 7.244 -14.452 9.699 1.00 84.50 473 LEU A CA 1
ATOM 3935 C C . LEU A 1 473 ? 7.054 -15.380 10.907 1.00 84.50 473 LEU A C 1
ATOM 3937 O O . LEU A 1 473 ? 6.851 -14.900 12.027 1.00 84.50 473 LEU A O 1
ATOM 3941 N N . PRO A 1 474 ? 7.219 -16.703 10.730 1.00 76.00 474 PRO A N 1
ATOM 3942 C CA . PRO A 1 474 ? 7.214 -17.622 11.855 1.00 76.00 474 PRO A CA 1
ATOM 3943 C C . PRO A 1 474 ? 8.328 -17.242 12.842 1.00 76.00 474 PRO A C 1
ATOM 3945 O O . PRO A 1 474 ? 9.497 -17.219 12.453 1.00 76.00 474 PRO A O 1
ATOM 3948 N N . LYS A 1 475 ? 7.969 -17.022 14.118 1.00 79.31 475 LYS A N 1
ATOM 3949 C CA . LYS A 1 475 ? 8.822 -16.729 15.300 1.00 79.31 475 LYS A CA 1
ATOM 3950 C C . LYS A 1 475 ? 9.073 -15.262 15.640 1.00 79.31 475 LYS A C 1
ATOM 3952 O O . LYS A 1 475 ? 9.365 -14.998 16.803 1.00 79.31 475 LYS A O 1
ATOM 3957 N N . THR A 1 476 ? 9.043 -14.346 14.679 1.00 80.69 476 THR A N 1
ATOM 3958 C CA . THR A 1 476 ? 9.303 -12.922 14.962 1.00 80.69 476 THR A CA 1
ATOM 3959 C C . THR A 1 476 ? 8.030 -12.097 15.032 1.00 80.69 476 THR A C 1
ATOM 3961 O O . THR A 1 476 ? 8.092 -10.956 15.474 1.00 80.69 476 THR A O 1
ATOM 3964 N N . ASP A 1 477 ? 6.906 -12.657 14.572 1.00 84.38 477 ASP A N 1
ATOM 3965 C CA . ASP A 1 477 ? 5.615 -11.976 14.463 1.00 84.38 477 ASP A CA 1
ATOM 3966 C C . ASP A 1 477 ? 5.693 -10.677 13.639 1.00 84.38 477 ASP A C 1
ATOM 3968 O O . ASP A 1 477 ? 4.813 -9.820 13.692 1.00 84.38 477 ASP A O 1
ATOM 3972 N N . LEU A 1 478 ? 6.749 -10.541 12.828 1.00 80.44 478 LEU A N 1
ATOM 3973 C CA . LEU A 1 478 ? 6.918 -9.433 11.903 1.00 80.44 478 LEU A CA 1
ATOM 3974 C C . LEU A 1 478 ? 6.024 -9.660 10.693 1.00 80.44 478 LEU A C 1
ATOM 3976 O O . LEU A 1 478 ? 6.024 -10.749 10.112 1.00 80.44 478 LEU A O 1
ATOM 3980 N N . LEU A 1 479 ? 5.277 -8.627 10.312 1.00 84.19 479 LEU A N 1
ATOM 3981 C CA . LEU A 1 479 ? 4.417 -8.668 9.140 1.00 84.19 479 LEU A CA 1
ATOM 3982 C C . LEU A 1 479 ? 5.288 -8.858 7.894 1.00 84.19 479 LEU A C 1
ATOM 3984 O O . LEU A 1 479 ? 6.104 -8.006 7.568 1.00 84.19 479 LEU A O 1
ATOM 3988 N N . LEU A 1 480 ? 5.119 -9.994 7.221 1.00 84.19 480 LEU A N 1
ATOM 3989 C CA . LEU A 1 480 ? 5.836 -10.347 6.000 1.00 84.19 480 LEU A CA 1
ATOM 3990 C C . LEU A 1 480 ? 5.125 -9.750 4.791 1.00 84.19 480 LEU A C 1
ATOM 3992 O O . LEU A 1 480 ? 5.743 -9.094 3.954 1.00 84.19 480 LEU A O 1
ATOM 3996 N N . ARG A 1 481 ? 3.813 -9.981 4.691 1.00 86.06 481 ARG A N 1
ATOM 3997 C CA . ARG A 1 481 ? 3.022 -9.485 3.568 1.00 86.06 481 ARG A CA 1
ATOM 3998 C C . ARG A 1 481 ? 1.550 -9.285 3.894 1.00 86.06 481 ARG A C 1
ATOM 4000 O O . ARG A 1 481 ? 1.000 -9.919 4.788 1.00 86.06 481 ARG A O 1
ATOM 4007 N N . SER A 1 482 ? 0.903 -8.417 3.127 1.00 87.31 482 SER A N 1
ATOM 4008 C CA . SER A 1 482 ? -0.545 -8.202 3.139 1.00 87.31 482 SER A CA 1
ATOM 4009 C C . SER A 1 482 ? -1.123 -8.568 1.773 1.00 87.31 482 SER A C 1
ATOM 4011 O O . SER A 1 482 ? -0.749 -7.958 0.772 1.00 87.31 482 SER A O 1
ATOM 4013 N N . VAL A 1 483 ? -2.019 -9.552 1.728 1.00 86.81 483 VAL A N 1
ATOM 4014 C CA . VAL A 1 483 ? -2.649 -10.089 0.516 1.00 86.81 483 VAL A CA 1
ATOM 4015 C C . VAL A 1 483 ? -4.099 -9.622 0.439 1.00 86.81 483 VAL A C 1
ATOM 4017 O O . VAL A 1 483 ? -4.896 -9.909 1.322 1.00 86.81 483 VAL A O 1
ATOM 4020 N N . TYR A 1 484 ? -4.462 -8.907 -0.612 1.00 84.69 484 TYR A N 1
ATOM 4021 C CA . TYR A 1 484 ? -5.801 -8.367 -0.819 1.00 84.69 484 TYR A CA 1
ATOM 4022 C C . TYR A 1 484 ? -6.699 -9.388 -1.530 1.00 84.69 484 TYR A C 1
ATOM 4024 O O . TYR A 1 484 ? -6.229 -10.397 -2.058 1.00 84.69 484 TYR A O 1
ATOM 4032 N N . SER A 1 485 ? -8.010 -9.145 -1.529 1.00 82.06 485 SER A N 1
ATOM 4033 C CA . SER A 1 485 ? -9.007 -10.048 -2.114 1.00 82.06 485 SER A CA 1
ATOM 4034 C C . SER A 1 485 ? -8.827 -10.336 -3.611 1.00 82.06 485 SER A C 1
ATOM 4036 O O . SER A 1 485 ? -9.315 -11.362 -4.078 1.00 82.06 485 SER A O 1
ATOM 4038 N N . ASP A 1 486 ? -8.102 -9.494 -4.348 1.00 69.50 486 ASP A N 1
ATOM 4039 C CA . ASP A 1 486 ? -7.701 -9.702 -5.751 1.00 69.50 486 ASP A CA 1
ATOM 4040 C C . ASP A 1 486 ? -6.416 -10.516 -5.935 1.00 69.50 486 ASP A C 1
ATOM 4042 O O . ASP A 1 486 ? -5.951 -10.710 -7.059 1.00 69.50 486 ASP A O 1
ATOM 4046 N N . GLY A 1 487 ? -5.818 -10.987 -4.843 1.00 73.12 487 GLY A N 1
ATOM 4047 C CA . GLY A 1 487 ? -4.516 -11.645 -4.858 1.00 73.12 487 GLY A CA 1
ATOM 4048 C C . GLY A 1 487 ? -3.337 -10.671 -4.919 1.00 73.12 487 GLY A C 1
ATOM 4049 O O . GLY A 1 487 ? -2.188 -11.121 -4.934 1.00 73.12 487 GLY A O 1
ATOM 4050 N N . PHE A 1 488 ? -3.568 -9.352 -4.911 1.00 66.62 488 PHE A N 1
ATOM 4051 C CA . PHE A 1 488 ? -2.483 -8.380 -4.817 1.00 66.62 488 PHE A CA 1
ATOM 4052 C C . PHE A 1 488 ? -1.751 -8.544 -3.483 1.00 66.62 488 PHE A C 1
ATOM 4054 O O . PHE A 1 488 ? -2.374 -8.643 -2.433 1.00 66.62 488 PHE A O 1
ATOM 4061 N N . THR A 1 489 ? -0.421 -8.486 -3.498 1.00 75.06 489 THR A N 1
ATOM 4062 C CA . THR A 1 489 ? 0.416 -8.668 -2.306 1.00 75.06 489 THR A CA 1
ATOM 4063 C C . THR A 1 489 ? 1.307 -7.446 -2.060 1.00 75.06 489 THR A C 1
ATOM 4065 O O . THR A 1 489 ? 2.019 -7.010 -2.960 1.00 75.06 489 THR A O 1
ATOM 4068 N N . ILE A 1 490 ? 1.279 -6.878 -0.851 1.00 71.69 490 ILE A N 1
ATOM 4069 C CA . ILE A 1 490 ? 2.304 -5.943 -0.354 1.00 71.69 490 ILE A CA 1
ATOM 4070 C C . ILE A 1 490 ? 3.297 -6.759 0.453 1.00 71.69 490 ILE A C 1
ATOM 4072 O O . ILE A 1 490 ? 2.903 -7.311 1.472 1.00 71.69 490 ILE A O 1
ATOM 4076 N N . GLU A 1 491 ? 4.554 -6.812 0.032 1.00 79.44 491 GLU A N 1
ATOM 4077 C CA . GLU A 1 491 ? 5.637 -7.311 0.878 1.00 79.44 491 GLU A CA 1
ATOM 4078 C C . GLU A 1 491 ? 6.182 -6.159 1.723 1.00 79.44 491 GLU A C 1
ATOM 4080 O O . GLU A 1 491 ? 6.375 -5.048 1.221 1.00 79.44 491 GLU A O 1
ATOM 4085 N N . HIS A 1 492 ? 6.382 -6.409 3.012 1.00 73.31 492 HIS A N 1
ATOM 4086 C CA . HIS A 1 492 ? 6.958 -5.437 3.934 1.00 73.31 492 HIS A CA 1
ATOM 4087 C C . HIS A 1 492 ? 8.448 -5.732 4.067 1.00 73.31 492 HIS A C 1
ATOM 4089 O O . HIS A 1 492 ? 8.846 -6.877 4.279 1.00 73.31 492 HIS A O 1
ATOM 4095 N N . ASP A 1 493 ? 9.281 -4.708 3.883 1.00 64.62 493 ASP A N 1
ATOM 4096 C CA . ASP A 1 493 ? 10.732 -4.870 3.899 1.00 64.62 493 ASP A CA 1
ATOM 4097 C C . ASP A 1 493 ? 11.219 -5.114 5.334 1.00 64.62 493 ASP A C 1
ATOM 4099 O O . ASP A 1 493 ? 11.156 -4.240 6.198 1.00 64.62 493 ASP A O 1
ATOM 4103 N N . LEU A 1 494 ? 11.690 -6.332 5.597 1.00 66.62 494 LEU A N 1
ATOM 4104 C CA . LEU A 1 494 ? 12.134 -6.777 6.920 1.00 66.62 494 LEU A CA 1
ATOM 4105 C C . LEU A 1 494 ? 13.598 -6.404 7.211 1.00 66.62 494 LEU A C 1
ATOM 4107 O O . LEU A 1 494 ? 14.109 -6.704 8.293 1.00 66.62 494 LEU A O 1
ATOM 4111 N N . ASN A 1 495 ? 14.287 -5.760 6.262 1.00 53.19 495 ASN A N 1
ATOM 4112 C CA . ASN A 1 495 ? 15.719 -5.472 6.354 1.00 53.19 495 ASN A CA 1
ATOM 4113 C C . ASN A 1 495 ? 16.090 -4.402 7.403 1.00 53.19 495 ASN A C 1
ATOM 4115 O O . ASN A 1 495 ? 17.273 -4.238 7.694 1.00 53.19 495 ASN A O 1
ATOM 4119 N N . GLU A 1 496 ? 15.125 -3.703 8.013 1.00 50.06 496 GLU A N 1
ATOM 4120 C CA . GLU A 1 496 ? 15.398 -2.662 9.023 1.00 50.06 496 GLU A CA 1
ATOM 4121 C C . GLU A 1 496 ? 15.479 -3.180 10.475 1.00 50.06 496 GLU A C 1
ATOM 4123 O O . GLU A 1 496 ? 15.847 -2.417 11.361 1.00 50.06 496 GLU A O 1
ATOM 4128 N N . VAL A 1 497 ? 15.204 -4.463 10.756 1.00 48.56 497 VAL A N 1
ATOM 4129 C CA . VAL A 1 497 ? 15.149 -4.971 12.151 1.00 48.56 497 VAL A CA 1
ATOM 4130 C C . VAL A 1 497 ? 16.509 -5.470 12.685 1.00 48.56 497 VAL A C 1
ATOM 4132 O O . VAL A 1 497 ? 16.639 -5.748 13.873 1.00 48.56 497 VAL A O 1
ATOM 4135 N N . ASN A 1 498 ? 17.549 -5.551 11.845 1.00 39.06 498 ASN A N 1
ATOM 4136 C CA . ASN A 1 498 ? 18.855 -6.126 12.217 1.00 39.06 498 ASN A CA 1
ATOM 4137 C C . ASN A 1 498 ? 20.042 -5.137 12.240 1.00 39.06 498 ASN A C 1
ATOM 4139 O O . ASN A 1 498 ? 21.181 -5.601 12.312 1.00 39.06 498 ASN A O 1
ATOM 4143 N N . ASN A 1 499 ? 19.813 -3.818 12.184 1.00 36.88 499 ASN A N 1
ATOM 4144 C CA . ASN A 1 499 ? 20.884 -2.809 12.284 1.00 36.88 499 ASN A CA 1
ATOM 4145 C C . ASN A 1 499 ? 20.869 -2.044 13.605 1.00 36.88 499 ASN A C 1
ATOM 4147 O O . ASN A 1 499 ? 19.801 -1.492 13.951 1.00 36.88 499 ASN A O 1
#

Secondary structure (DSSP, 8-state):
-PPPHHHHHHHHHHHHHHHHHHHHHHHHHHHHHHTS---PPPEE-TTS-EEEEEEETTEEEEEEE-TTSSEEEEEETTT--EEEEEE-SS-EEEEEEETTEEEEEE--------SS-------TT-------SSS--EE--SSTTEEEE----S-TT--EEEEEETTTEEEEEETTTTEEEEEE-TTS-EEEE-TTT--EEEEE-TT--EEEEE--HHHHHHHTTT-----PPEEEEE-TT--EEEESSSEEEEE-TTS-EEEE-SSEEEEE-TTT--EEEEETTT--EEEEE-TTS-EEEE-TTT--EEEEE-TTS-EEEEETTTTEEEEEE-TTS-EEEE-TTT--EEEEE-TT--EEE-EEEE-TTT--EEEEE-TTS-EEEE-TTT-SEEEEE-TT--EEEPEEEE-TTT--EEEEE-TTS-EEEE-TTT--EEEEE-TTS-EEEE-TTT--EEEEE-TTS-EEEEEE-TTT--EEEEEETTS-EEEP-GGGTT-

Radius of gyration: 43.08 Å; Cα contacts (8 Å, |Δi|>4): 930; chains: 1; bounding box: 95×64×122 Å

Mean predicted aligned error: 18.12 Å

Organism: NCBI:txid198422